Protein AF-A0A1I3MBH0-F1 (afdb_monomer_lite)

Se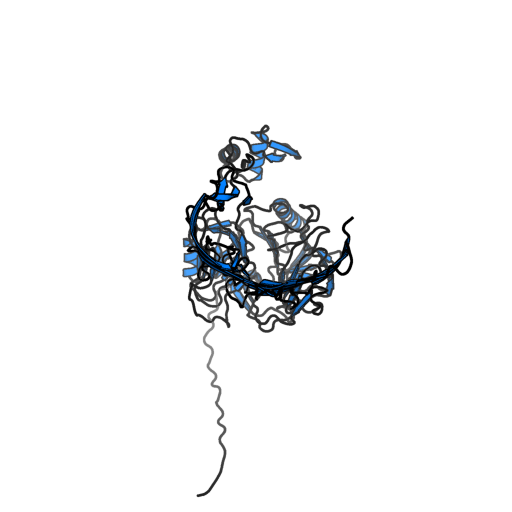condary structure (DSSP, 8-state):
-----------PPPPPPPPPPP------PPPPP-----TTEEEE-TTS-HHHHHHHHHHHHHHHTT-TT-S--EEEEEPSEEE--EEE--TTEEEEE-SSSGGGEEEESEEEB--GGGTT--TT--SEEEES-EEE-TTSEEEB---SS--EES-EESSEEE---SS-B---EEES-EEEEEEE-TTBSEEEEEEEEEEEEE--SSEEEEEEEETPPPP-TTSS-EEEES-EEEEEPPPEEEE-TT--EEEEEEPEEEEE-S-TTTTSSPSEEEEEGGGEEEE-TT--HHHHHHHHHTT-EEEEPSSEEEESS-EEE-STT-EEEEEEEEEEEESSS--SEEE-S-TT-EEEEEEEE--SSPPS-SEEES-TT-----TTS--EEEEEEEE----EEE---TTPPPPEEEEEEEEEEEEEETTEEEEEEEEEEEEE--EEEEEEEEEEEEEEETTTSHHHHHHHHHH-TT--HHHHHHHHHHH-GGGEEEEEEETTEEEEEEPP-TTSEEEEEEEEEEEE----EEEEEEEEEEEEE-TTSSEEEEEEEEEEEES----TTS-TTS------S---EEEEEEEEEETTEEEEEEEEEE--EEEEESSSEEEEPPEEEEEEEEEEEEETTEEEEEEEE-TT---EEEESSSTTSEEEEE----EEEEEEEE--

Foldseek 3Di:
DDDDDDDDDDDDDDDDDDDDDDDDDDPDDDQPDPDCLDPQEAEDEPPDDQVVLQVVLVVVCVVFAPPLDDQRAHEYEYEFDEHEYAREKGANYEYEYQALAQDSYEYAAANEYAPVVVPFAQQSQAFYEYYGHEYEHPVQEYEYQHAPLYEYERYEYRHEYEHTRQHAYHYDEYELYEACEEYEDPRHQEYEYEQAEHCEYHDAHCAYEYALYHRYDDCDPPVRRYHYHNFDQKDWDAWDWHADPSRFIWIWTAAIDGRHHHHCDPPHRRHTDTHGCVLEDEDEAPDELVVQLVSLVVNGAYEYRRGEHEYQEANENEEAQHEHEYSAAHEYEYANLYANYEYALYFQYEYERYEYEYHPRHHPHNYHHHDPPDDDDHPNGHYYYYSYHYYYDFAEAEDEDPPQDDKDKDKDKDKDKDDPDPFKIKMKMKMKMKIFFDKDKDKDKDFDPLAFDPCQFPLLVVQCVVVDPPQDPQSSVLSCCVVPVVQWDFPDDDNSRTDTDRHGDNRGHGRIHTYIYIGTDGDMKMKIWMKIWIWDDDPPQQKIKIKIKIAMDMPADADLPDQLPDQGDHDWDHWIWIKIKIWGDDDQKIKIKIKIWTAKTFHARHSWTKIKHIWIAIKMKMWGPPDVQKIKIKIKTRPVFIWIWMATSDPVRTDDTGTGDIDMDIDMGGDD

Sequence (672 aa):
MIRRAGDAGLAAMAVVAGAPLPVCAGEAVAPETMPDFGPNVLVIDPSMPGGEIQARIDAIFAQQEAAHFTDRRFAILFKPGRYTTDVRVGFFTQVLGLGTMPGAVTIDGHVRVNADWLKGDALANFWRGAENLTVRPPEGWDRWAVSQAAPYRRMHVLGDLVLDDGGSSSGGFLADCRIEGTIRAGSQQQWYSRSSRIGGWQGVNWNMMFQGVQGAPATSFPDPAVTTLLRVPLLREKPFLQVDAAGSWSVFVPALRRDAEGTSWADGPTAGSALPLAHFFLARPGMDAATLNAALARGQHLLFTPGVYRLDAPLRVTAANRVLLGIWLATLQAVQGNAVLEIDDVPGVTIAGLMIDAGAVRSLVLVQVGPRGCTGDHRHNPVLLADLFFRVDGGTGSQGNPGLLPYKSKNLDFSAEWYYRPDSYISVGYFHKSVVNFIGTGQVKKPVFGLTNPADGPRYKAALEALGAGATSNDIRQYIFANYPGSVKITGGTPGNYTGDILGLPEDAPVLFTVNTPVNNNQTANVHGWEFAVQHSFWETGLGMILNYTIVDGDVHYRNDQPATVNQFALVGLSDTANVIGYYDKNGIQARVAYNWRAEFLSGAGSNPSYTEPYGQIDASASWEALPRTTLFFEGINLTGEGRRAHQRTDRYVTVTAPGYARYTVGVRYRF

Structure (mmCIF, N/CA/C/O backbone):
data_AF-A0A1I3MBH0-F1
#
_entry.id   AF-A0A1I3MBH0-F1
#
loop_
_atom_site.group_PDB
_atom_site.id
_atom_site.type_symbol
_atom_site.label_atom_id
_atom_site.label_alt_id
_atom_site.label_comp_id
_atom_site.label_asym_id
_atom_site.label_entity_id
_atom_site.label_seq_id
_atom_site.pdbx_PDB_ins_code
_atom_site.Cartn_x
_atom_site.Cartn_y
_atom_site.Cartn_z
_atom_site.occupancy
_atom_site.B_iso_or_equiv
_atom_site.auth_seq_id
_atom_site.auth_comp_id
_atom_site.auth_asym_id
_atom_site.auth_atom_id
_atom_site.pdbx_PDB_model_num
ATOM 1 N N . MET A 1 1 ? 35.587 -65.069 28.038 1.00 36.88 1 MET A N 1
ATOM 2 C CA . MET A 1 1 ? 36.096 -65.081 26.645 1.00 36.88 1 MET A CA 1
ATOM 3 C C . MET A 1 1 ? 36.095 -63.638 26.158 1.00 36.88 1 MET A C 1
ATOM 5 O O . MET A 1 1 ? 35.030 -63.058 26.095 1.00 36.88 1 MET A O 1
ATOM 9 N N . ILE A 1 2 ? 37.209 -62.906 26.227 1.00 31.03 2 ILE A N 1
ATOM 10 C CA . ILE A 1 2 ? 38.359 -62.883 25.296 1.00 31.03 2 ILE A CA 1
ATOM 11 C C . ILE A 1 2 ? 38.047 -62.148 23.967 1.00 31.03 2 ILE A C 1
ATOM 13 O O . ILE A 1 2 ? 37.478 -62.730 23.057 1.00 31.03 2 ILE A O 1
ATOM 17 N N . ARG A 1 3 ? 38.579 -60.911 23.913 1.00 27.59 3 ARG A N 1
ATOM 18 C CA . ARG A 1 3 ? 39.321 -60.195 22.841 1.00 27.59 3 ARG A CA 1
ATOM 19 C C . ARG A 1 3 ? 38.654 -59.279 21.791 1.00 27.59 3 ARG A C 1
ATOM 21 O O . ARG A 1 3 ? 37.671 -59.592 21.142 1.00 27.59 3 ARG A O 1
ATOM 28 N N . ARG A 1 4 ? 39.375 -58.150 21.667 1.00 32.06 4 ARG A N 1
ATOM 29 C CA . ARG A 1 4 ? 39.442 -57.027 20.712 1.00 32.06 4 ARG A CA 1
ATOM 30 C C . ARG A 1 4 ? 39.947 -57.395 19.296 1.00 32.06 4 ARG A C 1
ATOM 32 O O . ARG A 1 4 ? 40.613 -58.416 19.153 1.00 32.06 4 ARG A O 1
ATOM 39 N N . ALA A 1 5 ? 39.855 -56.366 18.428 1.00 32.34 5 ALA A N 1
ATOM 40 C CA . ALA A 1 5 ? 40.702 -55.983 17.271 1.00 32.34 5 ALA A CA 1
ATOM 41 C C . ALA A 1 5 ? 40.312 -56.607 15.916 1.00 32.34 5 ALA A C 1
ATOM 43 O O . ALA A 1 5 ? 39.889 -57.751 15.890 1.00 32.34 5 ALA A O 1
ATOM 44 N N . GLY A 1 6 ? 40.417 -55.943 14.758 1.00 29.08 6 GLY A N 1
ATOM 45 C CA . GLY A 1 6 ? 40.991 -54.649 14.362 1.00 29.08 6 GLY A CA 1
ATOM 46 C C . GLY A 1 6 ? 40.880 -54.478 12.828 1.00 29.08 6 GLY A C 1
ATOM 47 O O . GLY A 1 6 ? 40.429 -55.392 12.145 1.00 29.08 6 GLY A O 1
ATOM 48 N N . ASP A 1 7 ? 41.263 -53.297 12.343 1.00 30.52 7 ASP A N 1
ATOM 49 C CA . ASP A 1 7 ? 41.094 -52.691 11.006 1.00 30.52 7 ASP A CA 1
ATOM 50 C C . ASP A 1 7 ? 41.501 -53.489 9.744 1.00 30.52 7 ASP A C 1
ATOM 52 O O . ASP A 1 7 ? 42.434 -54.287 9.776 1.00 30.52 7 ASP A O 1
ATOM 56 N N . ALA A 1 8 ? 40.886 -53.137 8.597 1.00 28.75 8 ALA A N 1
ATOM 57 C CA . ALA A 1 8 ? 41.515 -52.422 7.457 1.00 28.75 8 ALA A CA 1
ATOM 58 C C . ALA A 1 8 ? 40.943 -52.827 6.076 1.00 28.75 8 ALA A C 1
ATOM 60 O O . ALA A 1 8 ? 40.849 -54.008 5.754 1.00 28.75 8 ALA A O 1
ATOM 61 N N . GLY A 1 9 ? 40.647 -51.839 5.216 1.00 25.00 9 GLY A N 1
ATOM 62 C CA . GLY A 1 9 ? 40.382 -52.070 3.788 1.00 25.00 9 GLY A CA 1
ATOM 63 C C . GLY A 1 9 ? 39.736 -50.893 3.049 1.00 25.00 9 GLY A C 1
ATOM 64 O O . GLY A 1 9 ? 38.523 -50.865 2.870 1.00 25.00 9 GLY A O 1
ATOM 65 N N . LEU A 1 10 ? 40.553 -49.931 2.606 1.00 27.56 10 LEU A N 1
ATOM 66 C CA . LEU A 1 10 ? 40.196 -48.880 1.642 1.00 27.56 10 LEU A CA 1
ATOM 67 C C . LEU A 1 10 ? 39.895 -49.510 0.265 1.00 27.56 10 LEU A C 1
ATOM 69 O O . LEU A 1 10 ? 40.719 -50.275 -0.234 1.00 27.56 10 LEU A O 1
ATOM 73 N N . ALA A 1 11 ? 38.790 -49.139 -0.389 1.00 28.14 11 ALA A N 1
ATOM 74 C CA . ALA A 1 11 ? 38.531 -49.473 -1.793 1.00 28.14 11 ALA A CA 1
ATOM 75 C C . ALA A 1 11 ? 38.245 -48.199 -2.603 1.00 28.14 11 ALA A C 1
ATOM 77 O O . ALA A 1 11 ? 37.280 -47.480 -2.348 1.00 28.14 11 ALA A O 1
ATOM 78 N N . ALA A 1 12 ? 39.123 -47.926 -3.569 1.00 27.27 12 ALA A N 1
ATOM 79 C CA . ALA A 1 12 ? 39.001 -46.869 -4.561 1.00 27.27 12 ALA A CA 1
ATOM 80 C C . ALA A 1 12 ? 37.961 -47.249 -5.631 1.00 27.27 12 ALA A C 1
ATOM 82 O O . ALA A 1 12 ? 37.976 -48.373 -6.131 1.00 27.27 12 ALA A O 1
ATOM 83 N N . MET A 1 13 ? 37.094 -46.308 -6.019 1.00 28.38 13 MET A N 1
ATOM 84 C CA . MET A 1 13 ? 36.204 -46.453 -7.176 1.00 28.38 13 MET A CA 1
ATOM 85 C C . MET A 1 13 ? 36.733 -45.629 -8.352 1.00 28.38 13 MET A C 1
ATOM 87 O O . MET A 1 13 ? 36.948 -44.423 -8.246 1.00 28.38 13 MET A O 1
ATOM 91 N N . ALA A 1 14 ? 36.963 -46.328 -9.461 1.00 27.58 14 ALA A N 1
ATOM 92 C CA . ALA A 1 14 ? 37.464 -45.809 -10.722 1.00 27.58 14 ALA A CA 1
ATOM 93 C C . ALA A 1 14 ? 36.384 -45.035 -11.498 1.00 27.58 14 ALA A C 1
ATOM 95 O O . ALA A 1 14 ? 35.231 -45.456 -11.579 1.00 27.58 14 ALA A O 1
ATOM 96 N N . VAL A 1 15 ? 36.795 -43.924 -12.111 1.00 26.05 15 VAL A N 1
ATOM 97 C CA . VAL A 1 15 ? 36.009 -43.140 -13.070 1.00 26.05 15 VAL A CA 1
ATOM 98 C C . VAL A 1 15 ? 36.131 -43.794 -14.447 1.00 26.05 15 VAL A C 1
ATOM 100 O O . VAL A 1 15 ? 37.235 -43.935 -14.969 1.00 26.05 15 VAL A O 1
ATOM 103 N N . VAL A 1 16 ? 35.001 -44.179 -15.043 1.00 29.20 16 VAL A N 1
ATOM 104 C CA . VAL A 1 16 ? 34.921 -44.624 -16.442 1.00 29.20 16 VAL A CA 1
ATOM 105 C C . VAL A 1 16 ? 34.466 -43.442 -17.295 1.00 29.20 16 VAL A C 1
ATOM 107 O O . VAL A 1 16 ? 33.380 -42.903 -17.095 1.00 29.20 16 VAL A O 1
ATOM 110 N N . ALA A 1 17 ? 35.315 -43.033 -18.236 1.00 29.72 17 ALA A N 1
ATOM 111 C CA . ALA A 1 17 ? 35.019 -42.010 -19.230 1.00 29.72 17 ALA A CA 1
ATOM 112 C C . ALA A 1 17 ? 34.125 -42.586 -20.345 1.00 29.72 17 ALA A C 1
ATOM 114 O O . ALA A 1 17 ? 34.495 -43.560 -20.999 1.00 29.72 17 ALA A O 1
ATOM 115 N N . GLY A 1 18 ? 32.956 -41.977 -20.562 1.00 27.67 18 GLY A N 1
ATOM 116 C CA . GLY A 1 18 ? 32.070 -42.245 -21.698 1.00 27.67 18 GLY A CA 1
ATOM 117 C C . GLY A 1 18 ? 32.289 -41.233 -22.826 1.00 27.67 18 GLY A C 1
ATOM 118 O O . GLY A 1 18 ? 32.393 -40.035 -22.573 1.00 27.67 18 GLY A O 1
ATOM 119 N N . ALA A 1 19 ? 32.387 -41.730 -24.059 1.00 31.72 19 ALA A N 1
ATOM 120 C CA . ALA A 1 19 ? 32.632 -40.969 -25.286 1.00 31.72 19 ALA A CA 1
ATOM 121 C C . ALA A 1 19 ? 31.485 -39.991 -25.648 1.00 31.72 19 ALA A C 1
ATOM 123 O O . ALA A 1 19 ? 30.333 -40.245 -25.289 1.00 31.72 19 ALA A O 1
ATOM 124 N N . PRO A 1 20 ? 31.767 -38.891 -26.379 1.00 31.09 20 PRO A N 1
ATOM 125 C CA . PRO A 1 20 ? 30.776 -37.865 -26.693 1.00 31.09 20 PRO A CA 1
ATOM 126 C C . PRO A 1 20 ? 29.844 -38.293 -27.839 1.00 31.09 20 PRO A C 1
ATOM 128 O O . PRO A 1 20 ? 30.289 -38.816 -28.860 1.00 31.09 20 PRO A O 1
ATOM 131 N N . LEU A 1 21 ? 28.545 -38.033 -27.673 1.00 29.44 21 LEU A N 1
ATOM 132 C CA . LEU A 1 21 ? 27.529 -38.127 -28.728 1.00 29.44 21 LEU A CA 1
ATOM 133 C C . LEU A 1 21 ? 27.567 -36.871 -29.628 1.00 29.44 21 LEU A C 1
ATOM 135 O O . LEU A 1 21 ? 28.005 -35.813 -29.169 1.00 29.44 21 LEU A O 1
ATOM 139 N N . PRO A 1 22 ? 27.124 -36.951 -30.899 1.00 30.11 22 PRO A N 1
ATOM 140 C CA . PRO A 1 22 ? 27.320 -35.882 -31.869 1.00 30.11 22 PRO A CA 1
ATOM 141 C C . PRO A 1 22 ? 26.418 -34.684 -31.561 1.00 30.11 22 PRO A C 1
ATOM 143 O O . PRO A 1 22 ? 25.203 -34.817 -31.420 1.00 30.11 22 PRO A O 1
ATOM 146 N N . VAL A 1 23 ? 27.028 -33.502 -31.511 1.00 29.56 23 VAL A N 1
ATOM 147 C CA . VAL A 1 23 ? 26.337 -32.211 -31.483 1.00 29.56 23 VAL A CA 1
ATOM 148 C C . VAL A 1 23 ? 25.677 -32.003 -32.846 1.00 29.56 23 VAL A C 1
ATOM 150 O O . VAL A 1 23 ? 26.361 -31.786 -33.845 1.00 29.56 23 VAL A O 1
ATOM 153 N N . CYS A 1 24 ? 24.347 -32.070 -32.900 1.00 28.58 24 CYS A N 1
ATOM 154 C CA . CYS A 1 24 ? 23.606 -31.475 -34.008 1.00 28.58 24 CYS A CA 1
ATOM 155 C C . CYS A 1 24 ? 23.741 -29.957 -33.876 1.00 28.58 24 CYS A C 1
ATOM 157 O O . CYS A 1 24 ? 23.334 -29.384 -32.866 1.00 28.58 24 CYS A O 1
ATOM 159 N N . ALA A 1 25 ? 24.360 -29.322 -34.870 1.00 33.09 25 ALA A N 1
ATOM 160 C CA . ALA A 1 25 ? 24.413 -27.875 -34.980 1.00 33.09 25 ALA A CA 1
ATOM 161 C C . ALA A 1 25 ? 22.975 -27.335 -35.006 1.00 33.09 25 ALA A C 1
ATOM 163 O O . ALA A 1 25 ? 22.232 -27.593 -35.951 1.00 33.09 25 ALA A O 1
ATOM 164 N N . GLY A 1 26 ? 22.576 -26.638 -33.941 1.00 31.23 26 GLY A N 1
ATOM 165 C CA . GLY A 1 26 ? 21.343 -25.863 -33.940 1.00 31.23 26 GLY A CA 1
ATOM 166 C C . GLY A 1 26 ? 21.455 -24.771 -34.995 1.00 31.23 26 GLY A C 1
ATOM 167 O O . GLY A 1 26 ? 22.460 -24.059 -35.041 1.00 31.23 26 GLY A O 1
ATOM 168 N N . GLU A 1 27 ? 20.446 -24.671 -35.857 1.00 32.16 27 GLU A N 1
ATOM 169 C CA . GLU A 1 27 ? 20.276 -23.528 -36.749 1.00 32.16 27 GLU A CA 1
ATOM 170 C C . GLU A 1 27 ? 20.402 -22.231 -35.944 1.00 32.16 27 GLU A C 1
ATOM 172 O O . GLU A 1 27 ? 19.814 -22.086 -34.869 1.00 32.16 27 GLU A O 1
ATOM 177 N N . ALA A 1 28 ? 21.194 -21.292 -36.460 1.00 31.81 28 ALA A N 1
ATOM 178 C CA . ALA A 1 28 ? 21.265 -19.946 -35.925 1.00 31.81 28 ALA A CA 1
ATOM 179 C C . ALA A 1 28 ? 19.867 -19.319 -36.013 1.00 31.81 28 ALA A C 1
ATOM 181 O O . ALA A 1 28 ? 19.404 -18.951 -37.093 1.00 31.81 28 ALA A O 1
ATOM 182 N N . VAL A 1 29 ? 19.189 -19.229 -34.870 1.00 37.91 29 VAL A N 1
ATOM 183 C CA . VAL A 1 29 ? 17.949 -18.469 -34.730 1.00 37.91 29 VAL A CA 1
ATOM 184 C C . VAL A 1 29 ? 18.293 -17.018 -35.057 1.00 37.91 29 VAL A C 1
ATOM 186 O O . VAL A 1 29 ? 19.178 -16.429 -34.434 1.00 37.91 29 VAL A O 1
ATOM 189 N N . ALA A 1 30 ? 17.652 -16.465 -36.088 1.00 35.44 30 ALA A N 1
ATOM 190 C CA . ALA A 1 30 ? 17.780 -15.055 -36.435 1.00 35.44 30 ALA A CA 1
ATOM 191 C C . ALA A 1 30 ? 17.506 -14.188 -35.188 1.00 35.44 30 ALA A C 1
ATOM 193 O O . ALA A 1 30 ? 16.659 -14.577 -34.381 1.00 35.44 30 ALA A O 1
ATOM 194 N N . PRO A 1 31 ? 18.189 -13.040 -35.004 1.00 42.06 31 PRO A N 1
ATOM 195 C CA . PRO A 1 31 ? 17.946 -12.176 -33.852 1.00 42.06 31 PRO A CA 1
ATOM 196 C C . PRO A 1 31 ? 16.448 -11.875 -33.752 1.00 42.06 31 PRO A C 1
ATOM 198 O O . PRO A 1 31 ? 15.848 -11.420 -34.729 1.00 42.06 31 PRO A O 1
ATOM 201 N N . GLU A 1 32 ? 15.844 -12.178 -32.597 1.00 50.88 32 GLU A N 1
ATOM 202 C CA . GLU A 1 32 ? 14.433 -11.887 -32.344 1.00 50.88 32 GLU A CA 1
ATOM 203 C C . GLU A 1 32 ? 14.190 -10.404 -32.648 1.00 50.88 32 GLU A C 1
ATOM 205 O O . GLU A 1 32 ? 14.784 -9.506 -32.046 1.00 50.88 32 GLU A O 1
ATOM 210 N N . THR A 1 33 ? 13.318 -10.143 -33.621 1.00 66.12 33 THR A N 1
ATOM 211 C CA . THR A 1 33 ? 12.771 -8.810 -33.863 1.00 66.12 33 THR A CA 1
ATOM 212 C C . THR A 1 33 ? 12.221 -8.265 -32.549 1.00 66.12 33 THR A C 1
ATOM 214 O O . THR A 1 33 ? 11.578 -9.015 -31.815 1.00 66.12 33 THR A O 1
ATOM 217 N N . MET A 1 34 ? 12.461 -6.979 -32.261 1.00 77.31 34 MET A N 1
ATOM 218 C CA . MET A 1 34 ? 11.987 -6.314 -31.040 1.00 77.31 34 MET A CA 1
ATOM 219 C C . MET A 1 34 ? 10.545 -6.746 -30.710 1.00 77.31 34 MET A C 1
ATOM 221 O O . MET A 1 34 ? 9.664 -6.538 -31.550 1.00 77.31 34 MET A O 1
ATOM 225 N N . PRO A 1 35 ? 10.291 -7.329 -29.523 1.00 85.94 35 PRO A N 1
ATOM 226 C CA . PRO A 1 35 ? 8.951 -7.739 -29.145 1.00 85.94 35 PRO A CA 1
ATOM 227 C C . PRO A 1 35 ? 8.009 -6.537 -29.162 1.00 85.94 35 PRO A C 1
ATOM 229 O O . PRO A 1 35 ? 8.311 -5.482 -28.597 1.00 85.94 35 PRO A O 1
ATOM 232 N N . ASP A 1 36 ? 6.853 -6.693 -29.801 1.00 89.69 36 ASP A N 1
ATOM 233 C CA . ASP A 1 36 ? 5.815 -5.671 -29.758 1.00 89.69 36 ASP A CA 1
ATOM 234 C C . ASP A 1 36 ? 5.121 -5.724 -28.392 1.00 89.69 36 ASP A C 1
ATOM 236 O O . ASP A 1 36 ? 4.224 -6.535 -28.163 1.00 89.69 36 ASP A O 1
ATOM 240 N N . PHE A 1 37 ? 5.537 -4.856 -27.473 1.00 91.94 37 PHE A N 1
ATOM 241 C CA . PHE A 1 37 ? 4.903 -4.693 -26.162 1.00 91.94 37 PHE A CA 1
ATOM 242 C C . PHE A 1 37 ? 3.662 -3.781 -26.192 1.00 91.94 37 PHE A C 1
ATOM 244 O O . PHE A 1 37 ? 3.081 -3.486 -25.145 1.00 91.94 37 PHE A O 1
ATOM 251 N N . GLY A 1 38 ? 3.230 -3.354 -27.380 1.00 88.94 38 GLY A N 1
ATOM 252 C CA . GLY A 1 38 ? 2.123 -2.434 -27.569 1.00 88.94 38 GLY A CA 1
ATOM 253 C C . GLY A 1 38 ? 2.511 -0.959 -27.394 1.00 88.94 38 GLY A C 1
ATOM 254 O O . GLY A 1 38 ? 3.630 -0.623 -27.003 1.00 88.94 38 GLY A O 1
ATOM 255 N N . PRO A 1 39 ? 1.561 -0.046 -27.661 1.00 85.44 39 PRO A N 1
ATOM 256 C CA . PRO A 1 39 ? 1.826 1.393 -27.780 1.00 85.44 39 PRO A CA 1
ATOM 257 C C . PRO A 1 39 ? 2.174 2.079 -26.452 1.00 85.44 39 PRO A C 1
ATOM 259 O O . PRO A 1 39 ? 2.697 3.190 -26.440 1.00 85.44 39 PRO A O 1
ATOM 262 N N . ASN A 1 40 ? 1.890 1.418 -25.332 1.00 90.25 40 ASN A N 1
ATOM 263 C CA . ASN A 1 40 ? 2.084 1.947 -23.985 1.00 90.25 40 ASN A CA 1
ATOM 264 C C . ASN A 1 40 ? 3.496 1.689 -23.430 1.00 90.25 40 ASN A C 1
ATOM 266 O O . ASN A 1 40 ? 3.790 2.038 -22.284 1.00 90.25 40 ASN A O 1
ATOM 270 N N . VAL A 1 41 ? 4.363 1.058 -24.223 1.00 96.19 41 VAL A N 1
ATOM 271 C CA . VAL A 1 41 ? 5.746 0.763 -23.853 1.00 96.19 41 VAL A CA 1
ATOM 272 C C . VAL A 1 41 ? 6.692 1.567 -24.734 1.00 96.19 41 VAL A C 1
ATOM 274 O O . VAL A 1 41 ? 6.802 1.354 -25.939 1.00 96.19 41 VAL A O 1
ATOM 277 N N . LEU A 1 42 ? 7.407 2.492 -24.104 1.00 96.25 42 LEU A N 1
ATOM 278 C CA . LEU A 1 42 ? 8.475 3.268 -24.709 1.00 96.25 42 LEU A CA 1
ATOM 279 C C . LEU A 1 42 ? 9.793 2.506 -24.546 1.00 96.25 42 LEU A C 1
ATOM 281 O O . LEU A 1 42 ? 10.406 2.569 -23.487 1.00 96.25 42 LEU A O 1
ATOM 285 N N . VAL A 1 43 ? 10.236 1.790 -25.583 1.00 96.75 43 VAL A N 1
ATOM 286 C CA . VAL A 1 43 ? 11.581 1.189 -25.615 1.00 96.75 43 VAL A CA 1
ATOM 287 C C . VAL A 1 43 ? 12.570 2.208 -26.171 1.00 96.75 43 VAL A C 1
ATOM 289 O O . VAL A 1 43 ? 12.391 2.687 -27.288 1.00 96.75 43 VAL A O 1
ATOM 292 N N . ILE A 1 44 ? 13.600 2.528 -25.394 1.00 97.12 44 ILE A N 1
ATOM 293 C CA . ILE A 1 44 ? 14.657 3.486 -25.715 1.00 97.12 44 ILE A CA 1
ATOM 294 C C . ILE A 1 44 ? 15.953 2.724 -25.978 1.00 97.12 44 ILE A C 1
ATOM 296 O O . ILE A 1 44 ? 16.332 1.828 -25.220 1.00 97.12 44 ILE A O 1
ATOM 300 N N . ASP A 1 45 ? 16.622 3.091 -27.065 1.00 91.94 45 ASP A N 1
ATOM 301 C CA . ASP A 1 45 ? 17.891 2.523 -27.514 1.00 91.94 45 ASP A CA 1
ATOM 302 C C . ASP A 1 45 ? 18.973 3.617 -27.570 1.00 91.94 45 ASP A C 1
ATOM 304 O O . ASP A 1 45 ? 18.627 4.766 -27.859 1.00 91.94 45 ASP A O 1
ATOM 308 N N . PRO A 1 46 ? 20.266 3.309 -27.339 1.00 92.06 46 PRO A N 1
ATOM 309 C CA . PRO A 1 46 ? 21.332 4.316 -27.354 1.00 92.06 46 PRO A CA 1
ATOM 310 C C . PRO A 1 46 ? 21.505 5.045 -28.692 1.00 92.06 46 PRO A C 1
ATOM 312 O O . PRO A 1 46 ? 22.124 6.105 -28.727 1.00 92.06 46 PRO A O 1
ATOM 315 N N . SER A 1 47 ? 20.983 4.491 -29.792 1.00 93.31 47 SER A N 1
ATOM 316 C CA . SER A 1 47 ? 20.982 5.148 -31.104 1.00 93.31 47 SER A CA 1
ATOM 317 C C . SER A 1 47 ? 19.923 6.248 -31.253 1.00 93.31 47 SER A C 1
ATOM 319 O O . SER A 1 47 ? 20.019 7.048 -32.185 1.00 93.31 47 SER A O 1
ATOM 321 N N . MET A 1 48 ? 18.927 6.321 -30.360 1.00 95.56 48 MET A N 1
ATOM 322 C CA . MET A 1 48 ? 17.888 7.353 -30.419 1.00 95.56 48 MET A CA 1
ATOM 323 C C . MET A 1 48 ? 18.462 8.735 -30.057 1.00 95.56 48 MET A C 1
ATOM 325 O O . MET A 1 48 ? 19.181 8.859 -29.061 1.00 95.56 48 MET A O 1
ATOM 329 N N . PRO A 1 49 ? 18.130 9.807 -30.802 1.00 96.62 49 PRO A N 1
ATOM 330 C CA . PRO A 1 49 ? 18.564 11.158 -30.464 1.00 96.62 49 PRO A CA 1
ATOM 331 C C . PRO A 1 49 ? 18.076 11.588 -29.073 1.00 96.62 49 PRO A C 1
ATOM 333 O O . PRO A 1 49 ? 16.891 11.485 -28.764 1.00 96.62 49 PRO A O 1
ATOM 336 N N . GLY A 1 50 ? 18.962 12.152 -28.246 1.00 95.25 50 GLY A N 1
ATOM 337 C CA . GLY A 1 50 ? 18.625 12.548 -26.869 1.00 95.25 50 GLY A CA 1
ATOM 338 C C . GLY A 1 50 ? 17.432 13.509 -26.760 1.00 95.25 50 GLY A C 1
ATOM 339 O O . GLY A 1 50 ? 16.593 13.353 -25.876 1.00 95.25 50 GLY A O 1
ATOM 340 N N . GLY A 1 51 ? 17.297 14.454 -27.699 1.00 95.75 51 GLY A N 1
ATOM 341 C CA . GLY A 1 51 ? 16.138 15.353 -27.754 1.00 95.75 51 GLY A CA 1
ATOM 342 C C . GLY A 1 51 ? 14.816 14.630 -28.041 1.00 95.75 51 GLY A C 1
ATOM 343 O O . GLY A 1 51 ? 13.783 15.006 -27.493 1.00 95.75 51 GLY A O 1
ATOM 344 N N . GLU A 1 52 ? 14.846 13.562 -28.844 1.00 96.94 52 GLU A N 1
ATOM 345 C CA . GLU A 1 52 ? 13.674 12.716 -29.097 1.00 96.94 52 GLU A CA 1
ATOM 346 C C . GLU A 1 52 ? 13.320 11.889 -27.856 1.00 96.94 52 GLU A C 1
ATOM 348 O O . GLU A 1 52 ? 12.152 11.834 -27.469 1.00 96.94 52 GLU A O 1
ATOM 353 N N . ILE A 1 53 ? 14.325 11.301 -27.195 1.00 97.88 53 ILE A N 1
ATOM 354 C CA . ILE A 1 53 ? 14.145 10.567 -25.934 1.00 97.88 53 ILE A CA 1
ATOM 355 C C . ILE A 1 53 ? 13.445 11.461 -24.905 1.00 97.88 53 ILE A C 1
ATOM 357 O O . ILE A 1 53 ? 12.393 11.087 -24.381 1.00 97.88 53 ILE A O 1
ATOM 361 N N . GLN A 1 54 ? 13.986 12.661 -24.664 1.00 98.44 54 GLN A N 1
ATOM 362 C CA . GLN A 1 54 ? 13.433 13.599 -23.689 1.00 98.44 54 GLN A CA 1
ATOM 363 C C . GLN A 1 54 ? 11.997 14.003 -24.045 1.00 98.44 54 GLN A C 1
ATOM 365 O O . GLN A 1 54 ? 11.116 13.928 -23.193 1.00 98.44 54 GLN A O 1
ATOM 370 N N . ALA A 1 55 ? 11.729 14.345 -25.311 1.00 97.69 55 ALA A N 1
ATOM 371 C CA . ALA A 1 55 ? 10.394 14.744 -25.751 1.00 97.69 55 ALA A CA 1
ATOM 372 C C . ALA A 1 55 ? 9.342 13.639 -25.542 1.00 97.69 55 ALA A C 1
ATOM 374 O O . ALA A 1 55 ? 8.212 13.922 -25.137 1.00 97.69 55 ALA A O 1
ATOM 375 N N . ARG A 1 56 ? 9.698 12.368 -25.779 1.00 97.31 56 ARG A N 1
ATOM 376 C CA . ARG A 1 56 ? 8.783 11.231 -25.566 1.00 97.31 56 ARG A CA 1
ATOM 377 C C . ARG A 1 56 ? 8.523 10.968 -24.082 1.00 97.31 56 ARG A C 1
ATOM 379 O O . ARG A 1 56 ? 7.388 10.665 -23.717 1.00 97.31 56 ARG A O 1
ATOM 386 N N . ILE A 1 57 ? 9.540 11.112 -23.234 1.00 98.31 57 ILE A N 1
ATOM 387 C CA . ILE A 1 57 ? 9.405 11.006 -21.774 1.00 98.31 57 ILE A CA 1
ATOM 388 C C . ILE A 1 57 ? 8.515 12.131 -21.237 1.00 98.31 57 ILE A C 1
ATOM 390 O O . ILE A 1 57 ? 7.568 11.865 -20.496 1.00 98.31 57 ILE A O 1
ATOM 394 N N . ASP A 1 58 ? 8.749 13.369 -21.673 1.00 97.94 58 ASP A N 1
ATOM 395 C CA . ASP A 1 58 ? 7.952 14.532 -21.280 1.00 97.94 58 ASP A CA 1
ATOM 396 C C . ASP A 1 58 ? 6.485 14.393 -21.707 1.00 97.94 58 ASP A C 1
ATOM 398 O O . ASP A 1 58 ? 5.583 14.741 -20.945 1.00 97.94 58 ASP A O 1
ATOM 402 N N . ALA A 1 59 ? 6.226 13.823 -22.889 1.00 92.56 59 ALA A N 1
ATOM 403 C CA . ALA A 1 59 ? 4.872 13.553 -23.367 1.00 92.56 59 ALA A CA 1
ATOM 404 C C . ALA A 1 59 ? 4.129 12.505 -22.519 1.00 92.56 59 ALA A C 1
ATOM 406 O O . ALA A 1 59 ? 2.911 12.608 -22.346 1.00 92.56 59 ALA A O 1
ATOM 407 N N . ILE A 1 60 ? 4.831 11.501 -21.979 1.00 94.38 60 ILE A N 1
ATOM 408 C CA . ILE A 1 60 ? 4.251 10.547 -21.020 1.00 94.38 60 ILE A CA 1
ATOM 409 C C . ILE A 1 60 ? 4.007 11.247 -19.681 1.00 94.38 60 ILE A C 1
ATOM 411 O O . ILE A 1 60 ? 2.913 11.145 -19.126 1.00 94.38 60 ILE A O 1
ATOM 415 N N . PHE A 1 61 ? 4.986 12.000 -19.174 1.00 97.44 61 PHE A N 1
ATOM 416 C CA . PHE A 1 61 ? 4.863 12.693 -17.894 1.00 97.44 61 PHE A CA 1
ATOM 417 C C . PHE A 1 61 ? 3.704 13.698 -17.891 1.00 97.44 61 PHE A C 1
ATOM 419 O O . PHE A 1 61 ? 2.869 13.645 -16.994 1.00 97.44 61 PHE A O 1
ATOM 426 N N . ALA A 1 62 ? 3.567 14.527 -18.930 1.00 92.88 62 ALA A N 1
ATOM 427 C CA . ALA A 1 62 ? 2.474 15.497 -19.055 1.00 92.88 62 ALA A CA 1
ATOM 428 C C . ALA A 1 62 ? 1.079 14.844 -19.023 1.00 92.88 62 ALA A C 1
ATOM 430 O O . ALA A 1 62 ? 0.102 15.449 -18.586 1.00 92.88 62 ALA A O 1
ATOM 431 N N . GLN A 1 63 ? 0.973 13.590 -19.468 1.00 88.06 63 GLN A N 1
ATOM 432 C CA . GLN A 1 63 ? -0.267 12.820 -19.408 1.00 88.06 63 GLN A CA 1
ATOM 433 C C . GLN A 1 63 ? -0.543 12.208 -18.037 1.00 88.06 63 GLN A C 1
ATOM 435 O O . GLN A 1 63 ? -1.703 11.920 -17.738 1.00 88.06 63 GLN A O 1
ATOM 440 N N . GLN A 1 64 ? 0.504 11.972 -17.247 1.00 92.75 64 GLN A N 1
ATOM 441 C CA . GLN A 1 64 ? 0.461 11.130 -16.060 1.00 92.75 64 GLN A CA 1
ATOM 442 C C . GLN A 1 64 ? 0.729 11.876 -14.752 1.00 92.75 64 GLN A C 1
ATOM 444 O O . GLN A 1 64 ? 0.410 11.336 -13.701 1.00 92.75 64 GLN A O 1
ATOM 449 N N . GLU A 1 65 ? 1.281 13.088 -14.775 1.00 93.38 65 GLU A N 1
ATOM 450 C CA . GLU A 1 65 ? 1.684 13.850 -13.585 1.00 93.38 65 GLU A CA 1
ATOM 451 C C . GLU A 1 65 ? 0.541 14.004 -12.568 1.00 93.38 65 GLU A C 1
ATOM 453 O O . GLU A 1 65 ? 0.701 13.632 -11.409 1.00 93.38 65 GLU A O 1
ATOM 458 N N . ALA A 1 66 ? -0.631 14.458 -13.020 1.00 85.38 66 ALA A N 1
ATOM 459 C CA . ALA A 1 66 ? -1.823 14.653 -12.187 1.00 85.38 66 ALA A CA 1
ATOM 460 C C . ALA A 1 66 ? -2.936 13.617 -12.460 1.00 85.38 66 ALA A C 1
ATOM 462 O O . ALA A 1 66 ? -4.085 13.794 -12.050 1.00 85.38 66 ALA A O 1
ATOM 463 N N . ALA A 1 67 ? -2.632 12.525 -13.173 1.00 78.25 67 ALA A N 1
ATOM 464 C CA . ALA A 1 67 ? -3.618 11.527 -13.595 1.00 78.25 67 ALA A CA 1
ATOM 465 C C . ALA A 1 67 ? -3.832 10.436 -12.535 1.00 78.25 67 ALA A C 1
ATOM 467 O O . ALA A 1 67 ? -3.621 9.251 -12.793 1.00 78.25 67 ALA A O 1
ATOM 468 N N . HIS A 1 68 ? -4.257 10.846 -11.340 1.00 77.69 68 HIS A N 1
ATOM 469 C CA . HIS A 1 68 ? -4.389 9.957 -10.187 1.00 77.69 68 HIS A CA 1
ATOM 470 C C . HIS A 1 68 ? -5.317 8.765 -10.487 1.00 77.69 68 HIS A C 1
ATOM 472 O O . HIS A 1 68 ? -4.926 7.629 -10.270 1.00 77.69 68 HIS A O 1
ATOM 478 N N . PHE A 1 69 ? -6.486 8.973 -11.103 1.00 77.94 69 PHE A N 1
ATOM 479 C CA . PHE A 1 69 ? -7.423 7.897 -11.464 1.00 77.94 69 PHE A CA 1
ATOM 480 C C . PHE A 1 69 ? -7.616 7.810 -12.983 1.00 77.94 69 PHE A C 1
ATOM 482 O O . PHE A 1 69 ? -8.561 8.356 -13.542 1.00 77.94 69 PHE A O 1
ATOM 489 N N . THR A 1 70 ? -6.690 7.138 -13.665 1.00 77.06 70 THR A N 1
ATOM 490 C CA . THR A 1 70 ? -6.712 6.930 -15.124 1.00 77.06 70 THR A CA 1
ATOM 491 C C . THR A 1 70 ? -6.632 5.442 -15.453 1.00 77.06 70 THR A C 1
ATOM 493 O O . THR A 1 70 ? -6.120 4.661 -14.650 1.00 77.06 70 THR A O 1
ATOM 496 N N . ASP A 1 71 ? -7.075 5.051 -16.648 1.00 78.81 71 ASP A N 1
ATOM 497 C CA . ASP A 1 71 ? -6.848 3.711 -17.220 1.00 78.81 71 ASP A CA 1
ATOM 498 C C . ASP A 1 71 ? -5.512 3.628 -17.982 1.00 78.81 71 ASP A C 1
ATOM 500 O O . ASP A 1 71 ? -5.038 2.541 -18.315 1.00 78.81 71 ASP A O 1
ATOM 504 N N . ARG A 1 72 ? -4.865 4.774 -18.232 1.00 82.50 72 ARG A N 1
ATOM 505 C CA . ARG A 1 72 ? -3.564 4.835 -18.906 1.00 82.50 72 ARG A CA 1
ATOM 506 C C . ARG A 1 72 ? -2.470 4.233 -18.024 1.00 82.50 72 ARG A C 1
ATOM 508 O O . ARG A 1 72 ? -2.385 4.522 -16.828 1.00 82.50 72 ARG A O 1
ATOM 515 N N . ARG A 1 73 ? -1.642 3.381 -18.621 1.00 91.75 73 ARG A N 1
ATOM 516 C CA . ARG A 1 73 ? -0.470 2.741 -18.012 1.00 91.75 73 ARG A CA 1
ATOM 517 C C . ARG A 1 73 ? 0.689 2.930 -18.972 1.00 91.75 73 ARG A C 1
ATOM 519 O O . ARG A 1 73 ? 0.482 2.732 -20.163 1.00 91.75 73 ARG A O 1
ATOM 526 N N . PHE A 1 74 ? 1.871 3.264 -18.473 1.00 96.62 74 PHE A N 1
ATOM 527 C CA . PHE A 1 74 ? 3.060 3.414 -19.306 1.00 96.62 74 PHE A CA 1
ATOM 528 C C . PHE A 1 74 ? 4.261 2.699 -18.695 1.00 96.62 74 PHE A C 1
ATOM 530 O O . PHE A 1 74 ? 4.400 2.610 -17.474 1.00 96.62 74 PHE A O 1
ATOM 537 N N . ALA A 1 75 ? 5.150 2.218 -19.556 1.00 97.94 75 ALA A N 1
ATOM 538 C CA . ALA A 1 75 ? 6.471 1.752 -19.161 1.00 97.94 75 ALA A CA 1
ATOM 539 C C . ALA A 1 75 ? 7.533 2.377 -20.068 1.00 97.94 75 ALA A C 1
ATOM 541 O O . ALA A 1 75 ? 7.376 2.403 -21.287 1.00 97.94 75 ALA A O 1
ATOM 542 N N . ILE A 1 76 ? 8.607 2.874 -19.465 1.00 98.56 76 ILE A N 1
ATOM 543 C CA . ILE A 1 76 ? 9.765 3.460 -20.132 1.00 98.56 76 ILE A CA 1
ATOM 544 C C . ILE A 1 76 ? 10.928 2.493 -19.919 1.00 98.56 76 ILE A C 1
ATOM 546 O O . ILE A 1 76 ? 11.409 2.326 -18.798 1.00 98.56 76 ILE A O 1
ATOM 550 N N . LEU A 1 77 ? 11.338 1.811 -20.984 1.00 98.31 77 LEU A N 1
ATOM 551 C CA . LEU A 1 77 ? 12.326 0.740 -20.957 1.00 98.31 77 LEU A CA 1
ATOM 552 C C . LEU A 1 77 ? 13.608 1.205 -21.642 1.00 98.31 77 LEU A C 1
ATOM 554 O O . LEU A 1 77 ? 13.602 1.469 -22.839 1.00 98.31 77 LEU A O 1
ATOM 558 N N . PHE A 1 78 ? 14.716 1.263 -20.915 1.00 98.44 78 PHE A N 1
ATOM 559 C CA . PHE A 1 78 ? 16.015 1.630 -21.472 1.00 98.44 78 PHE A CA 1
ATOM 560 C C . PHE A 1 78 ? 16.830 0.377 -21.773 1.00 98.44 78 PHE A C 1
ATOM 562 O O . PHE A 1 78 ? 17.117 -0.414 -20.872 1.00 98.44 78 PHE A O 1
ATOM 569 N N . LYS A 1 79 ? 17.242 0.190 -23.028 1.00 97.56 79 LYS A N 1
ATOM 570 C CA . LYS A 1 79 ? 18.232 -0.836 -23.378 1.00 97.56 79 LYS A CA 1
ATOM 571 C C . LYS A 1 79 ? 19.598 -0.520 -22.753 1.00 97.56 79 LYS A C 1
ATOM 573 O O . LYS A 1 79 ? 19.858 0.649 -22.455 1.00 97.56 79 LYS A O 1
ATOM 578 N N . PRO A 1 80 ? 20.481 -1.521 -22.576 1.00 97.62 80 PRO A N 1
ATOM 579 C CA . PRO A 1 80 ? 21.851 -1.296 -22.125 1.00 97.62 80 PRO A CA 1
ATOM 580 C C . PRO A 1 80 ? 22.542 -0.160 -22.888 1.00 97.62 80 PRO A C 1
ATOM 582 O O . PRO A 1 80 ? 22.521 -0.126 -24.115 1.00 97.62 80 PRO A O 1
ATOM 585 N N . GLY A 1 81 ? 23.131 0.779 -22.155 1.00 96.81 81 GLY A N 1
ATOM 586 C CA . GLY A 1 81 ? 23.741 1.981 -22.704 1.00 96.81 81 GLY A CA 1
ATOM 587 C C . GLY A 1 81 ? 23.780 3.138 -21.714 1.00 96.81 81 GLY A C 1
ATOM 588 O O . GLY A 1 81 ? 23.479 2.991 -20.527 1.00 96.81 81 GLY A O 1
ATOM 589 N N . ARG A 1 82 ? 24.180 4.306 -22.217 1.00 97.44 82 ARG A N 1
ATOM 590 C CA . ARG A 1 82 ? 24.330 5.534 -21.436 1.00 97.44 82 ARG A CA 1
ATOM 591 C C . ARG A 1 82 ? 23.518 6.653 -22.076 1.00 97.44 82 ARG A C 1
ATOM 593 O O . ARG A 1 82 ? 23.618 6.853 -23.283 1.00 97.44 82 ARG A O 1
ATOM 600 N N . TYR A 1 83 ? 22.734 7.361 -21.272 1.00 98.25 83 TYR A N 1
ATOM 601 C CA . TYR A 1 83 ? 21.748 8.336 -21.731 1.00 98.25 83 TYR A CA 1
ATOM 602 C C . TYR A 1 83 ? 21.856 9.624 -20.924 1.00 98.25 83 TYR A C 1
ATOM 604 O O . TYR A 1 83 ? 22.021 9.573 -19.710 1.00 98.25 83 TYR A O 1
ATOM 612 N N . THR A 1 84 ? 21.697 10.772 -21.578 1.00 97.56 84 THR A N 1
ATOM 613 C CA . THR A 1 84 ? 21.575 12.074 -20.909 1.00 97.56 84 THR A CA 1
ATOM 614 C C . THR A 1 84 ? 20.122 12.522 -20.985 1.00 97.56 84 THR A C 1
ATOM 616 O O . THR A 1 84 ? 19.667 12.947 -22.045 1.00 97.56 84 THR A O 1
ATOM 619 N N . THR A 1 85 ? 19.371 12.359 -19.894 1.00 97.12 85 THR A N 1
ATOM 620 C CA . THR A 1 85 ? 17.929 12.655 -19.848 1.00 97.12 85 THR A CA 1
ATOM 621 C C . THR A 1 85 ? 17.449 12.874 -18.412 1.00 97.12 85 THR A C 1
ATOM 623 O O . THR A 1 85 ? 18.019 12.335 -17.465 1.00 97.12 85 THR A O 1
ATOM 626 N N . ASP A 1 86 ? 16.392 13.666 -18.256 1.00 98.06 86 ASP A N 1
ATOM 627 C CA . ASP A 1 86 ? 15.639 13.830 -17.014 1.00 98.06 86 ASP A CA 1
ATOM 628 C C . ASP A 1 86 ? 14.323 13.048 -17.106 1.00 98.06 86 ASP A C 1
ATOM 630 O O . ASP A 1 86 ? 13.399 13.426 -17.833 1.00 98.06 86 ASP A O 1
ATOM 634 N N . VAL A 1 87 ? 14.240 11.940 -16.372 1.00 98.62 87 VAL A N 1
ATOM 635 C CA . VAL A 1 87 ? 13.080 11.051 -16.371 1.00 98.62 87 VAL A CA 1
ATOM 636 C C . VAL A 1 87 ? 12.158 11.396 -15.208 1.00 98.62 87 VAL A C 1
ATOM 638 O O . VAL A 1 87 ? 12.309 10.891 -14.096 1.00 98.62 87 VAL A O 1
ATOM 641 N N . ARG A 1 88 ? 11.161 12.242 -15.473 1.00 98.50 88 ARG A N 1
ATOM 642 C CA . ARG A 1 88 ? 10.089 12.551 -14.518 1.00 98.50 88 ARG A CA 1
ATOM 643 C C . ARG A 1 88 ? 9.027 11.453 -14.540 1.00 98.50 88 ARG A C 1
ATOM 645 O O . ARG A 1 88 ? 8.486 11.126 -15.597 1.00 98.50 88 ARG A O 1
ATOM 652 N N . VAL A 1 89 ? 8.710 10.884 -13.377 1.00 98.56 89 VAL A N 1
ATOM 653 C CA . VAL A 1 89 ? 7.824 9.712 -13.272 1.00 98.56 89 VAL A CA 1
ATOM 654 C C . VAL A 1 89 ? 6.463 10.096 -12.677 1.00 98.56 89 VAL A C 1
ATOM 656 O O . VAL A 1 89 ? 6.330 10.370 -11.481 1.00 98.56 89 VAL A O 1
ATOM 659 N N . GLY A 1 90 ? 5.433 10.114 -13.528 1.00 97.38 90 GLY A N 1
ATOM 660 C CA . GLY A 1 90 ? 4.043 10.396 -13.146 1.00 97.38 90 GLY A CA 1
ATOM 661 C C . GLY A 1 90 ? 3.299 9.170 -12.605 1.00 97.38 90 GLY A C 1
ATOM 662 O O . GLY A 1 90 ? 3.885 8.104 -12.400 1.00 97.38 90 GLY A O 1
ATOM 663 N N . PHE A 1 91 ? 1.985 9.297 -12.400 1.00 96.31 91 PHE A N 1
ATOM 664 C CA . PHE A 1 91 ? 1.131 8.159 -12.049 1.00 96.31 91 PHE A CA 1
ATOM 665 C C . PHE A 1 91 ? 1.224 7.043 -13.093 1.00 96.31 91 PHE A C 1
ATOM 667 O O . PHE A 1 91 ? 1.519 7.267 -14.264 1.00 96.31 91 PHE A O 1
ATOM 674 N N . PHE A 1 92 ? 0.979 5.813 -12.666 1.00 96.75 92 PHE A N 1
ATOM 675 C CA . PHE A 1 92 ? 0.985 4.596 -13.472 1.00 96.75 92 PHE A CA 1
ATOM 676 C C . PHE A 1 92 ? 2.120 4.474 -14.503 1.00 96.75 92 PHE A C 1
ATOM 678 O O . PHE A 1 92 ? 1.908 3.940 -15.595 1.00 96.75 92 PHE A O 1
ATOM 685 N N . THR A 1 93 ? 3.321 4.924 -14.134 1.00 98.44 93 THR A N 1
ATOM 686 C CA . THR A 1 93 ? 4.514 4.872 -14.986 1.00 98.44 93 THR A CA 1
ATOM 687 C C . THR A 1 93 ? 5.634 4.102 -14.289 1.00 98.44 93 THR A C 1
ATOM 689 O O . THR A 1 93 ? 5.944 4.382 -13.129 1.00 98.44 93 THR A O 1
ATOM 692 N N . GLN A 1 94 ? 6.257 3.152 -14.992 1.00 97.50 94 GLN A N 1
ATOM 693 C CA . GLN A 1 94 ? 7.531 2.553 -14.578 1.00 97.50 94 GLN A CA 1
ATOM 694 C C . GLN A 1 94 ? 8.668 3.009 -15.467 1.00 97.50 94 GLN A C 1
ATOM 696 O O . GLN A 1 94 ? 8.510 3.072 -16.684 1.00 97.50 94 GLN A O 1
ATOM 701 N N . VAL A 1 95 ? 9.833 3.195 -14.863 1.00 98.62 95 VAL A N 1
ATOM 702 C CA . VAL A 1 95 ? 11.111 3.250 -15.565 1.00 98.62 95 VAL A CA 1
ATOM 703 C C . VAL A 1 95 ? 11.887 1.969 -15.268 1.00 98.62 95 VAL A C 1
ATOM 705 O O . VAL A 1 95 ? 12.024 1.593 -14.105 1.00 98.62 95 VAL A O 1
ATOM 708 N N . LEU A 1 96 ? 12.369 1.277 -16.299 1.00 98.50 96 LEU A N 1
ATOM 709 C CA . LEU A 1 96 ? 13.112 0.023 -16.160 1.00 98.50 96 LEU A CA 1
ATOM 710 C C . LEU A 1 96 ? 14.343 0.020 -17.070 1.00 98.50 96 LEU A C 1
ATOM 712 O O . LEU A 1 96 ? 14.231 0.237 -18.275 1.00 98.50 96 LEU A O 1
ATOM 716 N N . GLY A 1 97 ? 15.512 -0.287 -16.512 1.00 98.50 97 GLY A N 1
ATOM 717 C CA . GLY A 1 97 ? 16.676 -0.674 -17.304 1.00 98.50 97 GLY A CA 1
ATOM 718 C C . GLY A 1 97 ? 16.608 -2.152 -17.695 1.00 98.50 97 GLY A C 1
ATOM 719 O O . GLY A 1 97 ? 16.348 -3.018 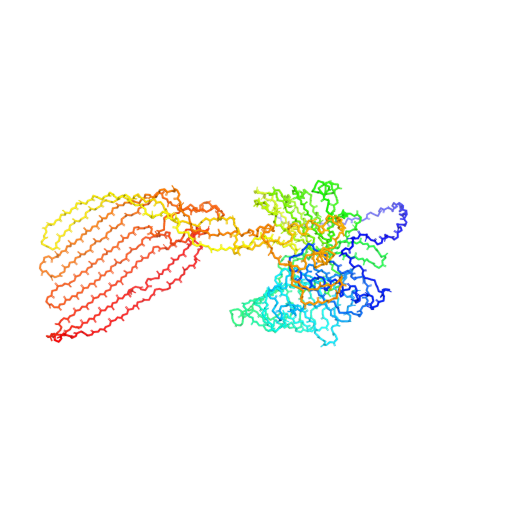-16.862 1.00 98.50 97 GLY A O 1
ATOM 720 N N . LEU A 1 98 ? 16.863 -2.458 -18.966 1.00 97.75 98 LEU A N 1
ATOM 721 C CA . LEU A 1 98 ? 16.796 -3.812 -19.529 1.00 97.75 98 LEU A CA 1
ATOM 722 C C . LEU A 1 98 ? 18.130 -4.570 -19.433 1.00 97.75 98 LEU A C 1
ATOM 724 O O . LEU A 1 98 ? 18.339 -5.550 -20.139 1.00 97.75 98 LEU A O 1
ATOM 728 N N . GLY A 1 99 ? 19.064 -4.115 -18.601 1.00 94.94 99 GLY A N 1
ATOM 729 C CA . GLY A 1 99 ? 20.348 -4.784 -18.412 1.00 94.94 99 GLY A CA 1
ATOM 730 C C . GLY A 1 99 ? 20.282 -5.994 -17.483 1.00 94.94 99 GLY A C 1
ATOM 731 O O . GLY A 1 99 ? 19.378 -6.129 -16.668 1.00 94.94 99 GLY A O 1
ATOM 732 N N . THR A 1 100 ?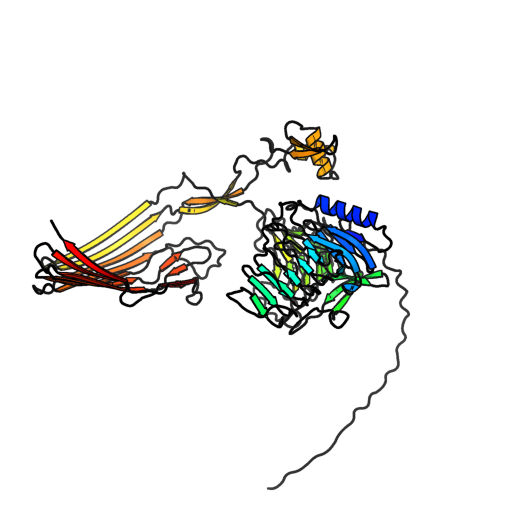 21.300 -6.852 -17.526 1.00 91.94 100 THR A N 1
ATOM 733 C CA . THR A 1 100 ? 21.467 -7.935 -16.534 1.00 91.94 100 THR A CA 1
ATOM 734 C C . THR A 1 100 ? 21.855 -7.402 -15.143 1.00 91.94 100 THR A C 1
ATOM 736 O O . THR A 1 100 ? 21.626 -8.039 -14.110 1.00 91.94 100 THR A O 1
ATOM 739 N N . MET A 1 101 ? 22.428 -6.198 -15.099 1.00 93.88 101 MET A N 1
ATOM 740 C CA . MET A 1 101 ? 22.833 -5.473 -13.895 1.00 93.88 101 MET A CA 1
ATOM 741 C C . MET A 1 101 ? 22.443 -3.995 -14.025 1.00 93.88 101 MET A C 1
ATOM 743 O O . MET A 1 101 ? 22.435 -3.493 -15.153 1.00 93.88 101 MET A O 1
ATOM 747 N N . PRO A 1 102 ? 22.240 -3.265 -12.912 1.00 96.56 102 PRO A N 1
ATOM 748 C CA . PRO A 1 102 ? 21.882 -1.843 -12.964 1.00 96.56 102 PRO A CA 1
ATOM 749 C C . PRO A 1 102 ? 22.876 -1.000 -13.765 1.00 96.56 102 PRO A C 1
ATOM 751 O O . PRO A 1 102 ? 22.474 -0.193 -14.594 1.00 96.56 102 PRO A O 1
ATOM 754 N N . GLY A 1 103 ? 24.178 -1.272 -13.609 1.00 95.88 103 GLY A N 1
ATOM 755 C CA . GLY A 1 103 ? 25.250 -0.550 -14.304 1.00 95.88 103 GLY A CA 1
ATOM 756 C C . GLY A 1 103 ? 25.274 -0.706 -15.827 1.00 95.88 103 GLY A C 1
ATOM 757 O O . GLY A 1 103 ? 25.982 0.042 -16.495 1.00 95.88 103 GLY A O 1
ATOM 758 N N . ALA A 1 104 ? 24.509 -1.641 -16.398 1.00 96.50 104 ALA A N 1
ATOM 759 C CA . ALA A 1 104 ? 24.384 -1.759 -17.848 1.00 96.50 104 ALA A CA 1
ATOM 760 C C . ALA A 1 104 ? 23.544 -0.624 -18.457 1.00 96.50 104 ALA A C 1
ATOM 762 O O . ALA A 1 104 ? 23.665 -0.371 -19.652 1.00 96.50 104 ALA A O 1
ATOM 763 N N . VAL A 1 105 ? 22.718 0.064 -17.661 1.00 98.31 105 VAL A N 1
ATOM 764 C CA . VAL A 1 105 ? 21.940 1.238 -18.074 1.00 98.31 105 VAL A CA 1
ATOM 765 C C . VAL A 1 105 ? 22.307 2.403 -17.168 1.00 98.31 105 VAL A C 1
ATOM 767 O O . VAL A 1 105 ? 22.016 2.374 -15.979 1.00 98.31 105 VAL A O 1
ATOM 770 N N . THR A 1 106 ? 22.933 3.442 -17.715 1.00 98.56 106 THR A N 1
ATOM 771 C CA . THR A 1 106 ? 23.284 4.651 -16.955 1.00 98.56 106 THR A CA 1
ATOM 772 C C . THR A 1 106 ? 22.522 5.862 -17.477 1.00 98.56 106 THR A C 1
ATOM 774 O O . THR A 1 106 ? 22.624 6.194 -18.657 1.00 98.56 106 THR A O 1
ATOM 777 N N . ILE A 1 107 ? 21.810 6.548 -16.588 1.00 98.75 107 ILE A N 1
ATOM 778 C CA . ILE A 1 107 ? 21.187 7.848 -16.839 1.00 98.75 107 ILE A CA 1
ATOM 779 C C . ILE A 1 107 ? 22.077 8.935 -16.222 1.00 98.75 107 ILE A C 1
ATOM 781 O O . ILE A 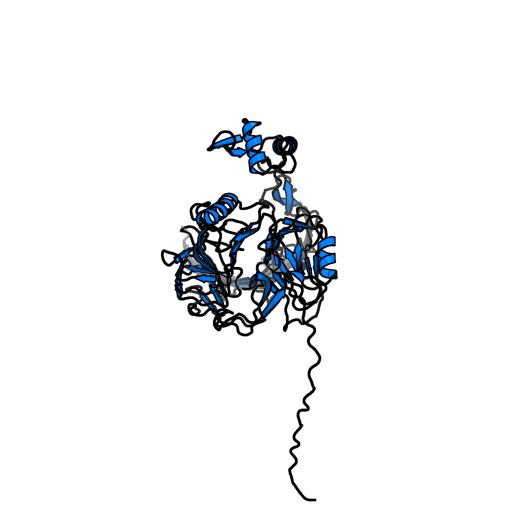1 107 ? 22.159 9.048 -15.000 1.00 98.75 107 ILE A O 1
ATOM 785 N N . ASP A 1 108 ? 22.765 9.723 -17.049 1.00 98.38 108 ASP A N 1
ATOM 786 C CA . ASP A 1 108 ? 23.415 10.972 -16.637 1.00 98.38 108 ASP A CA 1
ATOM 787 C C . ASP A 1 108 ? 22.360 12.084 -16.605 1.00 98.38 108 ASP A C 1
ATOM 789 O O . ASP A 1 108 ? 22.073 12.732 -17.613 1.00 98.38 108 ASP A O 1
ATOM 793 N N . GLY A 1 109 ? 21.733 12.246 -15.448 1.00 98.25 109 GLY A N 1
ATOM 794 C CA . GLY A 1 109 ? 20.517 13.024 -15.265 1.00 98.25 109 GLY A CA 1
ATOM 795 C C . GLY A 1 109 ? 19.733 12.487 -14.073 1.00 98.25 109 GLY A C 1
ATOM 796 O O . GLY A 1 109 ? 20.330 11.999 -13.115 1.00 98.25 109 GLY A O 1
ATOM 797 N N . HIS A 1 110 ? 18.406 12.543 -14.142 1.00 98.62 110 HIS A N 1
ATOM 798 C CA . HIS A 1 110 ? 17.527 12.149 -13.037 1.00 98.62 110 HIS A CA 1
ATOM 799 C C . HIS A 1 110 ? 16.580 11.019 -13.417 1.00 98.62 110 HIS A C 1
ATOM 801 O O . HIS A 1 110 ? 16.155 10.918 -14.568 1.00 98.62 110 HIS A O 1
ATOM 807 N N . VAL A 1 111 ? 16.173 10.229 -12.421 1.00 98.75 111 VAL A N 1
ATOM 808 C CA . VAL A 1 111 ? 14.957 9.413 -12.486 1.00 98.75 111 VAL A CA 1
ATOM 809 C C . VAL A 1 111 ? 14.125 9.746 -11.258 1.00 98.75 111 VAL A C 1
ATOM 811 O O . VAL A 1 111 ? 14.254 9.120 -10.205 1.00 98.75 111 VAL A O 1
ATOM 814 N N . ARG A 1 112 ? 13.281 10.772 -11.399 1.00 98.38 112 ARG A N 1
ATOM 815 C CA . ARG A 1 112 ? 12.738 11.503 -10.257 1.00 98.38 112 ARG A CA 1
ATOM 816 C C . ARG A 1 112 ? 11.225 11.562 -10.181 1.00 98.38 112 ARG A C 1
ATOM 818 O O . ARG A 1 112 ? 10.510 11.565 -11.185 1.00 98.38 112 ARG A O 1
ATOM 825 N N . VAL A 1 113 ? 10.753 11.687 -8.946 1.00 98.69 113 VAL A N 1
ATOM 826 C CA . VAL A 1 113 ? 9.375 12.041 -8.614 1.00 98.69 113 VAL A CA 1
ATOM 827 C C . VAL A 1 113 ? 9.397 13.300 -7.762 1.00 98.69 113 VAL A C 1
ATOM 829 O O . VAL A 1 113 ? 10.006 13.310 -6.693 1.00 98.69 113 VAL A O 1
ATOM 832 N N . ASN A 1 114 ? 8.687 14.320 -8.236 1.00 95.88 114 ASN A N 1
ATOM 833 C CA . ASN A 1 114 ? 8.364 15.532 -7.491 1.00 95.88 114 ASN A CA 1
ATOM 834 C C . ASN A 1 114 ? 6.885 15.520 -7.080 1.00 95.88 114 ASN A C 1
ATOM 836 O O . ASN A 1 114 ? 6.094 14.691 -7.542 1.00 95.88 114 ASN A O 1
ATOM 840 N N . ALA A 1 115 ? 6.498 16.479 -6.247 1.00 91.62 115 ALA A N 1
ATOM 841 C CA . ALA A 1 115 ? 5.121 16.713 -5.830 1.00 91.62 115 ALA A CA 1
ATOM 842 C C . ALA A 1 115 ? 4.581 18.075 -6.307 1.00 91.62 115 ALA A C 1
ATOM 844 O O . ALA A 1 115 ? 3.632 18.605 -5.730 1.00 91.62 115 ALA A O 1
ATOM 845 N N . ASP A 1 116 ? 5.153 18.636 -7.377 1.00 89.62 116 ASP A N 1
ATOM 846 C CA . ASP A 1 116 ? 4.782 19.944 -7.939 1.00 89.62 116 ASP A CA 1
ATOM 847 C C . ASP A 1 116 ? 3.268 20.064 -8.209 1.00 89.62 116 ASP A C 1
ATOM 849 O O . ASP A 1 116 ? 2.638 21.061 -7.841 1.00 89.62 116 ASP A O 1
ATOM 853 N N . TRP A 1 117 ? 2.651 19.005 -8.749 1.00 86.75 117 TRP A N 1
ATOM 854 C CA . TRP A 1 117 ? 1.210 18.945 -9.040 1.00 86.75 117 TRP A CA 1
ATOM 855 C C . TRP A 1 117 ? 0.308 19.113 -7.807 1.00 86.75 117 TRP A C 1
ATOM 857 O O . TRP A 1 117 ? -0.841 19.539 -7.934 1.00 86.75 117 TRP A O 1
ATOM 867 N N . LEU A 1 118 ? 0.836 18.819 -6.615 1.00 84.38 118 LEU A N 1
ATOM 868 C CA . LEU A 1 118 ? 0.174 19.005 -5.327 1.00 84.38 118 LEU A CA 1
ATOM 869 C C . LEU A 1 118 ? 0.985 19.941 -4.412 1.00 84.38 118 LEU A C 1
ATOM 871 O O . LEU A 1 118 ? 0.952 19.827 -3.190 1.00 84.38 118 LEU A O 1
ATOM 875 N N . LYS A 1 119 ? 1.688 20.916 -5.007 1.00 89.81 119 LYS A N 1
ATOM 876 C CA . LYS A 1 119 ? 2.391 22.007 -4.307 1.00 89.81 119 LYS A CA 1
ATOM 877 C C . LYS A 1 119 ? 3.387 21.519 -3.242 1.00 89.81 119 LYS A C 1
ATOM 879 O O . LYS A 1 119 ? 3.463 22.093 -2.158 1.00 89.81 119 LYS A O 1
ATOM 884 N N . GLY A 1 120 ? 4.130 20.461 -3.555 1.00 83.56 120 GLY A N 1
ATOM 885 C CA . GLY A 1 120 ? 5.141 19.865 -2.677 1.00 83.56 120 GLY A CA 1
ATOM 886 C C . GLY A 1 120 ? 4.610 18.767 -1.748 1.00 83.56 120 GLY A C 1
ATOM 887 O O . GLY A 1 120 ? 5.405 18.074 -1.116 1.00 83.56 120 GLY A O 1
ATOM 888 N N . ASP A 1 121 ? 3.290 18.559 -1.667 1.00 86.25 121 ASP A N 1
ATOM 889 C CA . ASP A 1 121 ? 2.699 17.478 -0.872 1.00 86.25 121 ASP A CA 1
ATOM 890 C C . ASP A 1 121 ? 2.718 16.145 -1.643 1.00 86.25 121 ASP A C 1
ATOM 892 O O . ASP A 1 121 ? 2.027 15.958 -2.644 1.00 86.25 121 ASP A O 1
ATOM 896 N N . ALA A 1 122 ? 3.519 15.190 -1.177 1.00 94.12 122 ALA A N 1
ATOM 897 C CA . ALA A 1 122 ? 3.694 13.889 -1.810 1.00 94.12 122 ALA A CA 1
ATOM 898 C C . ALA A 1 122 ? 2.726 12.816 -1.281 1.00 94.12 122 ALA A C 1
ATOM 900 O O . ALA A 1 122 ? 2.846 11.657 -1.693 1.00 94.12 122 ALA A O 1
ATOM 901 N N . LEU A 1 123 ? 1.761 13.148 -0.409 1.00 89.69 123 LEU A N 1
ATOM 902 C CA . LEU A 1 123 ? 0.814 12.187 0.186 1.00 89.69 123 LEU A CA 1
ATOM 903 C C . LEU A 1 123 ? -0.019 11.410 -0.843 1.00 89.69 123 LEU A C 1
ATOM 905 O O . LEU A 1 123 ? -0.525 10.340 -0.520 1.00 89.69 123 LEU A O 1
ATOM 909 N N . ALA A 1 124 ? -0.143 11.918 -2.072 1.00 91.25 124 ALA A N 1
ATOM 910 C CA . ALA A 1 124 ? -0.868 11.270 -3.165 1.00 91.25 124 ALA A CA 1
ATOM 911 C C . ALA A 1 124 ? 0.040 10.730 -4.287 1.00 91.25 124 ALA A C 1
ATOM 913 O O . ALA A 1 124 ? -0.465 10.270 -5.308 1.00 91.25 124 ALA A O 1
ATOM 914 N N . ASN A 1 125 ? 1.370 10.757 -4.140 1.00 97.69 125 ASN A N 1
ATOM 915 C CA . ASN A 1 125 ? 2.297 10.249 -5.158 1.00 97.69 125 ASN A CA 1
ATOM 916 C C . ASN A 1 125 ? 2.378 8.713 -5.151 1.00 97.69 125 ASN A C 1
ATOM 918 O O . ASN A 1 125 ? 3.383 8.125 -4.747 1.00 97.69 125 ASN A O 1
ATOM 922 N N . PHE A 1 126 ? 1.307 8.067 -5.614 1.00 97.00 126 PHE A N 1
ATOM 923 C CA . PHE A 1 126 ? 1.180 6.612 -5.698 1.00 97.00 126 PHE A CA 1
ATOM 924 C C . PHE A 1 126 ? 1.535 6.055 -7.080 1.00 97.00 126 PHE A C 1
ATOM 926 O O . PHE A 1 126 ? 1.771 6.797 -8.041 1.00 97.00 126 PHE A O 1
ATOM 933 N N . TRP A 1 127 ? 1.494 4.724 -7.166 1.00 96.75 127 TRP A N 1
ATOM 934 C CA . TRP A 1 127 ? 1.395 3.938 -8.397 1.00 96.75 127 TRP A CA 1
ATOM 935 C C . TRP A 1 127 ? 2.456 4.293 -9.436 1.00 96.75 127 TRP A C 1
ATOM 937 O O . TRP A 1 127 ? 2.127 4.544 -10.590 1.00 96.75 127 TRP A O 1
ATOM 947 N N . ARG A 1 128 ? 3.739 4.249 -9.067 1.00 98.12 128 ARG A N 1
ATOM 948 C CA . ARG A 1 128 ? 4.877 4.454 -9.992 1.00 98.12 128 ARG A CA 1
ATOM 949 C C . ARG A 1 128 ? 6.101 3.638 -9.593 1.00 98.12 128 ARG A C 1
ATOM 951 O O . ARG A 1 128 ? 6.156 3.170 -8.469 1.00 98.12 128 ARG A O 1
ATOM 958 N N . GLY A 1 129 ? 7.086 3.445 -10.459 1.00 97.94 129 GLY A N 1
ATOM 959 C CA . GLY A 1 129 ? 8.250 2.636 -10.083 1.00 97.94 129 GLY A CA 1
ATOM 960 C C . GLY A 1 129 ? 9.505 2.946 -10.875 1.00 97.94 129 GLY A C 1
ATOM 961 O O . GLY A 1 129 ? 9.430 3.410 -12.011 1.00 97.94 129 GLY A O 1
ATOM 962 N N . ALA A 1 130 ? 10.656 2.654 -10.278 1.00 98.62 130 ALA A N 1
ATOM 963 C CA . ALA A 1 130 ? 11.952 2.692 -10.947 1.00 98.62 130 ALA A CA 1
ATOM 964 C C . ALA A 1 130 ? 12.723 1.405 -10.640 1.00 98.62 130 ALA A C 1
ATOM 966 O O . ALA A 1 130 ? 12.754 0.957 -9.487 1.00 98.62 130 ALA A O 1
ATOM 967 N N . GLU A 1 131 ? 13.296 0.789 -11.676 1.00 98.44 131 GLU A N 1
ATOM 968 C CA . GLU A 1 131 ? 13.954 -0.504 -11.546 1.00 98.44 131 GLU A CA 1
ATOM 969 C C . GLU A 1 131 ? 15.206 -0.686 -12.425 1.00 98.44 131 GLU A C 1
ATOM 971 O O . GLU A 1 131 ? 15.224 -0.313 -13.596 1.00 98.44 131 GLU A O 1
ATOM 976 N N . ASN A 1 132 ? 16.234 -1.337 -11.865 1.00 98.44 132 ASN A N 1
ATOM 977 C CA . ASN A 1 132 ? 17.374 -1.932 -12.584 1.00 98.44 132 ASN A CA 1
ATOM 978 C C . ASN A 1 132 ? 18.185 -0.973 -13.478 1.00 98.44 132 ASN A C 1
ATOM 980 O O . ASN A 1 132 ? 18.512 -1.298 -14.620 1.00 98.44 132 ASN A O 1
ATOM 984 N N . LEU A 1 133 ? 18.538 0.203 -12.962 1.00 98.50 133 LEU A N 1
ATOM 985 C CA . LEU A 1 133 ? 19.397 1.158 -13.666 1.00 98.50 133 LEU A CA 1
ATOM 986 C C . LEU A 1 133 ? 20.282 1.963 -12.706 1.00 98.50 133 LEU A C 1
ATOM 988 O O . LEU A 1 133 ? 20.006 2.066 -11.505 1.00 98.50 133 LEU A O 1
ATOM 992 N N . THR A 1 134 ? 21.345 2.547 -13.249 1.00 98.81 134 THR A N 1
ATOM 993 C CA . THR A 1 134 ? 22.205 3.515 -12.568 1.00 98.81 134 THR A CA 1
ATOM 994 C C . THR A 1 134 ? 21.770 4.942 -12.899 1.00 98.81 134 THR A C 1
ATOM 996 O O . THR A 1 134 ? 21.581 5.279 -14.066 1.00 98.81 134 THR A O 1
ATOM 999 N N . VAL A 1 135 ? 21.676 5.803 -11.886 1.00 98.81 135 VAL A N 1
ATOM 1000 C CA . VAL A 1 135 ? 21.439 7.245 -12.036 1.00 98.81 135 VAL A CA 1
ATOM 1001 C C . VAL A 1 135 ? 22.671 8.009 -11.565 1.00 98.81 135 VAL A C 1
ATOM 1003 O O . VAL A 1 135 ? 23.204 7.740 -10.485 1.00 98.81 135 VAL A O 1
ATOM 1006 N N . ARG A 1 136 ? 23.120 8.975 -12.368 1.00 98.75 136 ARG A N 1
ATOM 1007 C CA . ARG A 1 136 ? 24.162 9.948 -12.031 1.00 98.75 136 ARG A CA 1
ATOM 1008 C C . ARG A 1 136 ? 23.558 11.356 -12.049 1.00 98.75 136 ARG A C 1
ATOM 1010 O O . ARG A 1 136 ? 23.609 12.009 -13.094 1.00 98.75 136 ARG A O 1
ATOM 1017 N N . PRO A 1 137 ? 23.014 11.826 -10.915 1.00 98.19 137 PRO A N 1
ATOM 1018 C CA . PRO A 1 137 ? 22.415 13.149 -10.839 1.00 98.19 137 PRO A CA 1
ATOM 1019 C C . PRO A 1 137 ? 23.473 14.249 -10.984 1.00 98.19 137 PRO A C 1
ATOM 1021 O O . PRO A 1 137 ? 24.521 14.159 -10.333 1.00 98.19 137 PRO A O 1
ATOM 1024 N N . PRO A 1 138 ? 23.236 15.288 -11.803 1.00 97.38 138 PRO A N 1
ATOM 1025 C CA . PRO A 1 138 ? 24.217 16.342 -12.045 1.00 97.38 138 PRO A CA 1
ATOM 1026 C C . PRO A 1 138 ? 24.532 17.165 -10.788 1.00 97.38 138 PRO A C 1
ATOM 1028 O O . PRO A 1 138 ? 25.680 17.557 -10.589 1.00 97.38 138 PRO A O 1
ATOM 1031 N N . GLU A 1 139 ? 23.559 17.366 -9.898 1.00 96.81 139 GLU A N 1
ATOM 1032 C CA . GLU A 1 139 ? 23.732 18.061 -8.615 1.00 96.81 139 GLU A CA 1
ATOM 1033 C C . GLU A 1 139 ? 24.246 17.140 -7.495 1.00 96.81 139 GLU A C 1
ATOM 1035 O O . GLU A 1 139 ? 24.393 17.572 -6.351 1.00 96.81 139 GLU A O 1
ATOM 1040 N N . GLY A 1 140 ? 24.510 15.865 -7.800 1.00 98.00 140 GLY A N 1
ATOM 1041 C CA . GLY A 1 140 ? 24.951 14.865 -6.827 1.00 98.00 140 GLY A CA 1
ATOM 1042 C C . GLY A 1 140 ? 23.836 14.300 -5.942 1.00 98.00 140 GLY A C 1
ATOM 1043 O O . GLY A 1 140 ? 24.136 13.581 -4.990 1.00 98.00 140 GLY A O 1
ATOM 1044 N N . TRP A 1 141 ? 22.565 14.590 -6.233 1.00 98.38 141 TRP A N 1
ATOM 1045 C CA . TRP A 1 141 ? 21.413 14.017 -5.535 1.00 98.38 141 TRP A CA 1
ATOM 1046 C C . TRP A 1 141 ? 20.215 13.817 -6.469 1.00 98.38 141 TRP A C 1
ATOM 1048 O O . TRP A 1 141 ? 19.990 14.619 -7.371 1.00 98.38 141 TRP A O 1
ATOM 1058 N N . ASP A 1 142 ? 19.444 12.751 -6.247 1.00 98.62 142 ASP A N 1
ATOM 1059 C CA . ASP A 1 142 ? 18.179 12.491 -6.946 1.00 98.62 142 ASP A CA 1
ATOM 1060 C C . ASP A 1 142 ? 16.976 12.621 -6.002 1.00 98.62 142 ASP A C 1
ATOM 1062 O O . ASP A 1 142 ? 17.139 12.635 -4.777 1.00 98.62 142 ASP A O 1
ATOM 1066 N N . ARG A 1 143 ? 15.758 12.690 -6.552 1.00 98.56 143 ARG A N 1
ATOM 1067 C CA . ARG A 1 143 ? 14.527 12.792 -5.749 1.00 98.56 143 ARG A CA 1
ATOM 1068 C C . ARG A 1 143 ? 13.524 11.693 -6.051 1.00 98.56 143 ARG A C 1
ATOM 1070 O O . ARG A 1 143 ? 13.097 11.521 -7.184 1.00 98.56 143 ARG A O 1
ATOM 1077 N N . TRP A 1 144 ? 13.041 11.034 -5.007 1.00 98.75 144 TRP A N 1
ATOM 1078 C CA . TRP A 1 144 ? 11.950 10.069 -5.075 1.00 98.75 144 TRP A CA 1
ATOM 1079 C C . TRP A 1 144 ? 10.865 10.420 -4.048 1.00 98.75 144 TRP A C 1
ATOM 1081 O O . TRP A 1 144 ? 10.640 9.691 -3.081 1.00 98.75 144 TRP A O 1
ATOM 1091 N N . ALA A 1 145 ? 10.207 11.569 -4.244 1.00 98.50 145 ALA A N 1
ATOM 1092 C CA . ALA A 1 145 ? 9.176 12.082 -3.345 1.00 98.50 145 ALA A CA 1
ATOM 1093 C C . ALA A 1 145 ? 7.846 11.343 -3.544 1.00 98.50 145 ALA A C 1
ATOM 1095 O O . ALA A 1 145 ? 6.992 11.761 -4.326 1.00 98.50 145 ALA A O 1
ATOM 1096 N N . VAL A 1 146 ? 7.673 10.212 -2.861 1.00 98.62 146 VAL A N 1
ATOM 1097 C CA . VAL A 1 146 ? 6.547 9.288 -3.077 1.00 98.62 146 VAL A CA 1
ATOM 1098 C C . VAL A 1 146 ? 5.782 8.958 -1.801 1.00 98.62 146 VAL A C 1
ATOM 1100 O O . VAL A 1 146 ? 6.265 9.182 -0.690 1.00 98.62 146 VAL A O 1
ATOM 1103 N N . SER A 1 147 ? 4.603 8.358 -1.981 1.00 98.06 147 SER A N 1
ATOM 1104 C CA . SER A 1 147 ? 3.872 7.669 -0.915 1.00 98.06 147 SER A CA 1
ATOM 1105 C C . SER A 1 147 ? 3.775 6.156 -1.181 1.00 98.06 147 SER A C 1
ATOM 1107 O O . SER A 1 147 ? 4.742 5.553 -1.657 1.00 98.06 147 SER A O 1
ATOM 1109 N N . GLN A 1 148 ? 2.669 5.490 -0.832 1.00 98.00 148 GLN A N 1
ATOM 1110 C CA . GLN A 1 148 ? 2.528 4.039 -0.994 1.00 98.00 148 GLN A CA 1
ATOM 1111 C C . GLN A 1 148 ? 2.510 3.595 -2.471 1.00 98.00 148 GLN A C 1
ATOM 1113 O O . GLN A 1 148 ? 2.257 4.373 -3.388 1.00 98.00 148 GLN A O 1
ATOM 1118 N N . ALA A 1 149 ? 2.745 2.297 -2.703 1.00 97.25 149 ALA A N 1
ATOM 1119 C CA . ALA A 1 149 ? 2.724 1.673 -4.032 1.00 97.25 149 ALA A CA 1
ATOM 1120 C C . ALA A 1 149 ? 3.692 2.315 -5.050 1.00 97.25 149 ALA A C 1
ATOM 1122 O O . ALA A 1 149 ? 3.388 2.397 -6.244 1.00 97.25 149 ALA A O 1
ATOM 1123 N N . ALA A 1 150 ? 4.859 2.757 -4.563 1.00 98.31 150 ALA A N 1
ATOM 1124 C CA . ALA A 1 150 ? 5.891 3.411 -5.359 1.00 98.31 150 ALA A CA 1
ATOM 1125 C C . ALA A 1 150 ? 7.297 2.771 -5.215 1.00 98.31 150 ALA A C 1
ATOM 1127 O O . ALA A 1 150 ? 8.210 3.406 -4.676 1.00 98.31 150 ALA A O 1
ATOM 1128 N N . PRO A 1 151 ? 7.479 1.492 -5.606 1.00 98.31 151 PRO A N 1
ATOM 1129 C CA . PRO A 1 151 ? 8.706 0.740 -5.346 1.00 98.31 151 PRO A CA 1
ATOM 1130 C C . PRO A 1 151 ? 9.929 1.311 -6.081 1.00 98.31 151 PRO A C 1
ATOM 1132 O O . PRO A 1 151 ? 9.872 1.619 -7.272 1.00 98.31 151 PRO A O 1
ATOM 1135 N N . TYR A 1 152 ? 11.057 1.364 -5.370 1.00 98.69 152 TYR A N 1
ATOM 1136 C CA . TYR A 1 152 ? 12.374 1.718 -5.907 1.00 98.69 152 TYR A CA 1
ATOM 1137 C C . TYR A 1 152 ? 13.297 0.497 -5.796 1.00 98.69 152 TYR A C 1
ATOM 1139 O O . TYR A 1 152 ? 13.710 0.123 -4.694 1.00 98.69 152 TYR A O 1
ATOM 1147 N N . ARG A 1 153 ? 13.554 -0.202 -6.907 1.00 98.56 153 ARG A N 1
ATOM 1148 C CA . ARG A 1 153 ? 14.184 -1.533 -6.883 1.00 98.56 153 ARG A CA 1
ATOM 1149 C C . ARG A 1 153 ? 15.460 -1.593 -7.690 1.00 98.56 153 ARG A C 1
ATOM 1151 O O . ARG A 1 153 ? 15.488 -1.153 -8.827 1.00 98.56 153 ARG A O 1
ATOM 1158 N N . ARG A 1 154 ? 16.497 -2.248 -7.173 1.00 98.31 154 ARG A N 1
ATOM 1159 C CA . ARG A 1 154 ? 17.679 -2.572 -7.984 1.00 98.31 154 ARG A CA 1
ATOM 1160 C C . ARG A 1 154 ? 18.309 -1.328 -8.638 1.00 98.31 154 ARG A C 1
ATOM 1162 O O . ARG A 1 154 ? 18.794 -1.376 -9.760 1.00 98.31 154 ARG A O 1
ATOM 1169 N N . MET A 1 155 ? 18.249 -0.195 -7.943 1.00 98.69 155 MET A N 1
ATOM 1170 C CA . MET A 1 155 ? 18.743 1.092 -8.429 1.00 98.69 155 MET A CA 1
ATOM 1171 C C . MET A 1 155 ? 20.160 1.331 -7.924 1.00 98.69 155 MET A C 1
ATOM 1173 O O . MET A 1 155 ? 20.484 0.961 -6.793 1.00 98.69 155 MET A O 1
ATOM 1177 N N . HIS A 1 156 ? 20.995 1.988 -8.726 1.00 98.75 156 HIS A N 1
ATOM 1178 C CA . HIS A 1 156 ? 22.307 2.468 -8.293 1.00 98.75 156 HIS A CA 1
ATOM 1179 C C . HIS A 1 156 ? 22.386 3.985 -8.435 1.00 98.75 156 HIS A C 1
ATOM 1181 O O . HIS A 1 156 ? 22.519 4.495 -9.539 1.00 98.75 156 HIS A O 1
ATOM 1187 N N . VAL A 1 157 ? 22.308 4.714 -7.327 1.00 98.81 157 VAL A N 1
ATOM 1188 C CA . VAL A 1 157 ? 22.371 6.181 -7.336 1.00 98.81 157 VAL A CA 1
ATOM 1189 C C . VAL A 1 157 ? 23.783 6.624 -6.977 1.00 98.81 157 VAL A C 1
ATOM 1191 O O . VAL A 1 157 ? 24.269 6.359 -5.874 1.00 98.81 157 VAL A O 1
ATOM 1194 N N . LEU A 1 158 ? 24.443 7.306 -7.913 1.00 98.69 158 LEU A N 1
ATOM 1195 C CA . LEU A 1 158 ? 25.768 7.905 -7.739 1.00 98.69 158 LEU A CA 1
ATOM 1196 C C . LEU A 1 158 ? 25.655 9.276 -7.056 1.00 98.69 158 LEU A C 1
ATOM 1198 O O . LEU A 1 158 ? 26.047 10.294 -7.621 1.00 98.69 158 LEU A O 1
ATOM 1202 N N . GLY A 1 159 ? 25.073 9.293 -5.858 1.00 98.56 159 GLY A N 1
ATOM 1203 C CA . GLY A 1 159 ? 24.770 10.511 -5.115 1.00 98.56 159 GLY A CA 1
ATOM 1204 C C . GLY A 1 159 ? 23.834 10.263 -3.935 1.00 98.56 159 GLY A C 1
ATOM 1205 O O . GLY A 1 159 ? 23.596 9.115 -3.548 1.00 98.56 159 GLY A O 1
ATOM 1206 N N . ASP A 1 160 ? 23.311 11.350 -3.377 1.00 98.81 160 ASP A N 1
ATOM 1207 C CA . ASP A 1 160 ? 22.275 11.330 -2.343 1.00 98.81 160 ASP A CA 1
ATOM 1208 C C . ASP A 1 160 ? 20.889 11.025 -2.943 1.00 98.81 160 ASP A C 1
ATOM 1210 O O . ASP A 1 160 ? 20.661 11.160 -4.147 1.00 98.81 160 ASP A O 1
ATOM 1214 N N . LEU A 1 161 ? 19.939 10.643 -2.089 1.00 98.88 161 LEU A N 1
ATOM 1215 C CA . LEU A 1 161 ? 18.540 10.428 -2.471 1.00 98.88 161 LEU A CA 1
ATOM 1216 C C . LEU A 1 161 ? 17.616 11.167 -1.501 1.00 98.88 161 LEU A C 1
ATOM 1218 O O . LEU A 1 161 ? 17.655 10.914 -0.301 1.00 98.88 161 LEU A O 1
ATOM 1222 N N . VAL A 1 162 ? 16.768 12.055 -2.012 1.00 98.62 162 VAL A N 1
ATOM 1223 C CA . VAL A 1 162 ? 15.791 12.821 -1.223 1.00 98.62 162 VAL A CA 1
ATOM 1224 C C . VAL A 1 162 ? 14.404 12.205 -1.382 1.00 98.62 162 VAL A C 1
ATOM 1226 O O . VAL A 1 162 ? 13.986 11.915 -2.502 1.00 98.62 162 VAL A O 1
ATOM 1229 N N . LEU A 1 163 ? 13.692 11.988 -0.274 1.00 98.62 163 LEU A N 1
ATOM 1230 C CA . LEU A 1 163 ? 12.421 11.250 -0.259 1.00 98.62 163 LEU A CA 1
ATOM 1231 C C . LEU A 1 163 ? 11.173 12.130 -0.094 1.00 98.62 163 LEU A C 1
ATOM 1233 O O . LEU A 1 163 ? 10.064 11.598 -0.049 1.00 98.62 163 LEU A O 1
ATOM 1237 N N . ASP A 1 164 ? 11.328 13.449 -0.029 1.00 96.88 164 ASP A N 1
ATOM 1238 C CA . ASP A 1 164 ? 10.240 14.422 0.042 1.00 96.88 164 ASP A CA 1
ATOM 1239 C C . ASP A 1 164 ? 10.440 15.586 -0.946 1.00 96.88 164 ASP A C 1
ATOM 1241 O O . ASP A 1 164 ? 11.404 15.631 -1.715 1.00 96.88 164 ASP A O 1
ATOM 1245 N N . ASP A 1 165 ? 9.481 16.512 -0.951 1.00 95.62 165 ASP A N 1
ATOM 1246 C CA . ASP A 1 165 ? 9.511 17.721 -1.782 1.00 95.62 165 ASP A CA 1
ATOM 1247 C C . ASP A 1 165 ? 9.010 18.949 -0.998 1.00 95.62 165 ASP A C 1
ATOM 1249 O O . ASP A 1 165 ? 8.240 19.774 -1.483 1.00 95.62 165 ASP A O 1
ATOM 1253 N N . GLY A 1 166 ? 9.398 19.029 0.280 1.00 86.50 166 GLY A N 1
ATOM 1254 C CA . GLY A 1 166 ? 9.066 20.131 1.190 1.00 86.50 166 GLY A CA 1
ATOM 1255 C C . GLY A 1 166 ? 7.678 20.062 1.845 1.00 86.50 166 GLY A C 1
ATOM 1256 O O . GLY A 1 166 ? 7.498 20.644 2.915 1.00 86.50 166 GLY A O 1
ATOM 1257 N N . GLY A 1 167 ? 6.711 19.349 1.258 1.00 83.69 167 GLY A N 1
ATOM 1258 C CA . GLY A 1 167 ? 5.404 19.044 1.862 1.00 83.69 167 GLY A CA 1
ATOM 1259 C C . GLY A 1 167 ? 5.362 17.685 2.571 1.00 83.69 167 GLY A C 1
ATOM 1260 O O . GLY A 1 167 ? 6.397 17.063 2.793 1.00 83.69 167 GLY A O 1
ATOM 1261 N N . SER A 1 168 ? 4.168 17.208 2.949 1.00 89.62 168 SER A N 1
ATOM 1262 C CA . SER A 1 168 ? 3.999 15.917 3.647 1.00 89.62 168 SER A CA 1
ATOM 1263 C C . SER A 1 168 ? 4.267 14.720 2.729 1.00 89.62 168 SER A C 1
ATOM 1265 O O . SER A 1 168 ? 4.029 14.789 1.528 1.00 89.62 168 SER A O 1
ATOM 1267 N N . SER A 1 169 ? 4.747 13.601 3.277 1.00 93.44 169 SER A N 1
ATOM 1268 C CA . SER A 1 169 ? 5.006 12.381 2.499 1.00 93.44 169 SER A CA 1
ATOM 1269 C C . SER A 1 169 ? 4.793 11.103 3.329 1.00 93.44 169 SER A C 1
ATOM 1271 O O . SER A 1 169 ? 5.001 11.102 4.543 1.00 93.44 169 SER A O 1
ATOM 1273 N N . SER A 1 170 ? 4.299 10.025 2.701 1.00 97.00 170 SER A N 1
ATOM 1274 C CA . SER A 1 170 ? 3.893 8.774 3.381 1.00 97.00 170 SER A CA 1
ATOM 1275 C C . SER A 1 170 ? 4.310 7.526 2.593 1.00 97.00 170 SER A C 1
ATOM 1277 O O . SER A 1 170 ? 3.528 6.623 2.287 1.00 97.00 170 SER A O 1
ATOM 1279 N N . GLY A 1 171 ? 5.575 7.508 2.198 1.00 90.00 171 GLY A N 1
ATOM 1280 C CA . GLY A 1 171 ? 6.259 6.376 1.595 1.00 90.00 171 GLY A CA 1
ATOM 1281 C C . GLY A 1 171 ? 6.586 5.304 2.633 1.00 90.00 171 GLY A C 1
ATOM 1282 O O . GLY A 1 171 ? 5.997 5.227 3.702 1.00 90.00 171 GLY A O 1
ATOM 1283 N N . GLY A 1 172 ? 7.470 4.370 2.339 1.00 95.00 172 GLY A N 1
ATOM 1284 C CA . GLY A 1 172 ? 7.957 4.025 1.016 1.00 95.00 172 GLY A CA 1
ATOM 1285 C C . GLY A 1 172 ? 8.767 2.744 1.091 1.00 95.00 172 GLY A C 1
ATOM 1286 O O . GLY A 1 172 ? 8.967 2.179 2.170 1.00 95.00 172 GLY A O 1
ATOM 1287 N N . PHE A 1 173 ? 9.184 2.251 -0.068 1.00 98.69 173 PHE A N 1
ATOM 1288 C CA . PHE A 1 173 ? 9.839 0.959 -0.180 1.00 98.69 173 PHE A CA 1
ATOM 1289 C C . PHE A 1 173 ? 11.026 1.039 -1.137 1.00 98.69 173 PHE A C 1
ATOM 1291 O O . PHE A 1 173 ? 10.833 1.306 -2.327 1.00 98.69 173 PHE A O 1
ATOM 1298 N N . LEU A 1 174 ? 12.233 0.746 -0.636 1.00 98.31 174 LEU A N 1
ATOM 1299 C CA . LEU A 1 174 ? 13.376 0.431 -1.496 1.00 98.31 174 LEU A CA 1
ATOM 1300 C C . LEU A 1 174 ? 13.967 -0.948 -1.207 1.00 98.31 174 LEU A C 1
ATOM 1302 O O . LEU A 1 174 ? 14.066 -1.383 -0.056 1.00 98.31 174 LEU A O 1
ATOM 1306 N N . ALA A 1 175 ? 14.388 -1.628 -2.269 1.00 98.56 175 ALA A N 1
ATOM 1307 C CA . ALA A 1 175 ? 14.978 -2.953 -2.174 1.00 98.56 175 ALA A CA 1
ATOM 1308 C C . ALA A 1 175 ? 16.041 -3.200 -3.236 1.00 98.56 175 ALA A C 1
ATOM 1310 O O . ALA A 1 175 ? 15.882 -2.797 -4.384 1.00 98.56 175 ALA A O 1
ATOM 1311 N N . ASP A 1 176 ? 17.079 -3.949 -2.873 1.00 98.56 176 ASP A N 1
ATOM 1312 C CA . ASP A 1 176 ? 18.163 -4.317 -3.789 1.00 98.56 176 ASP A CA 1
ATOM 1313 C C . ASP A 1 176 ? 18.943 -3.114 -4.353 1.00 98.56 176 ASP A C 1
ATOM 1315 O O . ASP A 1 176 ? 19.555 -3.196 -5.415 1.00 98.56 176 ASP A O 1
ATOM 1319 N N . CYS A 1 177 ? 18.926 -1.976 -3.656 1.00 98.81 177 CYS A N 1
ATOM 1320 C CA . CYS A 1 177 ? 19.481 -0.716 -4.146 1.00 98.81 177 CYS A CA 1
ATOM 1321 C C . CYS A 1 177 ? 20.867 -0.421 -3.573 1.00 98.81 177 CYS A C 1
ATOM 1323 O O . CYS A 1 177 ? 21.188 -0.783 -2.440 1.00 98.81 177 CYS A O 1
ATOM 1325 N N . ARG A 1 178 ? 21.665 0.324 -4.336 1.00 98.69 178 ARG A N 1
ATOM 1326 C CA . ARG A 1 178 ? 22.916 0.931 -3.888 1.00 98.69 178 ARG A CA 1
ATOM 1327 C C . ARG A 1 178 ? 22.818 2.447 -4.009 1.00 98.69 178 ARG A C 1
ATOM 1329 O O . ARG A 1 178 ? 22.805 2.971 -5.116 1.00 98.69 178 ARG A O 1
ATOM 1336 N N . ILE A 1 179 ? 22.771 3.146 -2.886 1.00 98.81 179 ILE A N 1
ATOM 1337 C CA . ILE A 1 179 ? 22.835 4.609 -2.831 1.00 98.81 179 ILE A CA 1
ATOM 1338 C C . ILE A 1 179 ? 24.223 4.965 -2.304 1.00 98.81 179 ILE A C 1
ATOM 1340 O O . ILE A 1 179 ? 24.557 4.594 -1.182 1.00 98.81 179 ILE A O 1
ATOM 1344 N N . GLU A 1 180 ? 25.069 5.596 -3.118 1.00 98.50 180 GLU A N 1
ATOM 1345 C CA . GLU A 1 180 ? 26.440 5.919 -2.684 1.00 98.50 180 GLU A CA 1
ATOM 1346 C C . GLU A 1 180 ? 26.456 6.997 -1.597 1.00 98.50 180 GLU A C 1
ATOM 1348 O O . GLU A 1 180 ? 27.309 6.965 -0.712 1.00 98.50 180 GLU A O 1
ATOM 1353 N N . GLY A 1 181 ? 25.511 7.937 -1.665 1.00 98.56 181 GLY A N 1
ATOM 1354 C CA . GLY A 1 181 ? 25.361 9.029 -0.717 1.00 98.56 181 GLY A CA 1
ATOM 1355 C C . GLY A 1 181 ? 24.394 8.737 0.429 1.00 98.56 181 GLY A C 1
ATOM 1356 O O . GLY A 1 181 ? 24.063 7.592 0.755 1.00 98.56 181 GLY A O 1
ATOM 1357 N N . THR A 1 182 ? 23.938 9.814 1.058 1.00 98.69 182 THR A N 1
ATOM 1358 C CA . THR A 1 182 ? 22.976 9.789 2.160 1.00 98.69 182 THR A CA 1
ATOM 1359 C C . THR A 1 182 ? 21.551 9.821 1.622 1.00 98.69 182 THR A C 1
ATOM 1361 O O . THR A 1 182 ? 21.205 10.661 0.791 1.00 98.69 182 THR A O 1
ATOM 1364 N N . ILE A 1 183 ? 20.693 8.939 2.135 1.00 98.81 183 ILE A N 1
ATOM 1365 C CA . ILE A 1 183 ? 19.250 9.063 1.933 1.00 98.81 183 ILE A CA 1
ATOM 1366 C C . ILE A 1 183 ? 18.701 10.073 2.942 1.00 98.81 183 ILE A C 1
ATOM 1368 O O . ILE A 1 183 ? 18.883 9.910 4.149 1.00 98.81 183 ILE A O 1
ATOM 1372 N N . ARG A 1 184 ? 18.015 11.105 2.454 1.00 98.62 184 ARG A N 1
ATOM 1373 C CA . ARG A 1 184 ? 17.374 12.149 3.257 1.00 98.62 184 ARG A CA 1
ATOM 1374 C C . ARG A 1 184 ? 15.867 11.918 3.250 1.00 98.62 184 ARG A C 1
ATOM 1376 O O . ARG A 1 184 ? 15.205 12.127 2.236 1.00 98.62 184 ARG A O 1
ATOM 1383 N N . ALA A 1 185 ? 15.337 11.479 4.386 1.00 97.31 185 ALA A N 1
ATOM 1384 C CA . ALA A 1 185 ? 13.925 11.160 4.559 1.00 97.31 185 ALA A CA 1
ATOM 1385 C C . ALA A 1 185 ? 13.020 12.399 4.499 1.00 97.31 185 ALA A C 1
ATOM 1387 O O . ALA A 1 185 ? 11.871 12.293 4.083 1.00 97.31 185 ALA A O 1
ATOM 1388 N N . GLY A 1 186 ? 13.531 13.559 4.925 1.00 95.38 186 GLY A N 1
ATOM 1389 C CA . GLY A 1 186 ? 12.744 14.789 4.994 1.00 95.38 186 GLY A CA 1
ATOM 1390 C C . GLY A 1 186 ? 11.480 14.598 5.836 1.00 95.38 186 GLY A C 1
ATOM 1391 O O . GLY A 1 186 ? 11.562 14.129 6.973 1.00 95.38 186 GLY A O 1
ATOM 1392 N N . SER A 1 187 ? 10.319 14.932 5.277 1.00 94.69 187 SER A N 1
ATOM 1393 C CA . SER A 1 187 ? 9.011 14.795 5.932 1.00 94.69 187 SER A CA 1
ATOM 1394 C C . SER A 1 187 ? 8.432 13.372 5.988 1.00 94.69 187 SER A C 1
ATOM 1396 O O . SER A 1 187 ? 7.349 13.198 6.557 1.00 94.69 187 SER A O 1
ATOM 1398 N N . GLN A 1 188 ? 9.110 12.365 5.419 1.00 97.81 188 GLN A N 1
ATOM 1399 C CA . GLN A 1 188 ? 8.584 11.000 5.310 1.00 97.81 188 GLN A CA 1
ATOM 1400 C C . GLN A 1 188 ? 8.110 10.459 6.653 1.00 97.81 188 GLN A C 1
ATOM 1402 O O . GLN A 1 188 ? 8.885 10.355 7.602 1.00 97.81 188 GLN A O 1
ATOM 1407 N N . GLN A 1 189 ? 6.831 10.093 6.723 1.00 97.31 189 GLN A N 1
ATOM 1408 C CA . GLN A 1 189 ? 6.214 9.536 7.926 1.00 97.31 189 GLN A CA 1
ATOM 1409 C C . GLN A 1 189 ? 6.853 8.200 8.316 1.00 97.31 189 GLN A C 1
ATOM 1411 O O . GLN A 1 189 ? 7.238 7.997 9.470 1.00 97.31 189 GLN A O 1
ATOM 1416 N N . GLN A 1 190 ? 7.015 7.308 7.340 1.00 98.06 190 GLN A N 1
ATOM 1417 C CA . GLN A 1 190 ? 7.634 6.005 7.526 1.00 98.06 190 GLN A CA 1
ATOM 1418 C C . GLN A 1 190 ? 8.410 5.568 6.282 1.00 98.06 190 GLN A C 1
ATOM 1420 O O . GLN A 1 190 ? 8.218 6.112 5.197 1.00 98.06 190 GLN A O 1
ATOM 1425 N N . TRP A 1 191 ? 9.278 4.567 6.426 1.00 98.75 191 TRP A N 1
ATOM 1426 C CA . TRP A 1 191 ? 9.980 3.967 5.293 1.00 98.75 191 TRP A CA 1
ATOM 1427 C C . TRP A 1 191 ? 10.460 2.544 5.588 1.00 98.75 191 TRP A C 1
ATOM 1429 O O . TRP A 1 191 ? 10.874 2.251 6.710 1.00 98.75 191 TRP A O 1
ATOM 1439 N N . TYR A 1 192 ? 10.455 1.668 4.578 1.00 98.81 192 TYR A N 1
ATOM 1440 C CA . TYR A 1 192 ? 11.059 0.337 4.651 1.00 98.81 192 TYR A CA 1
ATOM 1441 C C . TYR A 1 192 ? 12.144 0.150 3.585 1.00 98.81 192 TYR A C 1
ATOM 1443 O O . TYR A 1 192 ? 11.905 0.262 2.381 1.00 98.81 192 TYR A O 1
ATOM 1451 N N . SER A 1 193 ? 13.346 -0.185 4.045 1.00 98.75 193 SER A N 1
ATOM 1452 C CA . SER A 1 193 ? 14.511 -0.479 3.215 1.00 98.75 193 SER A CA 1
ATOM 1453 C C . SER A 1 193 ? 14.963 -1.913 3.447 1.00 98.75 193 SER A C 1
ATOM 1455 O O . SER A 1 193 ? 15.160 -2.313 4.596 1.00 98.75 193 SER A O 1
ATOM 1457 N N . ARG A 1 194 ? 15.213 -2.686 2.387 1.00 98.50 194 ARG A N 1
ATOM 1458 C CA . ARG A 1 194 ? 15.796 -4.027 2.552 1.00 98.50 194 ARG A CA 1
ATOM 1459 C C . ARG A 1 194 ? 16.885 -4.379 1.554 1.00 98.50 194 ARG A C 1
ATOM 1461 O O . ARG A 1 194 ? 16.881 -3.880 0.432 1.00 98.50 194 ARG A O 1
ATOM 1468 N N . SER A 1 195 ? 17.793 -5.268 1.958 1.00 97.56 195 SER A N 1
ATOM 1469 C CA . SER A 1 195 ? 18.814 -5.878 1.084 1.00 97.56 195 SER A CA 1
ATOM 1470 C C . SER A 1 195 ? 19.511 -4.855 0.193 1.00 97.56 195 SER A C 1
ATOM 1472 O O . SER A 1 195 ? 19.530 -4.981 -1.022 1.00 97.56 195 SER A O 1
ATOM 1474 N N . SER A 1 196 ? 19.988 -3.773 0.798 1.00 98.69 196 SER A N 1
ATOM 1475 C CA . SER A 1 196 ? 20.497 -2.597 0.089 1.00 98.69 196 SER A CA 1
ATOM 1476 C C . SER A 1 196 ? 21.819 -2.148 0.699 1.00 98.69 196 SER A C 1
ATOM 1478 O O . SER A 1 196 ? 22.185 -2.578 1.792 1.00 98.69 196 SER A O 1
ATOM 1480 N N . ARG A 1 197 ? 22.533 -1.268 0.005 1.00 98.62 197 ARG A N 1
ATOM 1481 C CA . ARG A 1 197 ? 23.708 -0.565 0.523 1.00 98.62 197 ARG A CA 1
ATOM 1482 C C . ARG A 1 197 ? 23.474 0.933 0.406 1.00 98.62 197 ARG A C 1
ATOM 1484 O O . ARG A 1 197 ? 23.161 1.410 -0.679 1.00 98.62 197 ARG A O 1
ATOM 1491 N N . ILE A 1 198 ? 23.625 1.661 1.501 1.00 98.75 198 ILE A N 1
ATOM 1492 C CA . ILE A 1 198 ? 23.452 3.114 1.550 1.00 98.75 198 ILE A CA 1
ATOM 1493 C C . ILE A 1 198 ? 24.703 3.756 2.156 1.00 98.75 198 ILE A C 1
ATOM 1495 O O . ILE A 1 198 ? 25.347 3.147 3.010 1.00 98.75 198 ILE A O 1
ATOM 1499 N N . GLY A 1 199 ? 25.066 4.962 1.722 1.00 98.44 199 GLY A N 1
ATOM 1500 C CA . GLY A 1 199 ? 26.154 5.730 2.336 1.00 98.44 199 GLY A CA 1
ATOM 1501 C C . GLY A 1 199 ? 25.788 6.244 3.730 1.00 98.44 199 GLY A C 1
ATOM 1502 O O . GLY A 1 199 ? 26.641 6.324 4.610 1.00 98.44 199 GLY A O 1
ATOM 1503 N N . GLY A 1 200 ? 24.503 6.528 3.950 1.00 98.38 200 GLY A N 1
ATOM 1504 C CA . GLY A 1 200 ? 23.949 6.891 5.249 1.00 98.38 200 GLY A CA 1
ATOM 1505 C C . GLY A 1 200 ? 22.453 7.182 5.182 1.00 98.38 200 GLY A C 1
ATOM 1506 O O . GLY A 1 200 ? 21.840 7.134 4.112 1.00 98.38 200 GLY A O 1
ATOM 1507 N N . TRP A 1 201 ? 21.869 7.511 6.333 1.00 98.69 201 TRP A N 1
ATOM 1508 C CA . TRP A 1 201 ? 20.465 7.896 6.467 1.00 98.69 201 TRP A CA 1
ATOM 1509 C C . TRP A 1 201 ? 20.324 9.151 7.330 1.00 98.69 201 TRP A C 1
ATOM 1511 O O . TRP A 1 201 ? 20.937 9.246 8.393 1.00 98.69 201 TRP A O 1
ATOM 1521 N N . GLN A 1 202 ? 19.479 10.086 6.901 1.00 98.25 202 GLN A N 1
ATOM 1522 C CA . GLN A 1 202 ? 19.168 11.320 7.616 1.00 98.25 202 GLN A CA 1
ATOM 1523 C C . GLN A 1 202 ? 17.654 11.549 7.678 1.00 98.25 202 GLN A C 1
ATOM 1525 O O . GLN A 1 202 ? 16.970 11.488 6.661 1.00 98.25 202 GLN A O 1
ATOM 1530 N N . GLY A 1 203 ? 17.153 11.911 8.862 1.00 95.44 203 GLY A N 1
ATOM 1531 C CA . GLY A 1 203 ? 15.743 12.230 9.102 1.00 95.44 203 GLY A CA 1
ATOM 1532 C C . GLY A 1 203 ? 14.952 11.026 9.611 1.00 95.44 203 GLY A C 1
ATOM 1533 O O . GLY A 1 203 ? 14.995 9.943 9.035 1.00 95.44 203 GLY A O 1
ATOM 1534 N N . VAL A 1 204 ? 14.238 11.207 10.718 1.00 95.62 204 VAL A N 1
ATOM 1535 C CA . VAL A 1 204 ? 13.366 10.190 11.314 1.00 95.62 204 VAL A CA 1
ATOM 1536 C C . VAL A 1 204 ? 12.077 10.881 11.727 1.00 95.62 204 VAL A C 1
ATOM 1538 O O . VAL A 1 204 ? 12.125 11.942 12.344 1.00 95.62 204 VAL A O 1
ATOM 1541 N N . ASN A 1 205 ? 10.946 10.280 11.367 1.00 92.06 205 ASN A N 1
ATOM 1542 C CA . ASN A 1 205 ? 9.624 10.717 11.792 1.00 92.06 205 ASN A CA 1
ATOM 1543 C C . ASN A 1 205 ? 8.984 9.602 12.632 1.00 92.06 205 ASN A C 1
ATOM 1545 O O . ASN A 1 205 ? 9.437 9.359 13.746 1.00 92.06 205 ASN A O 1
ATOM 1549 N N . TRP A 1 206 ? 7.997 8.865 12.113 1.00 90.50 206 TRP A N 1
ATOM 1550 C CA . TRP A 1 206 ? 7.254 7.882 12.906 1.00 90.50 206 TRP A CA 1
ATOM 1551 C C . TRP A 1 206 ? 7.872 6.484 12.901 1.00 90.50 206 TRP A C 1
ATOM 1553 O O . TRP A 1 206 ? 7.845 5.820 13.934 1.00 90.50 206 TRP A O 1
ATOM 1563 N N . ASN A 1 207 ? 8.397 6.002 11.766 1.00 96.56 207 ASN A N 1
ATOM 1564 C CA . ASN A 1 207 ? 8.982 4.655 11.696 1.00 96.56 207 ASN A CA 1
ATOM 1565 C C . ASN A 1 207 ? 9.923 4.456 10.497 1.00 96.56 207 ASN A C 1
ATOM 1567 O O . ASN A 1 207 ? 9.464 4.332 9.362 1.00 96.56 207 ASN A O 1
ATOM 1571 N N . MET A 1 208 ? 11.227 4.331 10.750 1.00 98.38 208 MET A N 1
ATOM 1572 C CA . MET A 1 208 ? 12.216 3.990 9.720 1.00 98.38 208 MET A CA 1
ATOM 1573 C C . MET A 1 208 ? 12.747 2.574 9.945 1.00 98.38 208 MET A C 1
ATOM 1575 O O . MET A 1 208 ? 13.429 2.303 10.935 1.00 98.38 208 MET A O 1
ATOM 1579 N N . MET A 1 209 ? 12.427 1.661 9.027 1.00 98.56 209 MET A N 1
ATOM 1580 C CA . MET A 1 209 ? 12.744 0.240 9.147 1.00 98.56 209 MET A CA 1
ATOM 1581 C C . MET A 1 209 ? 13.767 -0.195 8.095 1.00 98.56 209 MET A C 1
ATOM 1583 O O . MET A 1 209 ? 13.615 0.060 6.897 1.00 98.56 209 MET A O 1
ATOM 1587 N N . PHE A 1 210 ? 14.802 -0.895 8.547 1.00 98.88 210 PHE A N 1
ATOM 1588 C CA . PHE A 1 210 ? 15.889 -1.414 7.728 1.00 98.88 210 PHE A CA 1
ATOM 1589 C C . PHE A 1 210 ? 16.057 -2.909 7.976 1.00 98.88 210 PHE A C 1
ATOM 1591 O O . PHE A 1 210 ? 16.103 -3.356 9.121 1.00 98.88 210 PHE A O 1
ATOM 1598 N N . GLN A 1 211 ? 16.201 -3.697 6.913 1.00 98.56 211 GLN A N 1
ATOM 1599 C CA . GLN A 1 211 ? 16.450 -5.132 7.033 1.00 98.56 211 GLN A CA 1
ATOM 1600 C C . GLN A 1 211 ? 17.483 -5.623 6.019 1.00 98.56 211 GLN A C 1
ATOM 1602 O O . GLN A 1 211 ? 17.242 -5.612 4.815 1.00 98.56 211 GLN A O 1
ATOM 1607 N N . GLY A 1 212 ? 18.644 -6.080 6.483 1.00 98.38 212 GLY A N 1
ATOM 1608 C CA . GLY A 1 212 ? 19.731 -6.470 5.584 1.00 98.38 212 GLY A CA 1
ATOM 1609 C C . GLY A 1 212 ? 20.317 -5.288 4.815 1.00 98.38 212 GLY A C 1
ATOM 1610 O O . GLY A 1 212 ? 20.699 -5.448 3.657 1.00 98.38 212 GLY A O 1
ATOM 1611 N N . VAL A 1 213 ? 20.321 -4.091 5.410 1.00 98.75 213 VAL A N 1
ATOM 1612 C CA . VAL A 1 213 ? 20.809 -2.866 4.765 1.00 98.75 213 VAL A CA 1
ATOM 1613 C C . VAL A 1 213 ? 22.173 -2.481 5.325 1.00 98.75 213 VAL A C 1
ATOM 1615 O O . VAL A 1 213 ? 22.304 -2.145 6.500 1.00 98.75 213 VAL A O 1
ATOM 1618 N N . GLN A 1 214 ? 23.181 -2.490 4.462 1.00 98.50 214 GLN A N 1
ATOM 1619 C CA . GLN A 1 214 ? 24.523 -2.018 4.780 1.00 98.50 214 GLN A CA 1
ATOM 1620 C C . GLN A 1 214 ? 24.532 -0.490 4.823 1.00 98.50 214 GLN A C 1
ATOM 1622 O O . GLN A 1 214 ? 24.037 0.148 3.896 1.00 98.50 214 GLN A O 1
ATOM 1627 N N . GLY A 1 215 ? 25.094 0.087 5.887 1.00 97.81 215 GLY A N 1
ATOM 1628 C CA . GLY A 1 215 ? 25.086 1.536 6.125 1.00 97.81 215 GLY A CA 1
ATOM 1629 C C . GLY A 1 215 ? 23.804 2.071 6.776 1.00 97.81 215 GLY A C 1
ATOM 1630 O O . GLY A 1 215 ? 23.655 3.282 6.920 1.00 97.81 215 GLY A O 1
ATOM 1631 N N . ALA A 1 216 ? 22.882 1.192 7.190 1.00 98.25 216 ALA A N 1
ATOM 1632 C CA . ALA A 1 216 ? 21.727 1.591 7.988 1.00 98.25 216 ALA A CA 1
ATOM 1633 C C . ALA A 1 216 ? 22.140 2.100 9.384 1.00 98.25 216 ALA A C 1
ATOM 1635 O O . ALA A 1 216 ? 23.105 1.589 9.962 1.00 98.25 216 ALA A O 1
ATOM 1636 N N . PRO A 1 217 ? 21.396 3.063 9.958 1.00 98.00 217 PRO A N 1
ATOM 1637 C CA . PRO A 1 217 ? 21.581 3.472 11.346 1.00 98.00 217 PRO A CA 1
ATOM 1638 C C . PRO A 1 217 ? 21.336 2.294 12.299 1.00 98.00 217 PRO A C 1
ATOM 1640 O O . PRO A 1 217 ? 20.555 1.386 12.004 1.00 98.00 217 PRO A O 1
ATOM 1643 N N . ALA A 1 218 ? 21.994 2.303 13.459 1.00 97.69 218 ALA A N 1
ATOM 1644 C CA . ALA A 1 218 ? 21.723 1.323 14.506 1.00 97.69 218 ALA A CA 1
ATOM 1645 C C . ALA A 1 218 ? 20.274 1.453 15.006 1.00 97.69 218 ALA A C 1
ATOM 1647 O O . ALA A 1 218 ? 19.699 2.541 14.989 1.00 97.69 218 ALA A O 1
ATOM 1648 N N . THR A 1 219 ? 19.690 0.346 15.465 1.00 98.19 219 THR A N 1
ATOM 1649 C CA . THR A 1 219 ? 18.363 0.358 16.096 1.00 98.19 219 THR A CA 1
ATOM 1650 C C . THR A 1 219 ? 18.356 1.293 17.302 1.00 98.19 219 THR A C 1
ATOM 1652 O O . THR A 1 219 ? 19.212 1.170 18.177 1.00 98.19 219 THR A O 1
ATOM 1655 N N . SER A 1 220 ? 17.366 2.181 17.365 1.00 96.75 220 SER A N 1
ATOM 1656 C CA . SER A 1 220 ? 17.208 3.160 18.451 1.00 96.75 220 SER A CA 1
ATOM 1657 C C . SER A 1 220 ? 15.759 3.362 18.902 1.00 96.75 220 SER A C 1
ATOM 1659 O O . SER A 1 220 ? 15.492 4.240 19.716 1.00 96.75 220 SER A O 1
ATOM 1661 N N . PHE A 1 221 ? 14.815 2.558 18.399 1.00 93.88 221 PHE A N 1
ATOM 1662 C CA . PHE A 1 221 ? 13.421 2.609 18.839 1.00 93.88 221 PHE A CA 1
ATOM 1663 C C . PHE A 1 221 ? 13.318 2.484 20.381 1.00 93.88 221 PHE A C 1
ATOM 1665 O O . PHE A 1 221 ? 13.939 1.581 20.950 1.00 93.88 221 PHE A O 1
ATOM 1672 N N . PRO A 1 222 ? 12.525 3.332 21.068 1.00 93.81 222 PRO A N 1
ATOM 1673 C CA . PRO A 1 222 ? 11.501 4.216 20.499 1.00 93.81 222 PRO A CA 1
ATOM 1674 C C . PRO A 1 222 ? 11.981 5.578 19.976 1.00 93.81 222 PRO A C 1
ATOM 1676 O O . PRO A 1 222 ? 11.303 6.114 19.105 1.00 93.81 222 PRO A O 1
ATOM 1679 N N . ASP A 1 223 ? 13.103 6.133 20.447 1.00 89.81 223 ASP A N 1
ATOM 1680 C CA . ASP A 1 223 ? 13.522 7.501 20.099 1.00 89.81 223 ASP A CA 1
ATOM 1681 C C . ASP A 1 223 ? 15.035 7.607 19.796 1.00 89.81 223 ASP A C 1
ATOM 1683 O O . ASP A 1 223 ? 15.850 7.409 20.703 1.00 89.81 223 ASP A O 1
ATOM 1687 N N . PRO A 1 224 ? 15.435 7.927 18.545 1.00 94.69 224 PRO A N 1
ATOM 1688 C CA . PRO A 1 224 ? 14.581 8.083 17.362 1.00 94.69 224 PRO A CA 1
ATOM 1689 C C . PRO A 1 224 ? 13.977 6.744 16.901 1.00 94.69 224 PRO A C 1
ATOM 1691 O O . PRO A 1 224 ? 14.574 5.682 17.094 1.00 94.69 224 PRO A O 1
ATOM 1694 N N . ALA A 1 225 ? 12.806 6.783 16.254 1.00 97.50 225 ALA A N 1
ATOM 1695 C CA . ALA A 1 225 ? 12.023 5.608 15.849 1.00 97.50 225 ALA A CA 1
ATOM 1696 C C . ALA A 1 225 ? 12.624 4.824 14.658 1.00 97.50 225 ALA A C 1
ATOM 1698 O O . ALA A 1 225 ? 12.076 4.783 13.553 1.00 97.50 225 ALA A O 1
ATOM 1699 N N . VAL A 1 226 ? 13.769 4.183 14.899 1.00 98.56 226 VAL A N 1
ATOM 1700 C CA . VAL A 1 226 ? 14.536 3.393 13.929 1.00 98.56 226 VAL A CA 1
ATOM 1701 C C . VAL A 1 226 ? 14.579 1.928 14.349 1.00 98.56 226 VAL A C 1
ATOM 1703 O O . VAL A 1 226 ? 15.017 1.602 15.456 1.00 98.56 226 VAL A O 1
ATOM 1706 N N . THR A 1 227 ? 14.190 1.038 13.435 1.00 98.56 227 THR A N 1
ATOM 1707 C CA . THR A 1 227 ? 14.294 -0.418 13.595 1.00 98.56 227 THR A CA 1
ATOM 1708 C C . THR A 1 227 ? 15.231 -0.994 12.543 1.00 98.56 227 THR A C 1
ATOM 1710 O O . THR A 1 227 ? 14.898 -0.996 11.362 1.00 98.56 227 THR A O 1
ATOM 1713 N N . THR A 1 228 ? 16.366 -1.548 12.964 1.00 98.62 228 THR A N 1
ATOM 1714 C CA . THR A 1 228 ? 17.355 -2.142 12.059 1.00 98.62 228 THR A CA 1
ATOM 1715 C C . THR A 1 228 ? 17.583 -3.614 12.383 1.00 98.62 228 THR A C 1
ATOM 1717 O O . THR A 1 228 ? 17.977 -4.000 13.483 1.00 98.62 228 THR A O 1
ATOM 1720 N N . LEU A 1 229 ? 17.358 -4.456 11.382 1.00 98.31 229 LEU A N 1
ATOM 1721 C CA . LEU A 1 229 ? 17.645 -5.881 11.398 1.00 98.31 229 LEU A CA 1
ATOM 1722 C C . LEU A 1 229 ? 18.804 -6.155 10.441 1.00 98.31 229 LEU A C 1
ATOM 1724 O O . LEU A 1 229 ? 18.783 -5.736 9.285 1.00 98.31 229 LEU A O 1
ATOM 1728 N N . LEU A 1 230 ? 19.809 -6.900 10.894 1.00 96.56 230 LEU A N 1
ATOM 1729 C CA . LEU A 1 230 ? 21.024 -7.125 10.103 1.00 96.56 230 LEU A CA 1
ATOM 1730 C C . LEU A 1 230 ? 20.794 -7.967 8.844 1.00 96.56 230 LEU A C 1
ATOM 1732 O O . LEU A 1 230 ? 21.593 -7.897 7.921 1.00 96.56 230 LEU A O 1
ATOM 1736 N N . ARG A 1 231 ? 19.736 -8.786 8.803 1.00 96.62 231 ARG A N 1
ATOM 1737 C CA . ARG A 1 231 ? 19.514 -9.779 7.743 1.00 96.62 231 ARG A CA 1
ATOM 1738 C C . ARG A 1 231 ? 18.038 -9.920 7.396 1.00 96.62 231 ARG A C 1
ATOM 1740 O O . ARG A 1 231 ? 17.171 -9.797 8.264 1.00 96.62 231 ARG A O 1
ATOM 1747 N N . VAL A 1 232 ? 17.761 -10.243 6.135 1.00 96.44 232 VAL A N 1
ATOM 1748 C CA . VAL A 1 232 ? 16.462 -10.759 5.684 1.00 96.44 232 VAL A CA 1
ATOM 1749 C C . VAL A 1 232 ? 16.534 -12.295 5.698 1.00 96.44 232 VAL A C 1
ATOM 1751 O O . VAL A 1 232 ? 17.260 -12.858 4.879 1.00 96.44 232 VAL A O 1
ATOM 1754 N N . PRO A 1 233 ? 15.819 -13.004 6.595 1.00 95.50 233 PRO A N 1
ATOM 1755 C CA . PRO A 1 233 ? 15.993 -14.452 6.775 1.00 95.50 233 PRO A CA 1
ATOM 1756 C C . PRO A 1 233 ? 15.767 -15.277 5.504 1.00 95.50 233 PRO A C 1
ATOM 1758 O O . PRO A 1 233 ? 16.493 -16.235 5.236 1.00 95.50 233 PRO A O 1
ATOM 1761 N N . LEU A 1 234 ? 14.767 -14.896 4.709 1.00 95.31 234 LEU A N 1
ATOM 1762 C CA . LEU A 1 234 ? 14.440 -15.534 3.443 1.00 95.31 234 LEU A CA 1
ATOM 1763 C C . LEU A 1 234 ? 13.922 -14.485 2.467 1.00 95.31 234 LEU A C 1
ATOM 1765 O O . LEU A 1 234 ? 13.039 -13.700 2.809 1.00 95.31 234 LEU A O 1
ATOM 1769 N N . LEU A 1 235 ? 14.468 -14.476 1.258 1.00 95.38 235 LEU A N 1
ATOM 1770 C CA . LEU A 1 235 ? 14.190 -13.439 0.281 1.00 95.38 235 LEU A CA 1
ATOM 1771 C C . LEU A 1 235 ? 14.333 -13.965 -1.140 1.00 95.38 235 LEU A C 1
ATOM 1773 O O . LEU A 1 235 ? 15.310 -14.632 -1.455 1.00 95.38 235 LEU A O 1
ATOM 1777 N N . ARG A 1 236 ? 13.423 -13.580 -2.030 1.00 96.88 236 ARG A N 1
ATOM 1778 C CA . ARG A 1 236 ? 13.633 -13.651 -3.478 1.00 96.88 236 ARG A CA 1
ATOM 1779 C C . ARG A 1 236 ? 13.350 -12.275 -4.063 1.00 96.88 236 ARG A C 1
ATOM 1781 O O . ARG A 1 236 ? 12.331 -11.673 -3.725 1.00 96.88 236 ARG A O 1
ATOM 1788 N N . GLU A 1 237 ? 14.259 -11.765 -4.890 1.00 98.12 237 GLU A N 1
ATOM 1789 C CA . GLU A 1 237 ? 14.026 -10.492 -5.574 1.00 98.12 237 GLU A CA 1
ATOM 1790 C C . GLU A 1 237 ? 12.981 -10.635 -6.683 1.00 98.12 237 GLU A C 1
ATOM 1792 O O . GLU A 1 237 ? 12.715 -11.733 -7.178 1.00 98.12 237 GLU A O 1
ATOM 1797 N N . LYS A 1 238 ? 12.353 -9.512 -7.042 1.00 98.06 238 LYS A N 1
ATOM 1798 C CA . LYS A 1 238 ? 11.317 -9.474 -8.076 1.00 98.06 238 LYS A CA 1
ATOM 1799 C C . LYS A 1 238 ? 11.920 -9.867 -9.435 1.00 98.06 238 LYS A C 1
ATOM 1801 O O . LYS A 1 238 ? 13.000 -9.376 -9.760 1.00 98.06 238 LYS A O 1
ATOM 1806 N N . PRO A 1 239 ? 11.237 -10.689 -10.253 1.00 98.25 239 PRO A N 1
ATOM 1807 C CA . PRO A 1 239 ? 11.626 -10.870 -11.644 1.00 98.25 239 PRO A CA 1
ATOM 1808 C C . PRO A 1 239 ? 11.551 -9.569 -12.448 1.00 98.25 239 PRO A C 1
ATOM 1810 O O . PRO A 1 239 ? 10.698 -8.712 -12.186 1.00 98.25 239 PRO A O 1
ATOM 1813 N N . PHE A 1 240 ? 12.410 -9.437 -13.453 1.00 97.44 240 PHE A N 1
ATOM 1814 C CA . PHE A 1 240 ? 12.464 -8.259 -14.318 1.00 97.44 240 PHE A CA 1
ATOM 1815 C C . PHE A 1 240 ? 12.769 -8.642 -15.766 1.00 97.44 240 PHE A C 1
ATOM 1817 O O . PHE A 1 240 ? 13.396 -9.666 -16.038 1.00 97.44 240 PHE A O 1
ATOM 1824 N N . LEU A 1 241 ? 12.288 -7.820 -16.699 1.00 97.31 241 LEU A N 1
ATOM 1825 C CA . LEU A 1 241 ? 12.570 -7.955 -18.124 1.00 97.31 241 LEU A CA 1
ATOM 1826 C C . LEU A 1 241 ? 14.000 -7.477 -18.410 1.00 97.31 241 LEU A C 1
ATOM 1828 O O . LEU A 1 241 ? 14.418 -6.443 -17.891 1.00 97.31 241 LEU A O 1
ATOM 1832 N N . GLN A 1 242 ? 14.727 -8.207 -19.248 1.00 96.44 242 GLN A N 1
ATOM 1833 C CA . GLN A 1 242 ? 16.072 -7.851 -19.686 1.00 96.44 242 GLN A CA 1
ATOM 1834 C C . GLN A 1 242 ? 16.292 -8.209 -21.161 1.00 96.44 242 GLN A C 1
ATOM 1836 O O . GLN A 1 242 ? 15.597 -9.057 -21.728 1.00 96.44 242 GLN A O 1
ATOM 1841 N N . VAL A 1 243 ? 17.304 -7.582 -21.752 1.00 94.81 243 VAL A N 1
ATOM 1842 C CA . VAL A 1 243 ? 17.854 -7.893 -23.068 1.00 94.81 243 VAL A CA 1
ATOM 1843 C C . VAL A 1 243 ? 19.366 -8.057 -22.937 1.00 94.81 243 VAL A C 1
ATOM 1845 O O . VAL A 1 243 ? 20.041 -7.238 -22.308 1.00 94.81 243 VAL A O 1
ATOM 1848 N N . ASP A 1 244 ? 19.901 -9.146 -23.480 1.00 90.00 244 ASP A N 1
ATOM 1849 C CA . ASP A 1 244 ? 21.344 -9.381 -23.477 1.00 90.00 244 ASP A CA 1
ATOM 1850 C C . ASP A 1 244 ? 22.057 -8.642 -24.626 1.00 90.00 244 ASP A C 1
ATOM 1852 O O . ASP A 1 244 ? 21.439 -7.988 -25.468 1.00 90.00 244 ASP A O 1
ATOM 1856 N N . ALA A 1 245 ? 23.388 -8.738 -24.664 1.00 86.75 245 ALA A N 1
ATOM 1857 C CA . ALA A 1 245 ? 24.200 -8.103 -25.702 1.00 86.75 245 ALA A CA 1
ATOM 1858 C C . ALA A 1 245 ? 23.951 -8.668 -27.116 1.00 86.75 245 ALA A C 1
ATOM 1860 O O . ALA A 1 245 ? 24.285 -8.004 -28.094 1.00 86.75 245 ALA A O 1
ATOM 1861 N N . ALA A 1 246 ? 23.375 -9.870 -27.231 1.00 87.12 246 ALA A N 1
ATOM 1862 C CA . ALA A 1 246 ? 22.981 -10.472 -28.503 1.00 87.12 246 ALA A CA 1
ATOM 1863 C C . ALA A 1 246 ? 21.575 -10.027 -28.955 1.00 87.12 246 ALA A C 1
ATOM 1865 O O . ALA A 1 246 ? 21.156 -10.362 -30.061 1.00 87.12 246 ALA A O 1
ATOM 1866 N N . GLY A 1 247 ? 20.858 -9.253 -28.132 1.00 88.06 247 GLY A N 1
ATOM 1867 C CA . GLY A 1 247 ? 19.498 -8.798 -28.410 1.00 88.06 247 GLY A CA 1
ATOM 1868 C C . GLY A 1 247 ? 18.410 -9.783 -27.978 1.00 88.06 247 GLY A C 1
ATOM 1869 O O . GLY A 1 247 ? 17.246 -9.560 -28.308 1.00 88.06 247 GLY A O 1
ATOM 1870 N N . SER A 1 248 ? 18.754 -10.842 -27.238 1.00 91.88 248 SER A N 1
ATOM 1871 C CA . SER A 1 248 ? 17.796 -11.861 -26.797 1.00 91.88 248 SER A CA 1
ATOM 1872 C C . SER A 1 248 ? 17.004 -11.371 -25.589 1.00 91.88 248 SER A C 1
ATOM 1874 O O . SER A 1 248 ? 17.580 -10.950 -24.579 1.00 91.88 248 SER A O 1
ATOM 1876 N N . TRP A 1 249 ? 15.675 -11.457 -25.664 1.00 95.06 249 TRP A N 1
ATOM 1877 C CA . TRP A 1 249 ? 14.784 -11.000 -24.601 1.00 95.06 249 TRP A CA 1
ATOM 1878 C C . TRP A 1 249 ? 14.471 -12.119 -23.614 1.00 95.06 249 TRP A C 1
ATOM 1880 O O . TRP A 1 249 ? 14.170 -13.256 -23.983 1.00 95.06 249 TRP A O 1
ATOM 1890 N N . SER A 1 250 ? 14.503 -11.793 -22.326 1.00 97.19 250 SER A N 1
ATOM 1891 C CA . SER A 1 250 ? 14.167 -12.745 -21.269 1.00 97.19 250 SER A CA 1
ATOM 1892 C C . SER A 1 250 ? 13.594 -12.054 -20.039 1.00 97.19 250 SER A C 1
ATOM 1894 O O . SER A 1 250 ? 13.804 -10.864 -19.812 1.00 97.19 250 SER A O 1
ATOM 1896 N N . VAL A 1 251 ? 12.881 -12.818 -19.219 1.00 98.31 251 VAL A N 1
ATOM 1897 C CA . VAL A 1 251 ? 12.555 -12.428 -17.846 1.00 98.31 251 VAL A CA 1
ATOM 1898 C C . VAL A 1 251 ? 13.549 -13.114 -16.922 1.00 98.31 251 VAL A C 1
ATOM 1900 O O . VAL A 1 251 ? 13.596 -14.344 -16.845 1.00 98.31 251 VAL A O 1
ATOM 1903 N N . PHE A 1 252 ? 14.351 -12.327 -16.213 1.00 98.25 252 PHE A N 1
ATOM 1904 C CA . PHE A 1 252 ? 15.262 -12.845 -15.205 1.00 98.25 252 PHE A CA 1
ATOM 1905 C C . PHE A 1 252 ? 14.504 -13.129 -13.910 1.00 98.25 252 PHE A C 1
ATOM 1907 O O . PHE A 1 252 ? 13.798 -12.262 -13.399 1.00 98.25 252 PHE A O 1
ATOM 1914 N N . VAL A 1 253 ? 14.655 -14.338 -13.372 1.00 98.25 253 VAL A N 1
ATOM 1915 C CA . VAL A 1 253 ? 14.062 -14.786 -12.107 1.00 98.25 253 VAL A CA 1
ATOM 1916 C C . VAL A 1 253 ? 15.191 -14.972 -11.089 1.00 98.25 253 VAL A C 1
ATOM 1918 O O . VAL A 1 253 ? 15.916 -15.970 -11.163 1.00 98.25 253 VAL A O 1
ATOM 1921 N N . PRO A 1 254 ? 15.367 -14.028 -10.145 1.00 97.88 254 PRO A N 1
ATOM 1922 C CA . PRO A 1 254 ? 16.389 -14.131 -9.109 1.00 97.88 254 PRO A CA 1
ATOM 1923 C C . PRO A 1 254 ? 16.221 -15.378 -8.235 1.00 97.88 254 PRO A C 1
ATOM 1925 O O . PRO A 1 254 ? 15.104 -15.797 -7.921 1.00 97.88 254 PRO A O 1
ATOM 1928 N N . ALA A 1 255 ? 17.337 -15.960 -7.805 1.00 97.00 255 ALA A N 1
ATOM 1929 C CA . ALA A 1 255 ? 17.352 -17.097 -6.896 1.00 97.00 255 ALA A CA 1
ATOM 1930 C C . ALA A 1 255 ? 16.900 -16.704 -5.477 1.00 97.00 255 ALA A C 1
ATOM 1932 O O . ALA A 1 255 ? 17.000 -15.550 -5.050 1.00 97.00 255 ALA A O 1
ATOM 1933 N N . LEU A 1 256 ? 16.423 -17.696 -4.724 1.00 96.88 256 LEU A N 1
ATOM 1934 C CA . LEU A 1 256 ? 16.109 -17.552 -3.305 1.00 96.88 256 LEU A CA 1
ATOM 1935 C C . LEU A 1 256 ? 17.407 -17.355 -2.505 1.00 96.88 256 LEU A C 1
ATOM 1937 O O . LEU A 1 256 ? 18.331 -18.160 -2.597 1.00 96.88 256 LEU A O 1
ATOM 1941 N N . ARG A 1 257 ? 17.459 -16.305 -1.691 1.00 95.25 257 ARG A N 1
ATOM 1942 C CA . ARG A 1 257 ? 18.549 -15.976 -0.771 1.00 95.25 257 ARG A CA 1
ATOM 1943 C C . ARG A 1 257 ? 18.103 -16.239 0.666 1.00 95.25 257 ARG A C 1
ATOM 1945 O O . ARG A 1 257 ? 16.960 -15.961 1.032 1.00 95.25 257 ARG A O 1
ATOM 1952 N N . ARG A 1 258 ? 19.019 -16.749 1.485 1.00 95.44 258 ARG A N 1
ATOM 1953 C CA . ARG A 1 258 ? 18.863 -16.860 2.941 1.00 95.44 258 ARG A CA 1
ATOM 1954 C C . ARG A 1 258 ? 19.792 -15.871 3.611 1.00 95.44 258 ARG A C 1
ATOM 1956 O O . ARG A 1 258 ? 20.856 -15.594 3.063 1.00 95.44 258 ARG A O 1
ATOM 1963 N N . ASP A 1 259 ? 19.371 -15.359 4.764 1.00 96.06 259 ASP A N 1
ATOM 1964 C CA . ASP A 1 259 ? 20.187 -14.449 5.572 1.00 96.06 259 ASP A CA 1
ATOM 1965 C C . ASP A 1 259 ? 20.728 -13.263 4.758 1.00 96.06 259 ASP A C 1
ATOM 1967 O O . ASP A 1 259 ? 21.877 -12.849 4.897 1.00 96.06 259 ASP A O 1
ATOM 1971 N N . ALA A 1 260 ? 19.891 -12.745 3.858 1.00 95.50 260 ALA A N 1
ATOM 1972 C CA . ALA A 1 260 ? 20.300 -11.787 2.853 1.00 95.50 260 ALA A CA 1
ATOM 1973 C C . ALA A 1 260 ? 20.652 -10.435 3.482 1.00 95.50 260 ALA A C 1
ATOM 1975 O O . ALA A 1 260 ? 19.873 -9.852 4.240 1.00 95.50 260 ALA A O 1
ATOM 1976 N N . GLU A 1 261 ? 21.802 -9.915 3.079 1.00 96.44 261 GLU A N 1
ATOM 1977 C CA . GLU A 1 261 ? 22.325 -8.599 3.419 1.00 96.44 261 GLU A CA 1
ATOM 1978 C C . GLU A 1 261 ? 22.883 -7.964 2.140 1.00 96.44 261 GLU A C 1
ATOM 1980 O O . GLU A 1 261 ? 23.387 -8.677 1.267 1.00 96.44 261 GLU A O 1
ATOM 1985 N N . GLY A 1 262 ? 22.747 -6.645 1.998 1.00 97.38 262 GLY A N 1
ATOM 1986 C CA . GLY A 1 262 ? 23.225 -5.926 0.823 1.00 97.38 262 GLY A CA 1
ATOM 1987 C C . GLY A 1 262 ? 22.525 -6.340 -0.475 1.00 97.38 262 GLY A C 1
ATOM 1988 O O . GLY A 1 262 ? 21.587 -7.154 -0.500 1.00 97.38 262 GLY A O 1
ATOM 1989 N N . THR A 1 263 ? 22.988 -5.753 -1.575 1.00 98.00 263 THR A N 1
ATOM 1990 C CA . THR A 1 263 ? 22.398 -5.986 -2.892 1.00 98.00 263 THR A CA 1
ATOM 1991 C C . THR A 1 263 ? 22.726 -7.384 -3.417 1.00 98.00 263 THR A C 1
ATOM 1993 O O . THR A 1 263 ? 23.783 -7.954 -3.167 1.00 98.00 263 THR A O 1
ATOM 1996 N N . SER A 1 264 ? 21.804 -7.956 -4.181 1.00 97.31 264 SER A N 1
ATOM 1997 C CA . SER A 1 264 ? 21.917 -9.242 -4.870 1.00 97.31 264 SER A CA 1
ATOM 1998 C C . SER A 1 264 ? 22.935 -9.234 -6.013 1.00 97.31 264 SER A C 1
ATOM 2000 O O . SER A 1 264 ? 23.167 -10.266 -6.637 1.00 97.31 264 SER A O 1
ATOM 2002 N N . TRP A 1 265 ? 23.489 -8.065 -6.322 1.00 95.94 265 TRP A N 1
ATOM 2003 C CA . TRP A 1 265 ? 24.429 -7.810 -7.408 1.00 95.94 265 TRP A CA 1
ATOM 2004 C C . TRP A 1 265 ? 25.746 -7.187 -6.906 1.00 95.94 265 TRP A C 1
ATOM 2006 O O . TRP A 1 265 ? 26.514 -6.643 -7.695 1.00 95.94 265 TRP A O 1
ATOM 2016 N N . ALA A 1 266 ? 26.009 -7.236 -5.593 1.00 91.00 266 ALA A N 1
ATOM 2017 C CA . ALA A 1 266 ? 27.221 -6.673 -4.994 1.00 91.00 266 ALA A CA 1
ATOM 2018 C C . ALA A 1 266 ? 28.505 -7.368 -5.485 1.00 91.00 266 ALA A C 1
ATOM 2020 O O . ALA A 1 266 ? 29.474 -6.692 -5.824 1.00 91.00 266 ALA A O 1
ATOM 2021 N N . ASP A 1 267 ? 28.474 -8.700 -5.578 1.00 88.25 267 ASP A N 1
ATOM 2022 C CA . ASP A 1 267 ? 29.633 -9.548 -5.893 1.00 88.25 267 ASP A CA 1
ATOM 2023 C C . ASP A 1 267 ? 29.619 -10.064 -7.347 1.00 88.25 267 ASP A C 1
ATOM 2025 O O . ASP A 1 267 ? 30.201 -11.101 -7.664 1.00 88.25 267 ASP A O 1
ATOM 2029 N N . GLY A 1 268 ? 28.927 -9.349 -8.242 1.00 88.12 268 GLY A N 1
ATOM 2030 C CA . GLY A 1 268 ? 28.771 -9.708 -9.653 1.00 88.12 268 GLY A CA 1
ATOM 2031 C C . GLY A 1 268 ? 27.312 -9.941 -10.063 1.00 88.12 268 GLY A C 1
ATOM 2032 O O . GLY A 1 268 ? 26.395 -9.444 -9.404 1.00 88.12 268 GLY A O 1
ATOM 2033 N N . PRO A 1 269 ? 27.065 -10.664 -11.173 1.00 89.25 269 PRO A N 1
ATOM 2034 C CA . PRO A 1 269 ? 25.715 -10.943 -11.643 1.00 89.25 269 PRO A CA 1
ATOM 2035 C C . PRO A 1 269 ? 24.880 -11.660 -10.582 1.00 89.25 269 PRO A C 1
ATOM 2037 O O . PRO A 1 269 ? 25.335 -12.598 -9.929 1.00 89.25 269 PRO A O 1
ATOM 2040 N N . THR A 1 270 ? 23.628 -11.236 -10.437 1.00 94.81 270 THR A N 1
ATOM 2041 C CA . THR A 1 270 ? 22.690 -11.862 -9.503 1.00 94.81 270 THR A CA 1
ATOM 2042 C C . THR A 1 270 ? 22.483 -13.329 -9.852 1.00 94.81 270 THR A C 1
ATOM 2044 O O . THR A 1 270 ? 22.250 -13.665 -11.008 1.00 94.81 270 THR A O 1
ATOM 2047 N N . ALA A 1 271 ? 22.534 -14.211 -8.853 1.00 96.44 271 ALA A N 1
ATOM 2048 C CA . ALA A 1 271 ? 22.198 -15.617 -9.045 1.00 96.44 271 ALA A CA 1
ATOM 2049 C C . ALA A 1 271 ? 20.710 -15.765 -9.403 1.00 96.44 271 ALA A C 1
ATOM 2051 O O . ALA A 1 271 ? 19.849 -15.143 -8.779 1.00 96.44 271 ALA A O 1
ATOM 2052 N N . GLY A 1 272 ? 20.396 -16.602 -10.389 1.00 96.50 272 GLY A N 1
ATOM 2053 C CA . GLY A 1 272 ? 19.034 -16.797 -10.879 1.00 96.50 272 GLY A CA 1
ATOM 2054 C C . GLY A 1 272 ? 19.012 -17.467 -12.247 1.00 96.50 272 GLY A C 1
ATOM 2055 O O . GLY A 1 272 ? 20.017 -18.010 -12.702 1.00 96.50 272 GLY A O 1
ATOM 2056 N N . SER A 1 273 ? 17.858 -17.420 -12.899 1.00 96.56 273 SER A N 1
ATOM 2057 C CA . SER A 1 273 ? 17.634 -18.023 -14.215 1.00 96.56 273 SER A CA 1
ATOM 2058 C C . SER A 1 273 ? 16.957 -17.035 -15.156 1.00 96.56 273 SER A C 1
ATOM 2060 O O . SER A 1 273 ? 15.976 -16.399 -14.771 1.00 96.56 273 SER A O 1
ATOM 2062 N N . ALA A 1 274 ? 17.438 -16.945 -16.394 1.00 97.00 274 ALA A N 1
ATOM 2063 C CA . ALA A 1 274 ? 16.802 -16.169 -17.452 1.00 97.00 274 ALA A CA 1
ATOM 2064 C C . ALA A 1 274 ? 15.813 -17.057 -18.217 1.00 97.00 274 ALA A C 1
ATOM 2066 O O . ALA A 1 274 ? 16.208 -18.055 -18.818 1.00 97.00 274 ALA A O 1
ATOM 2067 N N . LEU A 1 275 ? 14.529 -16.710 -18.180 1.00 97.75 275 LEU A N 1
ATOM 2068 C CA . LEU A 1 275 ? 13.484 -17.393 -18.936 1.00 97.75 275 LEU A CA 1
ATOM 2069 C C . LEU A 1 275 ? 13.304 -16.678 -20.285 1.00 97.75 275 LEU A C 1
ATOM 2071 O O . LEU A 1 275 ? 12.935 -15.500 -20.268 1.00 97.75 275 LEU A O 1
ATOM 2075 N N . PRO A 1 276 ? 13.554 -17.336 -21.435 1.00 97.00 276 PRO A N 1
ATOM 2076 C CA . PRO A 1 276 ? 13.384 -16.718 -22.749 1.00 97.00 276 PRO A CA 1
ATOM 2077 C C . PRO A 1 276 ? 11.967 -16.183 -22.946 1.00 97.00 276 PRO A C 1
ATOM 2079 O O . PRO A 1 276 ? 10.998 -16.818 -22.516 1.00 97.00 276 PRO A O 1
ATOM 2082 N N . LEU A 1 277 ? 11.829 -15.043 -23.626 1.00 95.69 277 LEU A N 1
ATOM 2083 C CA . LEU A 1 277 ? 10.519 -14.429 -23.843 1.00 95.69 277 LEU A CA 1
ATOM 2084 C C . LEU A 1 277 ? 9.570 -15.336 -24.647 1.00 95.69 277 LEU A C 1
ATOM 2086 O O . LEU A 1 277 ? 8.368 -15.315 -24.401 1.00 95.69 277 LEU A O 1
ATOM 2090 N N . ALA A 1 278 ? 10.101 -16.220 -25.498 1.00 94.50 278 ALA A N 1
ATOM 2091 C CA . ALA A 1 278 ? 9.341 -17.258 -26.202 1.00 94.50 278 ALA A CA 1
ATOM 2092 C C . ALA A 1 278 ? 8.539 -18.205 -25.276 1.00 94.50 278 ALA A C 1
ATOM 2094 O O . ALA A 1 278 ? 7.574 -18.832 -25.713 1.00 94.50 278 ALA A O 1
ATOM 2095 N N . HIS A 1 279 ? 8.895 -18.315 -23.989 1.00 96.94 279 HIS A N 1
ATOM 2096 C CA . HIS A 1 279 ? 8.139 -19.100 -23.002 1.00 96.94 279 HIS A CA 1
ATOM 2097 C C . HIS A 1 279 ? 6.985 -18.312 -22.353 1.00 96.94 279 HIS A C 1
ATOM 2099 O O . HIS A 1 279 ? 6.206 -18.874 -21.575 1.00 96.94 279 HIS A O 1
ATOM 2105 N N . PHE A 1 280 ? 6.857 -17.017 -22.648 1.00 98.12 280 PHE A N 1
ATOM 2106 C CA . PHE A 1 280 ? 5.793 -16.154 -22.149 1.00 98.12 280 PHE A CA 1
ATOM 2107 C C . PHE A 1 280 ? 4.708 -15.977 -23.203 1.00 98.12 280 PHE A C 1
ATOM 2109 O O . PHE A 1 280 ? 4.966 -15.742 -24.380 1.00 98.12 280 PHE A O 1
ATOM 2116 N N . PHE A 1 281 ? 3.461 -16.037 -22.757 1.00 98.19 281 PHE A N 1
ATOM 2117 C CA . PHE A 1 281 ? 2.345 -15.502 -23.508 1.00 98.19 281 PHE A CA 1
ATOM 2118 C C . PHE A 1 281 ? 2.217 -14.012 -23.191 1.00 98.19 281 PHE A C 1
ATOM 2120 O O . PHE A 1 281 ? 2.040 -13.623 -22.031 1.00 98.19 281 PHE A O 1
ATOM 2127 N N . LEU A 1 282 ? 2.337 -13.180 -24.223 1.00 96.94 282 LEU A N 1
ATOM 2128 C CA . LEU A 1 282 ? 2.237 -11.734 -24.089 1.00 96.94 282 LEU A CA 1
ATOM 2129 C C . LEU A 1 282 ? 0.763 -11.318 -24.019 1.00 96.94 282 LEU A C 1
ATOM 2131 O O . LEU A 1 282 ? 0.071 -11.243 -25.034 1.00 96.94 282 LEU A O 1
ATOM 2135 N N . ALA A 1 283 ? 0.286 -11.055 -22.806 1.00 97.00 283 ALA A N 1
ATOM 2136 C CA . ALA A 1 283 ? -1.077 -10.623 -22.554 1.00 97.00 283 ALA A CA 1
ATOM 2137 C C . ALA A 1 283 ? -1.260 -9.148 -22.945 1.00 97.00 283 ALA A C 1
ATOM 2139 O O . ALA A 1 283 ? -0.389 -8.303 -22.699 1.00 97.00 283 ALA A O 1
ATOM 2140 N N . ARG A 1 284 ? -2.414 -8.845 -23.550 1.00 92.75 284 ARG A N 1
ATOM 2141 C CA . ARG A 1 284 ? -2.822 -7.492 -23.948 1.00 92.75 284 ARG A CA 1
ATOM 2142 C C . ARG A 1 284 ? -4.225 -7.151 -23.446 1.00 92.75 284 ARG A C 1
ATOM 2144 O O . ARG A 1 284 ? -5.053 -8.060 -23.327 1.00 92.75 284 ARG A O 1
ATOM 2151 N N . PRO A 1 285 ? -4.518 -5.863 -23.184 1.00 87.56 285 PRO A N 1
ATOM 2152 C CA . PRO A 1 285 ? -5.870 -5.428 -22.853 1.00 87.56 285 PRO A CA 1
ATOM 2153 C C . PRO A 1 285 ? -6.881 -5.897 -23.907 1.00 87.56 285 PRO A C 1
ATOM 2155 O O . PRO A 1 285 ? -6.605 -5.839 -25.104 1.00 87.56 285 PRO A O 1
ATOM 2158 N N . GLY A 1 286 ? -8.042 -6.372 -23.454 1.00 81.12 286 GLY A N 1
ATOM 2159 C CA . GLY A 1 286 ? -9.093 -6.939 -24.309 1.00 81.12 286 GLY A CA 1
ATOM 2160 C C . GLY A 1 286 ? -9.067 -8.466 -24.438 1.00 81.12 286 GLY A C 1
ATOM 2161 O O . GLY A 1 286 ? -10.063 -9.038 -24.867 1.00 81.12 286 GLY A O 1
ATOM 2162 N N . MET A 1 287 ? -7.985 -9.139 -24.029 1.00 90.38 287 MET A N 1
ATOM 2163 C CA . MET A 1 287 ? -7.976 -10.602 -23.910 1.00 90.38 287 MET A CA 1
ATOM 2164 C C . MET A 1 287 ? -8.818 -11.057 -22.712 1.00 90.38 287 MET A C 1
ATOM 2166 O O . MET A 1 287 ? -8.707 -10.491 -21.622 1.00 90.38 287 MET A O 1
ATOM 2170 N N . ASP A 1 288 ? -9.629 -12.095 -22.915 1.00 90.69 288 ASP A N 1
ATOM 2171 C CA . ASP A 1 288 ? -10.468 -12.684 -21.872 1.00 90.69 288 ASP A CA 1
ATOM 2172 C C . ASP A 1 288 ? -9.691 -13.653 -20.960 1.00 90.69 288 ASP A C 1
ATOM 2174 O O . ASP A 1 288 ? -8.573 -14.098 -21.250 1.00 90.69 288 ASP A O 1
ATOM 2178 N N . ALA A 1 289 ? -10.298 -13.999 -19.822 1.00 96.62 289 ALA A N 1
ATOM 2179 C CA . ALA A 1 289 ? -9.696 -14.921 -18.864 1.00 96.62 289 ALA A CA 1
ATOM 2180 C C . ALA A 1 289 ? -9.492 -16.328 -19.458 1.00 96.62 289 ALA A C 1
ATOM 2182 O O . ALA A 1 289 ? -8.522 -17.004 -19.113 1.00 96.62 289 ALA A O 1
ATOM 2183 N N . ALA A 1 290 ? -10.367 -16.771 -20.368 1.00 97.00 290 ALA A N 1
ATOM 2184 C CA . ALA A 1 290 ? -10.266 -18.074 -21.023 1.00 97.00 290 ALA A CA 1
ATOM 2185 C C . ALA A 1 290 ? -8.988 -18.197 -21.870 1.00 97.00 290 ALA A C 1
ATOM 2187 O O . ALA A 1 290 ? -8.265 -19.189 -21.759 1.00 97.00 290 ALA A O 1
ATOM 2188 N N . THR A 1 291 ? -8.661 -17.167 -22.650 1.00 98.00 291 THR A N 1
ATOM 2189 C CA . THR A 1 291 ? -7.450 -17.097 -23.479 1.00 98.00 291 THR A CA 1
ATOM 2190 C C . THR A 1 291 ? -6.189 -17.150 -22.622 1.00 98.00 291 THR A C 1
ATOM 2192 O O . THR A 1 291 ? -5.265 -17.921 -22.902 1.00 98.00 291 THR A O 1
ATOM 2195 N N . LEU A 1 292 ? -6.160 -16.367 -21.541 1.00 98.38 292 LEU A N 1
ATOM 2196 C CA . LEU A 1 292 ? -5.028 -16.316 -20.616 1.00 98.38 292 LEU A CA 1
ATOM 2197 C C . LEU A 1 292 ? -4.850 -17.643 -19.860 1.00 98.38 292 LEU A C 1
ATOM 2199 O O . LEU A 1 292 ? -3.732 -18.145 -19.733 1.00 98.38 292 LEU A O 1
ATOM 2203 N N . ASN A 1 293 ? -5.949 -18.270 -19.437 1.00 98.69 293 ASN A N 1
ATOM 2204 C CA . ASN A 1 293 ? -5.930 -19.598 -18.823 1.00 98.69 293 ASN A CA 1
ATOM 2205 C C . ASN A 1 293 ? -5.475 -20.689 -19.799 1.00 98.69 293 ASN A C 1
ATOM 2207 O O . ASN A 1 293 ? -4.727 -21.584 -19.408 1.00 98.69 293 ASN A O 1
ATOM 2211 N N . ALA A 1 294 ? -5.853 -20.608 -21.077 1.00 98.44 294 ALA A N 1
ATOM 2212 C CA . ALA A 1 294 ? -5.381 -21.544 -22.092 1.00 98.44 294 ALA A CA 1
ATOM 2213 C C . ALA A 1 294 ? -3.856 -21.454 -22.294 1.00 98.44 294 ALA A C 1
ATOM 2215 O O . ALA A 1 294 ? -3.204 -22.476 -22.508 1.00 98.44 294 ALA A O 1
ATOM 2216 N N . ALA A 1 295 ? -3.267 -20.258 -22.190 1.00 98.25 295 ALA A N 1
ATOM 2217 C CA . ALA A 1 295 ? -1.814 -20.089 -22.221 1.00 98.25 295 ALA A CA 1
ATOM 2218 C C . ALA A 1 295 ? -1.122 -20.725 -21.006 1.00 98.25 295 ALA A C 1
ATOM 2220 O O . ALA A 1 295 ? -0.146 -21.462 -21.170 1.00 98.25 295 ALA A O 1
ATOM 2221 N N . LEU A 1 296 ? -1.661 -20.517 -19.801 1.00 98.25 296 LEU A N 1
ATOM 2222 C CA . LEU A 1 296 ? -1.174 -21.182 -18.588 1.00 98.25 296 LEU A CA 1
ATOM 2223 C C . LEU A 1 296 ? -1.268 -22.713 -18.702 1.00 98.25 296 LEU A C 1
ATOM 2225 O O . LEU A 1 296 ? -0.313 -23.412 -18.362 1.00 98.25 296 LEU A O 1
ATOM 2229 N N . ALA A 1 297 ? -2.372 -23.233 -19.249 1.00 97.69 297 ALA A N 1
ATOM 2230 C CA . ALA A 1 297 ? -2.591 -24.665 -19.455 1.00 97.69 297 ALA A CA 1
ATOM 2231 C C . ALA A 1 297 ? -1.611 -25.291 -20.466 1.00 97.69 297 ALA A C 1
ATOM 2233 O O . ALA A 1 297 ? -1.211 -26.440 -20.299 1.00 97.69 297 ALA A O 1
ATOM 2234 N N . ARG A 1 298 ? -1.159 -24.531 -21.475 1.00 97.69 298 ARG A N 1
ATOM 2235 C CA . ARG A 1 298 ? -0.076 -24.942 -22.393 1.00 97.69 298 ARG A CA 1
ATOM 2236 C C . ARG A 1 298 ? 1.318 -24.871 -21.767 1.00 97.69 298 ARG A C 1
ATOM 2238 O O . ARG A 1 298 ? 2.308 -25.144 -22.436 1.00 97.69 298 ARG A O 1
ATOM 2245 N N . GLY A 1 299 ? 1.414 -24.486 -20.498 1.00 96.94 299 GLY A N 1
ATOM 2246 C CA . GLY A 1 299 ? 2.683 -24.363 -19.806 1.00 96.94 299 GLY A CA 1
ATOM 2247 C C . GLY A 1 299 ? 3.468 -23.113 -20.195 1.00 96.94 299 GLY A C 1
ATOM 2248 O O . GLY A 1 299 ? 4.694 -23.130 -20.083 1.00 96.94 299 GLY A O 1
ATOM 2249 N N . GLN A 1 300 ? 2.797 -22.029 -20.588 1.00 98.38 300 GLN A N 1
ATOM 2250 C CA . GLN A 1 300 ? 3.429 -20.717 -20.755 1.00 98.38 300 GLN A CA 1
ATOM 2251 C C . GLN A 1 300 ? 3.422 -19.932 -19.431 1.00 98.38 300 GLN A C 1
ATOM 2253 O O . GLN A 1 300 ? 2.652 -20.210 -18.508 1.00 98.38 300 GLN A O 1
ATOM 2258 N N . HIS A 1 301 ? 4.316 -18.956 -19.321 1.00 98.75 301 HIS A N 1
ATOM 2259 C CA . HIS A 1 301 ? 4.221 -17.867 -18.344 1.00 98.75 301 HIS A CA 1
ATOM 2260 C C . HIS A 1 301 ? 3.310 -16.756 -18.905 1.00 98.75 301 HIS A C 1
ATOM 2262 O O . HIS A 1 301 ? 2.994 -16.783 -20.094 1.00 98.75 301 HIS A O 1
ATOM 2268 N N . LEU A 1 302 ? 2.901 -15.770 -18.102 1.00 98.62 302 LEU A N 1
ATOM 2269 C CA . LEU A 1 302 ? 2.171 -14.593 -18.599 1.00 98.62 302 LEU A CA 1
ATOM 2270 C C . LEU A 1 302 ? 3.000 -13.326 -18.386 1.00 98.62 302 LEU A C 1
ATOM 2272 O O . LEU A 1 302 ? 3.468 -13.065 -17.276 1.00 98.62 302 LEU A O 1
ATOM 2276 N N . LEU A 1 303 ? 3.147 -12.530 -19.444 1.00 98.50 303 LEU A N 1
ATOM 2277 C CA . LEU A 1 303 ? 3.710 -11.184 -19.380 1.00 98.50 303 LEU A CA 1
ATOM 2278 C C . LEU A 1 303 ? 2.625 -10.187 -19.786 1.00 98.50 303 LEU A C 1
ATOM 2280 O O . LEU A 1 303 ? 2.190 -10.186 -20.935 1.00 98.50 303 LEU A O 1
ATOM 2284 N N . PHE A 1 304 ? 2.165 -9.360 -18.855 1.00 98.50 304 PHE A N 1
ATOM 2285 C CA . PHE A 1 304 ? 1.105 -8.388 -19.095 1.00 98.50 304 PHE A CA 1
ATOM 2286 C C . PHE A 1 304 ? 1.698 -7.069 -19.574 1.00 98.50 304 PHE A C 1
ATOM 2288 O O . PHE A 1 304 ? 2.454 -6.420 -18.855 1.00 98.50 304 PHE A O 1
ATOM 2295 N N . THR A 1 305 ? 1.329 -6.653 -20.781 1.00 96.81 305 THR A N 1
ATOM 2296 C CA . THR A 1 305 ? 1.631 -5.303 -21.275 1.00 96.81 305 THR A CA 1
ATOM 2297 C C . THR A 1 305 ? 0.829 -4.247 -20.494 1.00 96.81 305 THR A C 1
ATOM 2299 O O . THR A 1 305 ? -0.233 -4.576 -19.944 1.00 96.81 305 THR A O 1
ATOM 2302 N N . PRO A 1 306 ? 1.290 -2.982 -20.416 1.00 96.44 306 PRO A N 1
ATOM 2303 C CA . PRO A 1 306 ? 0.607 -1.958 -19.633 1.00 96.44 306 PRO A CA 1
ATOM 2304 C C . PRO A 1 306 ? -0.822 -1.694 -20.136 1.00 96.44 306 PRO A C 1
ATOM 2306 O O . PRO A 1 306 ? -1.041 -1.279 -21.276 1.00 96.44 306 PRO A O 1
ATOM 2309 N N . GLY A 1 307 ? -1.802 -1.879 -19.251 1.00 90.44 307 GLY A N 1
ATOM 2310 C CA . GLY A 1 307 ? -3.209 -1.554 -19.490 1.00 90.44 307 GLY A CA 1
ATOM 2311 C C . GLY A 1 307 ? -4.142 -2.182 -18.456 1.00 90.44 307 GLY A C 1
ATOM 2312 O O . GLY A 1 307 ? -3.681 -2.752 -17.465 1.00 90.44 307 GLY A O 1
ATOM 2313 N N . VAL A 1 308 ? -5.453 -2.064 -18.681 1.00 90.56 308 VAL A N 1
ATOM 2314 C CA . VAL A 1 308 ? -6.502 -2.618 -17.808 1.00 90.56 308 VAL A CA 1
ATOM 2315 C C . VAL A 1 308 ? -7.137 -3.848 -18.461 1.00 90.56 308 VAL A C 1
ATOM 2317 O O . VAL A 1 308 ? -7.637 -3.788 -19.583 1.00 90.56 308 VAL A O 1
ATOM 2320 N N . TYR A 1 309 ? -7.129 -4.961 -17.736 1.00 95.56 309 TYR A N 1
ATOM 2321 C CA . TYR A 1 309 ? -7.628 -6.273 -18.127 1.00 95.56 309 TYR A CA 1
ATOM 2322 C C . TYR A 1 309 ? -8.894 -6.545 -17.331 1.00 95.56 309 TYR A C 1
ATOM 2324 O O . TYR A 1 309 ? -8.847 -6.727 -16.117 1.00 95.56 309 TYR A O 1
ATOM 2332 N N . ARG A 1 310 ? -10.033 -6.535 -18.014 1.00 89.75 310 ARG A N 1
ATOM 2333 C CA . ARG A 1 310 ? -11.344 -6.753 -17.404 1.00 89.75 310 ARG A CA 1
ATOM 2334 C C . ARG A 1 310 ? -11.671 -8.236 -17.492 1.00 89.75 310 ARG A C 1
ATOM 2336 O O . ARG A 1 310 ? -11.915 -8.738 -18.583 1.00 89.75 310 ARG A O 1
ATOM 2343 N N . LEU A 1 311 ? -11.602 -8.923 -16.356 1.00 93.50 311 LEU A N 1
ATOM 2344 C CA . LEU A 1 311 ? -11.675 -10.379 -16.273 1.00 93.50 311 LEU A CA 1
ATOM 2345 C C . LEU A 1 311 ? -12.990 -10.810 -15.627 1.00 93.50 311 LEU A C 1
ATOM 2347 O O . LEU A 1 311 ? -13.285 -10.456 -14.483 1.00 93.50 311 LEU A O 1
ATOM 2351 N N . ASP A 1 312 ? -13.768 -11.585 -16.371 1.00 89.56 312 ASP A N 1
ATOM 2352 C CA . ASP A 1 312 ? -15.037 -12.187 -15.957 1.00 89.56 312 ASP A CA 1
ATOM 2353 C C . ASP A 1 312 ? -14.864 -13.521 -15.217 1.00 89.56 312 ASP A C 1
ATOM 2355 O O . ASP A 1 312 ? -15.784 -13.987 -14.546 1.00 89.56 312 ASP A O 1
ATOM 2359 N N . ALA A 1 313 ? -13.668 -14.103 -15.273 1.00 95.81 313 ALA A N 1
ATOM 2360 C CA . ALA A 1 313 ? -13.281 -15.297 -14.537 1.00 95.81 313 ALA A CA 1
ATOM 2361 C C . ALA A 1 313 ? -11.857 -15.159 -13.962 1.00 95.81 313 ALA A C 1
ATOM 2363 O O . ALA A 1 313 ? -11.061 -14.355 -14.456 1.00 95.81 313 ALA A O 1
ATOM 2364 N N . PRO A 1 314 ? -11.504 -15.938 -12.923 1.00 97.69 314 PRO A N 1
ATOM 2365 C CA . PRO A 1 314 ? -10.151 -15.934 -12.381 1.00 97.69 314 PRO A CA 1
ATOM 2366 C C . PRO A 1 314 ? -9.140 -16.513 -13.371 1.00 97.69 314 PRO A C 1
ATOM 2368 O O . PRO A 1 314 ? -9.412 -17.489 -14.080 1.00 97.69 314 PRO A O 1
ATOM 2371 N N . LEU A 1 315 ? -7.925 -15.968 -13.343 1.00 98.50 315 LEU A N 1
ATOM 2372 C CA . LEU A 1 315 ? -6.755 -16.662 -13.866 1.00 98.50 315 LEU A CA 1
ATOM 2373 C C . LEU A 1 315 ? -6.385 -17.791 -12.899 1.00 98.50 315 LEU A C 1
ATOM 2375 O O . LEU A 1 315 ? -6.169 -17.537 -11.716 1.00 98.50 315 LEU A O 1
ATOM 2379 N N . ARG A 1 316 ? -6.335 -19.032 -13.384 1.00 98.00 316 ARG A N 1
ATOM 2380 C CA . ARG A 1 316 ? -6.077 -20.236 -12.586 1.00 98.00 316 ARG A CA 1
ATOM 2381 C C . ARG A 1 316 ? -4.643 -20.703 -12.795 1.00 98.00 316 ARG A C 1
ATOM 2383 O O . ARG A 1 316 ? -4.280 -21.162 -13.877 1.00 98.00 316 ARG A O 1
ATOM 2390 N N . VAL A 1 317 ? -3.828 -20.608 -11.752 1.00 98.25 317 VAL A N 1
ATOM 2391 C CA . VAL A 1 317 ? -2.428 -21.036 -11.767 1.00 98.25 317 VAL A CA 1
ATOM 2392 C C . VAL A 1 317 ? -2.307 -22.369 -11.038 1.00 98.25 317 VAL A C 1
ATOM 2394 O O . VAL A 1 317 ? -2.187 -22.413 -9.817 1.00 98.25 317 VAL A O 1
ATOM 2397 N N . THR A 1 318 ? -2.335 -23.456 -11.807 1.00 97.31 318 THR A N 1
ATOM 2398 C CA . THR A 1 318 ? -2.357 -24.837 -11.289 1.00 97.31 318 THR A CA 1
ATOM 2399 C C . THR A 1 318 ? -0.996 -25.537 -11.337 1.00 97.31 318 THR A C 1
ATOM 2401 O O . THR A 1 318 ? -0.834 -26.637 -10.819 1.00 97.31 318 THR A O 1
ATOM 2404 N N . ALA A 1 319 ? 0.003 -24.922 -11.975 1.00 97.44 319 ALA A N 1
ATOM 2405 C CA . ALA A 1 319 ? 1.333 -25.491 -12.160 1.00 97.44 319 ALA A CA 1
ATOM 2406 C C . ALA A 1 319 ? 2.394 -24.722 -11.361 1.00 97.44 319 ALA A C 1
ATOM 2408 O O . ALA A 1 319 ? 2.339 -23.497 -11.246 1.00 97.44 319 ALA A O 1
ATOM 2409 N N . ALA A 1 320 ? 3.400 -25.445 -10.866 1.00 97.81 320 ALA A N 1
ATOM 2410 C CA . ALA A 1 320 ? 4.540 -24.862 -10.167 1.00 97.81 320 ALA A CA 1
ATOM 2411 C C . ALA A 1 320 ? 5.361 -23.916 -11.065 1.00 97.81 320 ALA A C 1
ATOM 2413 O O . ALA A 1 320 ? 5.368 -24.045 -12.291 1.00 97.81 320 ALA A O 1
ATOM 2414 N N . ASN A 1 321 ? 6.105 -22.998 -10.441 1.00 97.75 321 ASN A N 1
ATOM 2415 C CA . ASN A 1 321 ? 7.078 -22.100 -11.088 1.00 97.75 321 ASN A CA 1
ATOM 2416 C C . ASN A 1 321 ? 6.510 -21.165 -12.174 1.00 97.75 321 ASN A C 1
ATOM 2418 O O . ASN A 1 321 ? 7.263 -20.604 -12.975 1.00 97.75 321 ASN A O 1
ATOM 2422 N N . ARG A 1 322 ? 5.187 -20.975 -12.229 1.00 98.19 322 ARG A N 1
ATOM 2423 C CA . ARG A 1 322 ? 4.567 -20.038 -13.175 1.00 98.19 322 ARG A CA 1
ATOM 2424 C C . ARG A 1 322 ? 4.896 -18.604 -12.789 1.00 98.19 322 ARG A C 1
ATOM 2426 O O . ARG A 1 322 ? 4.901 -18.251 -11.614 1.00 98.19 322 ARG A O 1
ATOM 2433 N N . VAL A 1 323 ? 5.153 -17.776 -13.795 1.00 98.69 323 VAL A N 1
ATOM 2434 C CA . VAL A 1 323 ? 5.483 -16.359 -13.618 1.00 98.69 323 VAL A CA 1
ATOM 2435 C C . VAL A 1 323 ? 4.391 -15.565 -14.311 1.00 98.69 323 VAL A C 1
ATOM 2437 O O . VAL A 1 323 ? 4.148 -15.765 -15.498 1.00 98.69 323 VAL A O 1
ATOM 2440 N N . LEU A 1 324 ? 3.707 -14.721 -13.550 1.00 98.69 324 LEU A N 1
ATOM 2441 C CA . LEU A 1 324 ? 2.737 -13.750 -14.030 1.00 98.69 324 LEU A CA 1
ATOM 2442 C C . LEU A 1 324 ? 3.316 -12.376 -13.693 1.00 98.69 324 LEU A C 1
ATOM 2444 O O . LEU A 1 324 ? 3.288 -11.947 -12.538 1.00 98.69 324 LEU A O 1
ATOM 2448 N N . LEU A 1 325 ? 3.911 -11.731 -14.691 1.00 98.69 325 LEU A N 1
ATOM 2449 C CA . LEU A 1 325 ? 4.634 -10.471 -14.535 1.00 98.69 325 LEU A CA 1
ATOM 2450 C C . LEU A 1 325 ? 3.917 -9.368 -15.308 1.00 98.69 325 LEU A C 1
ATOM 2452 O O . LEU A 1 325 ? 3.644 -9.530 -16.492 1.00 98.69 325 LEU A O 1
ATOM 2456 N N . GLY A 1 326 ? 3.640 -8.238 -14.669 1.00 97.94 326 GLY A N 1
ATOM 2457 C CA . GLY A 1 326 ? 3.301 -7.008 -15.373 1.00 97.94 326 GLY A CA 1
ATOM 2458 C C . GLY A 1 326 ? 4.554 -6.268 -15.831 1.00 97.94 326 GLY A C 1
ATOM 2459 O O . GLY A 1 326 ? 5.500 -6.091 -15.058 1.00 97.94 326 GLY A O 1
ATOM 2460 N N . ILE A 1 327 ? 4.564 -5.815 -17.087 1.00 93.31 327 ILE A N 1
ATOM 2461 C CA . ILE A 1 327 ? 5.423 -4.708 -17.513 1.00 93.31 327 ILE A CA 1
ATOM 2462 C C . ILE A 1 327 ? 4.797 -3.464 -16.889 1.00 93.31 327 ILE A C 1
ATOM 2464 O O . ILE A 1 327 ? 3.897 -2.851 -17.463 1.00 93.31 327 ILE A O 1
ATOM 2468 N N . TRP A 1 328 ? 5.230 -3.162 -15.668 1.00 88.00 328 TRP A N 1
ATOM 2469 C CA . TRP A 1 328 ? 4.545 -2.268 -14.740 1.00 88.00 328 TRP A CA 1
ATOM 2470 C C . TRP A 1 328 ? 3.127 -2.726 -14.350 1.00 88.00 328 TRP A C 1
ATOM 2472 O O . TRP A 1 328 ? 2.730 -3.828 -14.703 1.00 88.00 328 TRP A O 1
ATOM 2482 N N . LEU A 1 329 ? 2.371 -1.877 -13.628 1.00 87.75 329 LEU A N 1
ATOM 2483 C CA . LEU A 1 329 ? 1.009 -2.046 -13.097 1.00 87.75 329 LEU A CA 1
ATOM 2484 C C . LEU A 1 329 ? -0.076 -2.249 -14.160 1.00 87.75 329 LEU A C 1
ATOM 2486 O O . LEU A 1 329 ? -1.108 -1.563 -14.185 1.00 87.75 329 LEU A O 1
ATOM 2490 N N . ALA A 1 330 ? 0.118 -3.258 -14.999 1.00 96.06 330 ALA A N 1
ATOM 2491 C CA . ALA A 1 330 ? -0.968 -3.925 -15.676 1.00 96.06 330 ALA A CA 1
ATOM 2492 C C . ALA A 1 330 ? -2.025 -4.286 -14.621 1.00 96.06 330 ALA A C 1
ATOM 2494 O O . ALA A 1 330 ? -1.728 -4.829 -13.552 1.00 96.06 330 ALA A O 1
ATOM 2495 N N . THR A 1 331 ? -3.251 -3.848 -14.871 1.00 96.19 331 THR A N 1
ATOM 2496 C CA . THR A 1 331 ? -4.321 -3.854 -13.879 1.00 96.19 331 THR A CA 1
ATOM 2497 C C . THR A 1 331 ? -5.302 -4.960 -14.211 1.00 96.19 331 THR A C 1
ATOM 2499 O O . THR A 1 331 ? -5.908 -4.918 -15.274 1.00 96.19 331 THR A O 1
ATOM 2502 N N . LEU A 1 332 ? -5.480 -5.925 -13.316 1.00 97.38 332 LEU A N 1
ATOM 2503 C CA . LEU A 1 332 ? -6.494 -6.966 -13.433 1.00 97.38 332 LEU A CA 1
ATOM 2504 C C . LEU A 1 332 ? -7.730 -6.523 -12.649 1.00 97.38 332 LEU A C 1
ATOM 2506 O O . LEU A 1 332 ? -7.676 -6.387 -11.427 1.00 97.38 332 LEU A O 1
ATOM 2510 N N . GLN A 1 333 ? -8.827 -6.274 -13.356 1.00 92.69 333 GLN A N 1
ATOM 2511 C CA . GLN A 1 333 ? -10.079 -5.797 -12.786 1.00 92.69 333 GLN A CA 1
ATOM 2512 C C . GLN A 1 333 ? -11.134 -6.904 -12.823 1.00 92.69 333 GLN A C 1
ATOM 2514 O O . GLN A 1 333 ? -11.435 -7.437 -13.893 1.00 92.69 333 GLN A O 1
ATOM 2519 N N . ALA A 1 334 ? -11.716 -7.230 -11.667 1.00 88.19 334 ALA A N 1
ATOM 2520 C CA . ALA A 1 334 ? -12.865 -8.136 -11.599 1.00 88.19 334 ALA A CA 1
ATOM 2521 C C . ALA A 1 334 ? -14.091 -7.457 -12.215 1.00 88.19 334 ALA A C 1
ATOM 2523 O O . ALA A 1 334 ? -14.336 -6.293 -11.909 1.00 88.19 334 ALA A O 1
ATOM 2524 N N . VAL A 1 335 ? -14.898 -8.151 -13.025 1.00 82.19 335 VAL A N 1
ATOM 2525 C CA . VAL A 1 335 ? -16.129 -7.548 -13.585 1.00 82.19 335 VAL A CA 1
ATOM 2526 C C . VAL A 1 335 ? -17.434 -8.225 -13.171 1.00 82.19 335 VAL A C 1
ATOM 2528 O O . VAL A 1 335 ? -18.474 -7.572 -13.212 1.00 82.19 335 VAL A O 1
ATOM 2531 N N . GLN A 1 336 ? -17.410 -9.474 -12.700 1.00 81.44 336 GLN A N 1
ATOM 2532 C CA . GLN A 1 336 ? -18.622 -10.231 -12.337 1.00 81.44 336 GLN A CA 1
ATOM 2533 C C . GLN A 1 336 ? -18.655 -10.664 -10.861 1.00 81.44 336 GLN A C 1
ATOM 2535 O O . GLN A 1 336 ? -19.308 -11.639 -10.502 1.00 81.44 336 GLN A O 1
ATOM 2540 N N . GLY A 1 337 ? -17.943 -9.956 -9.977 1.00 80.44 337 GLY A N 1
ATOM 2541 C CA . GLY A 1 337 ? -17.805 -10.374 -8.574 1.00 80.44 337 GLY A CA 1
ATOM 2542 C C . GLY A 1 337 ? -16.930 -11.625 -8.397 1.00 80.44 337 GLY A C 1
ATOM 2543 O O . GLY A 1 337 ? -16.951 -12.264 -7.344 1.00 80.44 337 GLY A O 1
ATOM 2544 N N . ASN A 1 338 ? -16.180 -11.986 -9.437 1.00 90.56 338 ASN A N 1
ATOM 2545 C CA . ASN A 1 338 ? -15.219 -13.077 -9.467 1.00 90.56 338 ASN A CA 1
ATOM 2546 C C . ASN A 1 338 ? -13.892 -12.690 -8.794 1.00 90.56 338 ASN A C 1
ATOM 2548 O O . ASN A 1 338 ? -13.513 -11.521 -8.760 1.00 90.56 338 ASN A O 1
ATOM 2552 N N . ALA A 1 339 ? -13.130 -13.687 -8.337 1.00 95.06 339 ALA A N 1
ATOM 2553 C CA . ALA A 1 339 ? -11.698 -13.492 -8.128 1.00 95.06 339 ALA A CA 1
ATOM 2554 C C . ALA A 1 339 ? -11.014 -13.205 -9.474 1.00 95.06 339 ALA A C 1
ATOM 2556 O O . ALA A 1 339 ? -11.456 -13.698 -10.516 1.00 95.06 339 ALA A O 1
ATOM 2557 N N . VAL A 1 340 ? -9.929 -12.430 -9.463 1.00 96.88 340 VAL A N 1
ATOM 2558 C CA . VAL A 1 340 ? -9.104 -12.212 -10.664 1.00 96.88 340 VAL A CA 1
ATOM 2559 C C . VAL A 1 340 ? -7.949 -13.203 -10.760 1.00 96.88 340 VAL A C 1
ATOM 2561 O O . VAL A 1 340 ? -7.479 -13.480 -11.860 1.00 96.88 340 VAL A O 1
ATOM 2564 N N . LEU A 1 341 ? -7.504 -13.770 -9.634 1.00 97.88 341 LEU A N 1
ATOM 2565 C CA . LEU A 1 341 ? -6.409 -14.736 -9.594 1.00 97.88 341 LEU A CA 1
ATOM 2566 C C . LEU A 1 341 ? -6.658 -15.817 -8.536 1.00 97.88 341 LEU A C 1
ATOM 2568 O O . LEU A 1 341 ? -6.916 -15.512 -7.372 1.00 97.88 341 LEU A O 1
ATOM 2572 N N . GLU A 1 342 ? -6.515 -17.073 -8.940 1.00 98.19 342 GLU A N 1
ATOM 2573 C CA . GLU A 1 342 ? -6.541 -18.252 -8.078 1.00 98.19 342 GLU A CA 1
ATOM 2574 C C . GLU A 1 342 ? -5.262 -19.061 -8.311 1.00 98.19 342 GLU A C 1
ATOM 2576 O O . GLU A 1 342 ? -5.007 -19.536 -9.418 1.00 98.19 342 GLU A O 1
ATOM 2581 N N . ILE A 1 343 ? -4.442 -19.199 -7.272 1.00 98.00 343 ILE A N 1
ATOM 2582 C CA . ILE A 1 343 ? -3.222 -20.010 -7.288 1.00 98.00 343 ILE A CA 1
ATOM 2583 C C . ILE A 1 343 ? -3.490 -21.277 -6.474 1.00 98.00 343 ILE A C 1
ATOM 2585 O O . ILE A 1 343 ? -3.907 -21.181 -5.316 1.00 98.00 343 ILE A O 1
ATOM 2589 N N . ASP A 1 344 ? -3.249 -22.443 -7.071 1.00 97.62 344 ASP A N 1
ATOM 2590 C CA . ASP A 1 344 ? -3.343 -23.730 -6.377 1.00 97.62 344 ASP A CA 1
ATOM 2591 C C . ASP A 1 344 ? -2.211 -23.901 -5.348 1.00 97.62 344 ASP A C 1
ATOM 2593 O O . ASP A 1 344 ? -1.300 -23.077 -5.244 1.00 97.62 344 ASP A O 1
ATOM 2597 N N . ASP A 1 345 ? -2.257 -24.985 -4.572 1.00 97.50 345 ASP A N 1
ATOM 2598 C CA . ASP A 1 345 ? -1.223 -25.348 -3.594 1.00 97.50 345 ASP A CA 1
ATOM 2599 C C . ASP A 1 345 ? 0.061 -25.867 -4.280 1.00 97.50 345 ASP A C 1
ATOM 2601 O O . ASP A 1 345 ? 0.432 -27.037 -4.169 1.00 97.50 345 ASP A O 1
ATOM 2605 N N . VAL A 1 346 ? 0.720 -24.998 -5.052 1.00 97.56 346 VAL A N 1
ATOM 2606 C CA . VAL A 1 346 ? 1.902 -25.313 -5.866 1.00 97.56 346 VAL A CA 1
ATOM 2607 C C . VAL A 1 346 ? 3.085 -24.381 -5.570 1.00 97.56 346 VAL A C 1
ATOM 2609 O O . VAL A 1 346 ? 2.904 -23.176 -5.370 1.00 97.56 346 VAL A O 1
ATOM 2612 N N . PRO A 1 347 ? 4.330 -24.897 -5.580 1.00 97.69 347 PRO A N 1
ATOM 2613 C CA . PRO A 1 347 ? 5.505 -24.101 -5.248 1.00 97.69 347 PRO A CA 1
ATOM 2614 C C . PRO A 1 347 ? 5.911 -23.136 -6.369 1.00 97.69 347 PRO A C 1
ATOM 2616 O O . PRO A 1 347 ? 5.664 -23.354 -7.557 1.00 97.69 347 PRO A O 1
ATOM 2619 N N . GLY A 1 348 ? 6.634 -22.085 -5.991 1.00 96.88 348 GLY A N 1
ATOM 2620 C CA . GLY A 1 348 ? 7.435 -21.265 -6.899 1.00 96.88 348 GLY A CA 1
ATOM 2621 C C . GLY A 1 348 ? 6.674 -20.312 -7.812 1.00 96.88 348 GLY A C 1
ATOM 2622 O O . GLY A 1 348 ? 7.306 -19.627 -8.616 1.00 96.88 348 GLY A O 1
ATOM 2623 N N . VAL A 1 349 ? 5.347 -20.227 -7.697 1.00 98.50 349 VAL A N 1
ATOM 2624 C CA . VAL A 1 349 ? 4.566 -19.248 -8.461 1.00 98.50 349 VAL A CA 1
ATOM 2625 C C . VAL A 1 349 ? 5.020 -17.833 -8.105 1.00 98.50 349 VAL A C 1
ATOM 2627 O O . VAL A 1 349 ? 5.260 -17.512 -6.942 1.00 98.50 349 VAL A O 1
ATOM 2630 N N . THR A 1 350 ? 5.168 -16.976 -9.108 1.00 98.50 350 THR A N 1
ATOM 2631 C CA . THR A 1 350 ? 5.538 -15.574 -8.915 1.00 98.50 350 THR A CA 1
ATOM 2632 C C . THR A 1 350 ? 4.520 -14.665 -9.573 1.00 98.50 350 THR A C 1
ATOM 2634 O O . THR A 1 350 ? 4.304 -14.752 -10.779 1.00 98.50 350 THR A O 1
ATOM 2637 N N . ILE A 1 351 ? 3.935 -13.779 -8.773 1.00 98.38 351 ILE A N 1
ATOM 2638 C CA . ILE A 1 351 ? 3.026 -12.724 -9.207 1.00 98.38 351 ILE A CA 1
ATOM 2639 C C . ILE A 1 351 ? 3.715 -11.399 -8.920 1.00 98.38 351 ILE A C 1
ATOM 2641 O O . ILE A 1 351 ? 4.029 -11.102 -7.763 1.00 98.38 351 ILE A O 1
ATOM 2645 N N . ALA A 1 352 ? 3.992 -10.623 -9.962 1.00 98.25 352 ALA A N 1
ATOM 2646 C CA . ALA A 1 352 ? 4.786 -9.421 -9.794 1.00 98.25 352 ALA A CA 1
ATOM 2647 C C . ALA A 1 352 ? 4.353 -8.254 -10.676 1.00 98.25 352 ALA A C 1
ATOM 2649 O O . ALA A 1 352 ? 4.009 -8.452 -11.838 1.00 98.25 352 ALA A O 1
ATOM 2650 N N . GLY A 1 353 ? 4.429 -7.040 -10.126 1.00 97.44 353 GLY A N 1
ATOM 2651 C CA . GLY A 1 353 ? 4.167 -5.799 -10.855 1.00 97.44 353 GLY A CA 1
ATOM 2652 C C . GLY A 1 353 ? 2.733 -5.697 -11.362 1.00 97.44 353 GLY A C 1
ATOM 2653 O O . GLY A 1 353 ? 2.527 -5.312 -12.498 1.00 97.44 353 GLY A O 1
ATOM 2654 N N . LEU A 1 354 ? 1.733 -6.076 -10.567 1.00 97.94 354 LEU A N 1
ATOM 2655 C CA . LEU A 1 354 ? 0.329 -6.043 -10.986 1.00 97.94 354 LEU A CA 1
ATOM 2656 C C . LEU A 1 354 ? -0.498 -5.195 -10.025 1.00 97.94 354 LEU A C 1
ATOM 2658 O O . LEU A 1 354 ? -0.256 -5.175 -8.819 1.00 97.94 354 LEU A O 1
ATOM 2662 N N . MET A 1 355 ? -1.522 -4.534 -10.557 1.00 96.44 355 MET A N 1
ATOM 2663 C CA . MET A 1 355 ? -2.589 -3.966 -9.737 1.00 96.44 355 MET A CA 1
ATOM 2664 C C . MET A 1 355 ? -3.829 -4.846 -9.841 1.00 96.44 355 MET A C 1
ATOM 2666 O O . MET A 1 355 ? -4.217 -5.255 -10.929 1.00 96.44 355 MET A O 1
ATOM 2670 N N . ILE A 1 356 ? -4.462 -5.110 -8.710 1.00 97.12 356 ILE A N 1
ATOM 2671 C CA . ILE A 1 356 ? -5.738 -5.793 -8.602 1.00 97.12 356 ILE A CA 1
ATOM 2672 C C . ILE A 1 356 ? -6.786 -4.748 -8.258 1.00 97.12 356 ILE A C 1
ATOM 2674 O O . ILE A 1 356 ? -6.727 -4.132 -7.195 1.00 97.12 356 ILE A O 1
ATOM 2678 N N . ASP A 1 357 ? -7.723 -4.533 -9.169 1.00 90.31 357 ASP A N 1
ATOM 2679 C CA . ASP A 1 357 ? -8.750 -3.509 -9.031 1.00 90.31 357 ASP A CA 1
ATOM 2680 C C . ASP A 1 357 ? -10.113 -4.169 -8.830 1.00 90.31 357 ASP A C 1
ATOM 2682 O O . ASP A 1 357 ? -10.527 -5.044 -9.598 1.00 90.31 357 ASP A O 1
ATOM 2686 N N . ALA A 1 358 ? -10.819 -3.786 -7.772 1.00 86.88 358 ALA A N 1
ATOM 2687 C CA . ALA A 1 358 ? -12.171 -4.275 -7.560 1.00 86.88 358 ALA A CA 1
ATOM 2688 C C . ALA A 1 358 ? -13.123 -3.648 -8.587 1.00 86.88 358 ALA A C 1
ATOM 2690 O O . ALA A 1 358 ? -13.125 -2.437 -8.793 1.00 86.88 358 ALA A O 1
ATOM 2691 N N . GLY A 1 359 ? -13.965 -4.472 -9.209 1.00 75.12 359 GLY A N 1
ATOM 2692 C CA . GLY A 1 359 ? -15.061 -3.977 -10.035 1.00 75.12 359 GLY A CA 1
ATOM 2693 C C . GLY A 1 359 ? -16.243 -3.464 -9.224 1.00 75.12 359 GLY A C 1
ATOM 2694 O O . GLY A 1 359 ? -16.325 -3.617 -8.005 1.00 75.12 359 GLY A O 1
ATOM 2695 N N . ALA A 1 360 ? -17.232 -2.926 -9.940 1.00 69.94 360 ALA A N 1
ATOM 2696 C CA . ALA A 1 360 ? -18.482 -2.450 -9.348 1.00 69.94 360 ALA A CA 1
ATOM 2697 C C . ALA A 1 360 ? -19.282 -3.561 -8.635 1.00 69.94 360 ALA A C 1
ATOM 2699 O O . ALA A 1 360 ? -20.034 -3.281 -7.695 1.00 69.94 360 ALA A O 1
ATOM 2700 N N . VAL A 1 361 ? -19.126 -4.815 -9.077 1.00 73.69 361 VAL A N 1
ATOM 2701 C CA . VAL A 1 361 ? -19.734 -5.996 -8.454 1.00 73.69 361 VAL A CA 1
ATOM 2702 C C . VAL A 1 361 ? -18.797 -6.535 -7.375 1.00 73.69 361 VAL A C 1
ATOM 2704 O O . VAL A 1 361 ? -17.642 -6.870 -7.643 1.00 73.69 361 VAL A O 1
ATOM 2707 N N . ARG A 1 362 ? -19.307 -6.636 -6.141 1.00 77.19 362 ARG A N 1
ATOM 2708 C CA . ARG A 1 362 ? -18.543 -7.129 -4.988 1.00 77.19 362 ARG A CA 1
ATOM 2709 C C . ARG A 1 362 ? -17.988 -8.525 -5.273 1.00 77.19 362 ARG A C 1
ATOM 2711 O O . ARG A 1 362 ? -18.755 -9.454 -5.498 1.00 77.19 362 ARG A O 1
ATOM 2718 N N . SER A 1 363 ? -16.671 -8.665 -5.146 1.00 81.00 363 SER A N 1
ATOM 2719 C CA . SER A 1 363 ? -15.985 -9.960 -5.137 1.00 81.00 363 SER A CA 1
ATOM 2720 C C . SER A 1 363 ? -15.751 -10.410 -3.695 1.00 81.00 363 SER A C 1
ATOM 2722 O O . SER A 1 363 ? -15.390 -9.591 -2.849 1.00 81.00 363 SER A O 1
ATOM 2724 N N . LEU A 1 364 ? -15.980 -11.689 -3.379 1.00 85.75 364 LEU A N 1
ATOM 2725 C CA . LEU A 1 364 ? -15.692 -12.220 -2.033 1.00 85.75 364 LEU A CA 1
ATOM 2726 C C . LEU A 1 364 ? -14.186 -12.291 -1.760 1.00 85.75 364 LEU A C 1
ATOM 2728 O O . LEU A 1 364 ? -13.743 -12.046 -0.641 1.00 85.75 364 LEU A O 1
ATOM 2732 N N . VAL A 1 365 ? -13.422 -12.615 -2.800 1.00 87.94 365 VAL A N 1
ATOM 2733 C CA . VAL A 1 365 ? -11.964 -12.698 -2.825 1.00 87.94 365 VAL A CA 1
ATOM 2734 C C . VAL A 1 365 ? -11.517 -12.095 -4.151 1.00 87.94 365 VAL A C 1
ATOM 2736 O O . VAL A 1 365 ? -12.144 -12.357 -5.172 1.00 87.94 365 VAL A O 1
ATOM 2739 N N . LEU A 1 366 ? -10.458 -11.282 -4.144 1.00 92.81 366 LEU A N 1
ATOM 2740 C CA . LEU A 1 366 ? -9.843 -10.764 -5.372 1.00 92.81 366 LEU A CA 1
ATOM 2741 C C . LEU A 1 366 ? -8.672 -11.647 -5.822 1.00 92.81 366 LEU A C 1
ATOM 2743 O O . LEU A 1 366 ? -8.554 -11.958 -7.003 1.00 92.81 366 LEU A O 1
ATOM 2747 N N . VAL A 1 367 ? -7.840 -12.094 -4.877 1.00 97.25 367 VAL A N 1
ATOM 2748 C CA . VAL A 1 367 ? -6.726 -13.021 -5.116 1.00 97.25 367 VAL A CA 1
ATOM 2749 C C . VAL A 1 367 ? -6.740 -14.120 -4.059 1.00 97.25 367 VAL A C 1
ATOM 2751 O O . VAL A 1 367 ? -6.794 -13.821 -2.866 1.00 97.25 367 VAL A O 1
ATOM 2754 N N . GLN A 1 368 ? -6.655 -15.376 -4.494 1.00 96.75 368 GLN A N 1
ATOM 2755 C CA . GLN A 1 368 ? -6.466 -16.548 -3.640 1.00 96.75 368 GLN A CA 1
ATOM 2756 C C . GLN A 1 368 ? -5.073 -17.140 -3.878 1.00 96.75 368 GLN A C 1
ATOM 2758 O O . GLN A 1 368 ? -4.719 -17.441 -5.017 1.00 96.75 368 GLN A O 1
ATOM 2763 N N . VAL A 1 369 ? -4.306 -17.349 -2.804 1.00 96.75 369 VAL A N 1
ATOM 2764 C CA . VAL A 1 369 ? -3.029 -18.079 -2.835 1.00 96.75 369 VAL A CA 1
ATOM 2765 C C . VAL A 1 369 ? -3.160 -19.328 -1.976 1.00 96.75 369 VAL A C 1
ATOM 2767 O O . VAL A 1 369 ? -3.177 -19.225 -0.752 1.00 96.75 369 VAL A O 1
ATOM 2770 N N . GLY A 1 370 ? -3.272 -20.485 -2.625 1.00 94.06 370 GLY A N 1
ATOM 2771 C CA . GLY A 1 370 ? -3.627 -21.738 -1.972 1.00 94.06 370 GLY A CA 1
ATOM 2772 C C . GLY A 1 370 ? -5.141 -21.832 -1.714 1.00 94.06 370 GLY A C 1
ATOM 2773 O O . GLY A 1 370 ? -5.742 -20.895 -1.177 1.00 94.06 370 GLY A O 1
ATOM 2774 N N . PRO A 1 371 ? -5.802 -22.944 -2.081 1.00 91.44 371 PRO A N 1
ATOM 2775 C CA . PRO A 1 371 ? -7.188 -23.190 -1.699 1.00 91.44 371 PRO A CA 1
ATOM 2776 C C . PRO A 1 371 ? -7.350 -23.256 -0.176 1.00 91.44 371 PRO A C 1
ATOM 2778 O O . PRO A 1 371 ? -6.455 -23.698 0.545 1.00 91.44 371 PRO A O 1
ATOM 2781 N N . ARG A 1 372 ? -8.521 -22.861 0.340 1.00 88.56 372 ARG A N 1
ATOM 2782 C CA . ARG A 1 372 ? -8.811 -22.932 1.782 1.00 88.56 372 ARG A CA 1
ATOM 2783 C C . ARG A 1 372 ? -8.591 -24.357 2.307 1.00 88.56 372 ARG A C 1
ATOM 2785 O O . ARG A 1 372 ? -9.239 -25.289 1.845 1.00 88.56 372 ARG A O 1
ATOM 2792 N N . GLY A 1 373 ? -7.736 -24.497 3.319 1.00 90.44 373 GLY A N 1
ATOM 2793 C CA . GLY A 1 373 ? -7.405 -25.792 3.925 1.00 90.44 373 GLY A CA 1
ATOM 2794 C C . GLY A 1 373 ? -6.217 -26.515 3.286 1.00 90.44 373 GLY A C 1
ATOM 2795 O O . GLY A 1 373 ? -5.964 -27.659 3.651 1.00 90.44 373 GLY A O 1
ATOM 2796 N N . CYS A 1 374 ? -5.484 -25.875 2.368 1.00 90.44 374 CYS A N 1
ATOM 2797 C CA . CYS A 1 374 ? -4.227 -26.412 1.853 1.00 90.44 374 CYS A CA 1
ATOM 2798 C C . CYS A 1 374 ? -3.181 -26.595 2.970 1.00 90.44 374 CYS A C 1
ATOM 2800 O O . CYS A 1 374 ? -3.099 -25.789 3.901 1.00 90.44 374 CYS A O 1
ATOM 2802 N N . THR A 1 375 ? -2.379 -27.655 2.872 1.00 92.50 375 THR A N 1
ATOM 2803 C CA . THR A 1 375 ? -1.366 -28.037 3.875 1.00 92.50 375 THR A CA 1
ATOM 2804 C C . THR A 1 375 ? 0.036 -28.202 3.285 1.00 92.50 375 THR A C 1
ATOM 2806 O O . THR A 1 375 ? 0.947 -28.614 4.006 1.00 92.50 375 THR A O 1
ATOM 2809 N N . GLY A 1 376 ? 0.232 -27.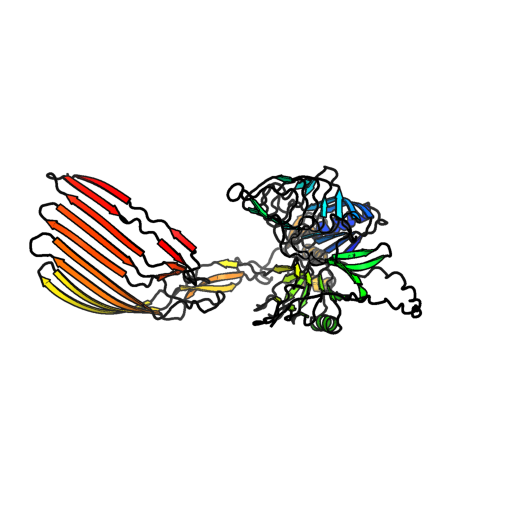886 1.999 1.00 91.81 376 GLY A N 1
ATOM 2810 C CA . GLY A 1 376 ? 1.527 -27.954 1.334 1.00 91.81 376 GLY A CA 1
ATOM 2811 C C . GLY A 1 376 ? 2.590 -27.068 1.990 1.00 91.81 376 GLY A C 1
ATOM 2812 O O . GLY A 1 376 ? 2.333 -25.935 2.400 1.00 91.81 376 GLY A O 1
ATOM 2813 N N . ASP A 1 377 ? 3.816 -27.588 2.076 1.00 94.94 377 ASP A N 1
ATOM 2814 C CA . ASP A 1 377 ? 4.982 -26.852 2.563 1.00 94.94 377 ASP A CA 1
ATOM 2815 C C . ASP A 1 377 ? 5.909 -26.488 1.402 1.00 94.94 377 ASP A C 1
ATOM 2817 O O . ASP A 1 377 ? 6.599 -27.336 0.834 1.00 94.94 377 ASP A O 1
ATOM 2821 N N . HIS A 1 378 ? 5.963 -25.193 1.092 1.00 95.88 378 HIS A N 1
ATOM 2822 C CA . HIS A 1 378 ? 6.753 -24.655 -0.016 1.00 95.88 378 HIS A CA 1
ATOM 2823 C C . HIS A 1 378 ? 7.966 -23.841 0.454 1.00 95.88 378 HIS A C 1
ATOM 2825 O O . HIS A 1 378 ? 8.473 -23.006 -0.293 1.00 95.88 378 HIS A O 1
ATOM 2831 N N . ARG A 1 379 ? 8.486 -24.058 1.675 1.00 92.38 379 ARG A N 1
ATOM 2832 C CA . ARG A 1 379 ? 9.576 -23.240 2.267 1.00 92.38 379 ARG A CA 1
ATOM 2833 C C . ARG A 1 379 ? 10.868 -23.147 1.440 1.00 92.38 379 ARG A C 1
ATOM 2835 O O . ARG A 1 379 ? 11.675 -22.241 1.656 1.00 92.38 379 ARG A O 1
ATOM 2842 N N . HIS A 1 380 ? 11.110 -24.105 0.544 1.00 93.81 380 HIS A N 1
ATOM 2843 C CA . HIS A 1 380 ? 12.295 -24.145 -0.323 1.00 93.81 380 HIS A CA 1
ATOM 2844 C C . HIS A 1 380 ? 12.077 -23.459 -1.674 1.00 93.81 380 HIS A C 1
ATOM 2846 O O . HIS A 1 380 ? 13.047 -23.109 -2.340 1.00 93.81 380 HIS A O 1
ATOM 2852 N N . ASN A 1 381 ? 10.822 -23.251 -2.066 1.00 95.94 381 ASN A N 1
ATOM 2853 C CA . ASN A 1 381 ? 10.450 -22.566 -3.294 1.00 95.94 381 ASN A CA 1
ATOM 2854 C C . ASN A 1 381 ? 9.074 -21.902 -3.109 1.00 95.94 381 ASN A C 1
ATOM 2856 O O . ASN A 1 381 ? 8.071 -22.399 -3.625 1.00 95.94 381 ASN A O 1
ATOM 2860 N N . PRO A 1 382 ? 8.999 -20.822 -2.315 1.00 96.81 382 PRO A N 1
ATOM 2861 C CA . PRO A 1 382 ? 7.725 -20.231 -1.938 1.00 96.81 382 PRO A CA 1
ATOM 2862 C C . PRO A 1 382 ? 7.071 -19.495 -3.111 1.00 96.81 382 PRO A C 1
ATOM 2864 O O . PRO A 1 382 ? 7.727 -19.111 -4.091 1.00 96.81 382 PRO A O 1
ATOM 2867 N N . VAL A 1 383 ? 5.768 -19.250 -2.975 1.00 97.50 383 VAL A N 1
ATOM 2868 C CA . VAL A 1 383 ? 5.069 -18.266 -3.805 1.00 97.50 383 VAL A CA 1
ATOM 2869 C C . VAL A 1 383 ? 5.630 -16.874 -3.500 1.00 97.50 383 VAL A C 1
ATOM 2871 O O . VAL A 1 383 ? 5.813 -16.516 -2.336 1.00 97.50 383 VAL A O 1
ATOM 2874 N N . LEU A 1 384 ? 5.912 -16.087 -4.538 1.00 98.00 384 LEU A N 1
ATOM 2875 C CA . LEU A 1 384 ? 6.360 -14.700 -4.415 1.00 98.00 384 LEU A CA 1
ATOM 2876 C C . LEU A 1 384 ? 5.267 -13.755 -4.912 1.00 98.00 384 LEU A C 1
ATOM 2878 O O . LEU A 1 384 ? 4.861 -13.842 -6.068 1.00 98.00 384 LEU A O 1
ATOM 2882 N N . LEU A 1 385 ? 4.861 -12.818 -4.056 1.00 98.00 385 LEU A N 1
ATOM 2883 C CA . LEU A 1 385 ? 4.066 -11.650 -4.427 1.00 98.00 385 LEU A CA 1
ATOM 2884 C C . LEU A 1 385 ? 4.958 -10.415 -4.280 1.00 98.00 385 LEU A C 1
ATOM 2886 O O . LEU A 1 385 ? 5.464 -10.150 -3.190 1.00 98.00 385 LEU A O 1
ATOM 2890 N N . ALA A 1 386 ? 5.188 -9.680 -5.364 1.00 97.38 386 ALA A N 1
ATOM 2891 C CA . ALA A 1 386 ? 6.078 -8.521 -5.350 1.00 97.38 386 ALA A CA 1
ATOM 2892 C C . ALA A 1 386 ? 5.483 -7.368 -6.157 1.00 97.38 386 ALA A C 1
ATOM 2894 O O . ALA A 1 386 ? 5.186 -7.526 -7.332 1.00 97.38 386 ALA A O 1
ATOM 2895 N N . ASP A 1 387 ? 5.323 -6.198 -5.541 1.00 97.69 387 ASP A N 1
ATOM 2896 C CA . ASP A 1 387 ? 4.655 -5.047 -6.171 1.00 97.69 387 ASP A CA 1
ATOM 2897 C C . ASP A 1 387 ? 3.256 -5.417 -6.696 1.00 97.69 387 ASP A C 1
ATOM 2899 O O . ASP A 1 387 ? 2.875 -5.090 -7.819 1.00 97.69 387 ASP A O 1
ATOM 2903 N N . LEU A 1 388 ? 2.523 -6.174 -5.873 1.00 97.44 388 LEU A N 1
ATOM 2904 C CA . LEU A 1 388 ? 1.120 -6.506 -6.074 1.00 97.44 388 LEU A CA 1
ATOM 2905 C C . LEU A 1 388 ? 0.279 -5.546 -5.234 1.00 97.44 388 LEU A C 1
ATOM 2907 O O . LEU A 1 388 ? 0.331 -5.595 -4.004 1.00 97.44 388 LEU A O 1
ATOM 2911 N N . PHE A 1 389 ? -0.480 -4.673 -5.885 1.00 96.88 389 PHE A N 1
ATOM 2912 C CA . PHE A 1 389 ? -1.289 -3.660 -5.204 1.00 96.88 389 PHE A CA 1
ATOM 2913 C C . PHE A 1 389 ? -2.772 -3.958 -5.350 1.00 96.88 389 PHE A C 1
ATOM 2915 O O . PHE A 1 389 ? -3.196 -4.486 -6.370 1.00 96.88 389 PHE A O 1
ATOM 2922 N N . PHE A 1 390 ? -3.562 -3.589 -4.346 1.00 95.06 390 PHE A N 1
ATOM 2923 C CA . PHE A 1 390 ? -5.013 -3.731 -4.369 1.00 95.06 390 PHE A CA 1
ATOM 2924 C C . PHE A 1 390 ? -5.650 -2.351 -4.295 1.00 95.06 390 PHE A C 1
ATOM 2926 O O . PHE A 1 390 ? -5.293 -1.554 -3.426 1.00 95.06 390 PHE A O 1
ATOM 2933 N N . ARG A 1 391 ? -6.604 -2.086 -5.185 1.00 89.19 391 ARG A N 1
ATOM 2934 C CA . ARG A 1 391 ? -7.445 -0.892 -5.155 1.00 89.19 391 ARG A CA 1
ATOM 2935 C C . ARG A 1 391 ? -8.910 -1.310 -5.106 1.00 89.19 391 ARG A C 1
ATOM 2937 O O . ARG A 1 391 ? -9.336 -2.228 -5.804 1.00 89.19 391 ARG A O 1
ATOM 2944 N N . VAL A 1 392 ? -9.666 -0.664 -4.225 1.00 84.00 392 VAL A N 1
ATOM 2945 C CA . VAL A 1 392 ? -11.100 -0.895 -4.037 1.00 84.00 392 VAL A CA 1
ATOM 2946 C C . VAL A 1 392 ? -11.769 0.474 -3.996 1.00 84.00 392 VAL A C 1
ATOM 2948 O O . VAL A 1 392 ? -11.780 1.124 -2.953 1.00 84.00 392 VAL A O 1
ATOM 2951 N N . ASP A 1 393 ? -12.264 0.936 -5.145 1.00 64.38 393 ASP A N 1
ATOM 2952 C CA . ASP A 1 393 ? -12.792 2.295 -5.292 1.00 64.38 393 ASP A CA 1
ATOM 2953 C C . ASP A 1 393 ? -14.272 2.420 -4.874 1.00 64.38 393 ASP A C 1
ATOM 2955 O O . ASP A 1 393 ? -15.129 1.600 -5.212 1.00 64.38 393 ASP A O 1
ATOM 2959 N N . GLY A 1 394 ? -14.565 3.507 -4.151 1.00 53.09 394 GLY A N 1
ATOM 2960 C CA . GLY A 1 394 ? -15.899 3.993 -3.797 1.00 53.09 394 GLY A CA 1
ATOM 2961 C C . GLY A 1 394 ? -15.818 5.170 -2.817 1.00 53.09 394 GLY A C 1
ATOM 2962 O O . GLY A 1 394 ? -15.267 5.031 -1.728 1.00 53.09 394 GLY A O 1
ATOM 2963 N N . GLY A 1 395 ? -16.375 6.334 -3.176 1.00 49.66 395 GLY A N 1
ATOM 2964 C CA . GLY A 1 395 ? -16.506 7.460 -2.246 1.00 49.66 395 GLY A CA 1
ATOM 2965 C C . GLY A 1 395 ? -17.417 7.075 -1.079 1.00 49.66 395 GLY A C 1
ATOM 2966 O O . GLY A 1 395 ? -18.551 6.634 -1.295 1.00 49.66 395 GLY A O 1
ATOM 2967 N N . THR A 1 396 ? -16.924 7.214 0.151 1.00 51.88 396 THR A N 1
ATOM 2968 C CA . THR A 1 396 ? -17.698 6.924 1.364 1.00 51.88 396 THR A CA 1
ATOM 2969 C C . THR A 1 396 ? -18.118 8.214 2.057 1.00 51.88 396 THR A C 1
ATOM 2971 O O . THR A 1 396 ? -17.455 9.243 1.952 1.00 51.88 396 THR A O 1
ATOM 2974 N N . GLY A 1 397 ? -19.252 8.179 2.749 1.00 60.28 397 GLY A N 1
ATOM 2975 C CA . GLY A 1 397 ? -19.726 9.289 3.569 1.00 60.28 397 GLY A CA 1
ATOM 2976 C C . GLY A 1 397 ? -20.547 8.786 4.748 1.00 60.28 397 GLY A C 1
ATOM 2977 O O . GLY A 1 397 ? -20.914 7.614 4.794 1.00 60.28 397 GLY A O 1
ATOM 2978 N N . SER A 1 398 ? -20.862 9.672 5.688 1.00 60.34 398 SER A N 1
ATOM 2979 C CA . SER A 1 398 ? -21.753 9.377 6.814 1.00 60.34 398 SER A CA 1
ATOM 2980 C C . SER A 1 398 ? -22.865 10.419 6.879 1.00 60.34 398 SER A C 1
ATOM 2982 O O . SER A 1 398 ? -22.618 11.605 6.669 1.00 60.34 398 SER A O 1
ATOM 2984 N N . GLN A 1 399 ? -24.091 9.990 7.166 1.00 78.38 399 GLN A N 1
ATOM 2985 C CA . GLN A 1 399 ? -25.244 10.871 7.352 1.00 78.38 399 GLN A CA 1
ATOM 2986 C C . GLN A 1 399 ? -26.080 10.397 8.543 1.00 78.38 399 GLN A C 1
ATOM 2988 O O . GLN A 1 399 ? -26.145 9.204 8.810 1.00 78.38 399 GLN A O 1
ATOM 2993 N N . GLY A 1 400 ? -26.743 11.314 9.251 1.00 80.25 400 GLY A N 1
ATOM 2994 C CA . GLY A 1 400 ? -27.805 10.957 10.195 1.00 80.25 400 GLY A CA 1
ATOM 2995 C C . GLY A 1 400 ? -29.096 10.500 9.500 1.00 80.25 400 GLY A C 1
ATOM 2996 O O . GLY A 1 400 ? -29.298 10.747 8.312 1.00 80.25 400 GLY A O 1
ATOM 2997 N N . ASN A 1 401 ? -29.999 9.883 10.265 1.00 82.88 401 ASN A N 1
ATOM 2998 C CA . ASN A 1 401 ? -31.317 9.456 9.796 1.00 82.88 401 ASN A CA 1
ATOM 2999 C C . ASN A 1 401 ? -32.419 10.018 10.716 1.00 82.88 401 ASN A C 1
ATOM 3001 O O . ASN A 1 401 ? -32.545 9.550 11.846 1.00 82.88 401 ASN A O 1
ATOM 3005 N N . PRO A 1 402 ? -33.218 11.009 10.279 1.00 86.81 402 PRO A N 1
ATOM 3006 C CA . PRO A 1 402 ? -34.317 11.547 11.085 1.00 86.81 402 PRO A CA 1
ATOM 3007 C C . PRO A 1 402 ? -35.542 10.617 11.143 1.00 86.81 402 PRO A C 1
ATOM 3009 O O . PRO A 1 402 ? -36.424 10.834 11.965 1.00 86.81 402 PRO A O 1
ATOM 3012 N N . GLY A 1 403 ? -35.611 9.587 10.291 1.00 87.81 403 GLY A N 1
ATOM 3013 C CA . GLY A 1 403 ? -36.709 8.615 10.241 1.00 87.81 403 GLY A CA 1
ATOM 3014 C C . GLY A 1 403 ? -36.552 7.434 11.200 1.00 87.81 403 GLY A C 1
ATOM 3015 O O . GLY A 1 403 ? -37.248 6.433 11.042 1.00 87.81 403 GLY A O 1
ATOM 3016 N N . LEU A 1 404 ? -35.620 7.509 12.155 1.00 87.06 404 LEU A N 1
ATOM 3017 C CA . LEU A 1 404 ? -35.430 6.451 13.140 1.00 87.06 404 LEU A CA 1
ATOM 3018 C C . LEU A 1 404 ? -36.654 6.335 14.046 1.00 87.06 404 LEU A C 1
ATOM 3020 O O . LEU A 1 404 ? -37.130 7.312 14.624 1.00 87.06 404 LEU A O 1
ATOM 3024 N N . LEU A 1 405 ? -37.122 5.108 14.226 1.00 89.44 405 LEU A N 1
ATOM 3025 C CA . LEU A 1 405 ? -38.073 4.779 15.270 1.00 89.44 405 LEU A CA 1
ATOM 3026 C C . LEU A 1 405 ? -37.382 4.892 16.637 1.00 89.44 405 LEU A C 1
ATOM 3028 O O . LEU A 1 405 ? -36.222 4.486 16.767 1.00 89.44 405 LEU A O 1
ATOM 3032 N N . PRO A 1 406 ? -38.074 5.404 17.668 1.00 89.00 406 PRO A N 1
ATOM 3033 C CA . PRO A 1 406 ? -37.524 5.434 19.013 1.00 89.00 406 PRO A CA 1
ATOM 3034 C C . PRO A 1 406 ? -37.342 4.010 19.542 1.00 89.00 406 PRO A C 1
ATOM 3036 O O . PRO A 1 406 ? -38.131 3.110 19.215 1.00 89.00 406 PRO A O 1
ATOM 3039 N N . TYR A 1 407 ? -36.354 3.836 20.421 1.00 89.25 407 TYR A N 1
ATOM 3040 C CA . TYR A 1 407 ? -36.278 2.665 21.287 1.00 89.25 407 TYR A CA 1
ATOM 3041 C C . TYR A 1 407 ? -37.615 2.492 22.010 1.00 89.25 407 TYR A C 1
ATOM 3043 O O . TYR A 1 407 ? -38.119 3.426 22.637 1.00 89.25 407 TYR A O 1
ATOM 3051 N N . LYS A 1 408 ? -38.203 1.301 21.912 1.00 90.56 408 LYS A N 1
ATOM 3052 C CA . LYS A 1 408 ? -39.394 0.938 22.684 1.00 90.56 408 LYS A CA 1
ATOM 3053 C C . LYS A 1 408 ? -39.045 -0.236 23.573 1.00 90.56 408 LYS A C 1
ATOM 3055 O O . LYS A 1 408 ? -38.389 -1.165 23.116 1.00 90.56 408 LYS A O 1
ATOM 3060 N N . SER A 1 409 ? -39.511 -0.192 24.814 1.00 92.69 409 SER A N 1
ATOM 3061 C CA . SER A 1 409 ? -39.306 -1.267 25.776 1.00 92.69 409 SER A CA 1
ATOM 3062 C C . SER A 1 409 ? -40.630 -1.692 26.393 1.00 92.69 409 SER A C 1
ATOM 3064 O O . SER A 1 409 ? -41.476 -0.846 26.688 1.00 92.69 409 SER A O 1
ATOM 3066 N N . LYS A 1 410 ? -40.803 -2.998 26.590 1.00 94.94 410 LYS A N 1
ATOM 3067 C CA . LYS A 1 410 ? -41.832 -3.576 27.459 1.00 94.94 410 LYS A CA 1
ATOM 3068 C C . LYS A 1 410 ? -41.136 -4.217 28.649 1.00 94.94 410 LYS A C 1
ATOM 3070 O O . LYS A 1 410 ? -40.326 -5.122 28.458 1.00 94.94 410 LYS A O 1
ATOM 3075 N N . ASN A 1 411 ? -41.464 -3.749 29.847 1.00 95.88 411 ASN A N 1
ATOM 3076 C CA . ASN A 1 411 ? -40.809 -4.171 31.079 1.00 95.88 411 ASN A CA 1
ATOM 3077 C C . ASN A 1 411 ? -41.814 -4.895 31.971 1.00 95.88 411 ASN A C 1
ATOM 3079 O O . ASN A 1 411 ? -42.976 -4.491 32.052 1.00 95.88 411 ASN A O 1
ATOM 3083 N N . LEU A 1 412 ? -41.349 -5.957 32.613 1.00 96.44 412 LEU A N 1
ATOM 3084 C CA . LEU A 1 412 ? -42.045 -6.688 33.654 1.00 96.44 412 LEU A CA 1
ATOM 3085 C C . LEU A 1 412 ? -41.100 -6.787 34.847 1.00 96.44 412 LEU A C 1
ATOM 3087 O O . LEU A 1 412 ? -40.005 -7.329 34.712 1.00 96.44 412 LEU A O 1
ATOM 3091 N N . ASP A 1 413 ? -41.537 -6.282 35.992 1.00 97.19 413 ASP A N 1
ATOM 3092 C CA . ASP A 1 413 ? -40.749 -6.232 37.218 1.00 97.19 413 ASP A CA 1
ATOM 3093 C C . ASP A 1 413 ? -41.595 -6.814 38.360 1.00 97.19 413 ASP A C 1
ATOM 3095 O O . ASP A 1 413 ? -42.760 -6.446 38.536 1.00 97.19 413 ASP A O 1
ATOM 3099 N N . PHE A 1 414 ? -41.020 -7.742 39.122 1.00 96.81 414 PHE A N 1
ATOM 3100 C CA . PHE A 1 414 ? -41.607 -8.298 40.339 1.00 96.81 414 PHE A CA 1
ATOM 3101 C C . PHE A 1 414 ? -40.630 -8.087 41.485 1.00 96.81 414 PHE A C 1
ATOM 3103 O O . PHE A 1 414 ? -39.481 -8.503 41.377 1.00 96.81 414 PHE A O 1
ATOM 3110 N N . SER A 1 415 ? -41.076 -7.497 42.590 1.00 97.12 415 SER A N 1
ATOM 3111 C CA . SER A 1 415 ? -40.248 -7.325 43.783 1.00 97.12 415 SER A CA 1
ATOM 3112 C C . SER A 1 415 ? -40.970 -7.781 45.045 1.00 97.12 415 SER A C 1
ATOM 3114 O O . SER A 1 415 ? -42.193 -7.683 45.164 1.00 97.12 415 SER A O 1
ATOM 3116 N N . ALA A 1 416 ? -40.191 -8.308 45.985 1.00 97.50 416 ALA A N 1
ATOM 3117 C CA . ALA A 1 416 ? -40.624 -8.650 47.327 1.00 97.50 416 ALA A CA 1
ATOM 3118 C C . ALA A 1 416 ? -39.661 -8.019 48.333 1.00 97.50 416 ALA A C 1
ATOM 3120 O O . ALA A 1 416 ? -38.448 -8.205 48.246 1.00 97.50 416 ALA A O 1
ATOM 3121 N N . GLU A 1 417 ? -40.217 -7.296 49.300 1.00 97.31 417 GLU A N 1
ATOM 3122 C CA . GLU A 1 417 ? -39.459 -6.537 50.291 1.00 97.31 417 GLU A CA 1
ATOM 3123 C C . GLU A 1 417 ? -39.929 -6.897 51.698 1.00 97.31 417 GLU A C 1
ATOM 3125 O O . GLU A 1 417 ? -41.129 -6.963 51.976 1.00 97.31 417 GLU A O 1
ATOM 3130 N N . TRP A 1 418 ? -38.977 -7.129 52.601 1.00 96.88 418 TRP A N 1
ATOM 3131 C CA . TRP A 1 418 ? -39.248 -7.421 54.001 1.00 96.88 418 TRP A CA 1
ATOM 3132 C C . TRP A 1 418 ? -38.480 -6.476 54.919 1.00 96.88 418 TRP A C 1
ATOM 3134 O O . TRP A 1 418 ? -37.258 -6.557 55.046 1.00 96.88 418 TRP A O 1
ATOM 3144 N N . TYR A 1 419 ? -39.228 -5.610 55.599 1.00 96.94 419 TYR A N 1
ATOM 3145 C CA . TYR A 1 419 ? -38.735 -4.670 56.603 1.00 96.94 419 TYR A CA 1
ATOM 3146 C C . TYR A 1 419 ? -38.883 -5.283 57.996 1.00 96.94 419 TYR A C 1
ATOM 3148 O O . TYR A 1 419 ? -39.950 -5.228 58.606 1.00 96.94 419 TYR A O 1
ATOM 3156 N N . TYR A 1 420 ? -37.823 -5.911 58.497 1.00 94.06 420 TYR A N 1
ATOM 3157 C CA . TYR A 1 420 ? -37.859 -6.628 59.778 1.00 94.06 420 TYR A CA 1
ATOM 3158 C C . TYR A 1 420 ? -37.431 -5.760 60.971 1.00 94.06 420 TYR A C 1
ATOM 3160 O O . TYR A 1 420 ? -37.626 -6.168 62.118 1.00 94.06 420 TYR A O 1
ATOM 3168 N N . ARG A 1 421 ? -36.865 -4.569 60.719 1.00 91.00 421 ARG A N 1
ATOM 3169 C CA . ARG A 1 421 ? -36.534 -3.517 61.703 1.00 91.00 421 ARG A CA 1
ATOM 3170 C C . ARG A 1 421 ? -36.675 -2.124 61.054 1.00 91.00 421 ARG A C 1
ATOM 3172 O O . ARG A 1 421 ? -36.678 -2.054 59.828 1.00 91.00 421 ARG A O 1
ATOM 3179 N N . PRO A 1 422 ? -36.762 -1.023 61.832 1.00 87.25 422 PRO A N 1
ATOM 3180 C CA . PRO A 1 422 ? -36.977 0.331 61.297 1.00 87.25 422 PRO A CA 1
ATOM 3181 C C . PRO A 1 422 ? -35.968 0.799 60.236 1.00 87.25 422 PRO A C 1
ATOM 3183 O O . PRO A 1 422 ? -36.297 1.634 59.403 1.00 87.25 422 PRO A O 1
ATOM 3186 N N . ASP A 1 423 ? -34.751 0.265 60.265 1.00 88.38 423 ASP A N 1
ATOM 3187 C CA . ASP A 1 423 ? -33.622 0.649 59.418 1.00 88.38 423 ASP A CA 1
ATOM 3188 C C . ASP A 1 423 ? -32.989 -0.541 58.677 1.00 88.38 423 ASP A C 1
ATOM 3190 O O . ASP A 1 423 ? -31.900 -0.415 58.113 1.00 88.38 423 ASP A O 1
ATOM 3194 N N . SER A 1 424 ? -33.658 -1.700 58.686 1.00 95.06 424 SER A N 1
ATOM 3195 C CA . SER A 1 424 ? -33.143 -2.932 58.091 1.00 95.06 424 SER A CA 1
ATOM 3196 C C . SER A 1 424 ? -34.188 -3.622 57.220 1.00 95.06 424 SER A C 1
ATOM 3198 O O . SER A 1 424 ? -35.326 -3.841 57.647 1.00 95.06 424 SER A O 1
ATOM 3200 N N . TYR A 1 425 ? -33.784 -4.008 56.012 1.00 97.81 425 TYR A N 1
ATOM 3201 C CA . TYR A 1 425 ? -34.649 -4.677 55.048 1.00 97.81 425 TYR A CA 1
ATOM 3202 C C . TYR A 1 425 ? -33.889 -5.692 54.192 1.00 97.81 425 TYR A C 1
ATOM 3204 O O . TYR A 1 425 ? -32.661 -5.647 54.082 1.00 97.81 425 TYR A O 1
ATOM 3212 N N . ILE A 1 426 ? -34.643 -6.614 53.600 1.00 97.88 426 ILE A N 1
ATOM 3213 C CA . ILE A 1 426 ? -34.199 -7.491 52.513 1.00 97.88 426 ILE A CA 1
ATOM 3214 C C . ILE A 1 426 ? -35.139 -7.253 51.331 1.00 97.88 426 ILE A C 1
ATOM 3216 O O . ILE A 1 426 ? -36.353 -7.2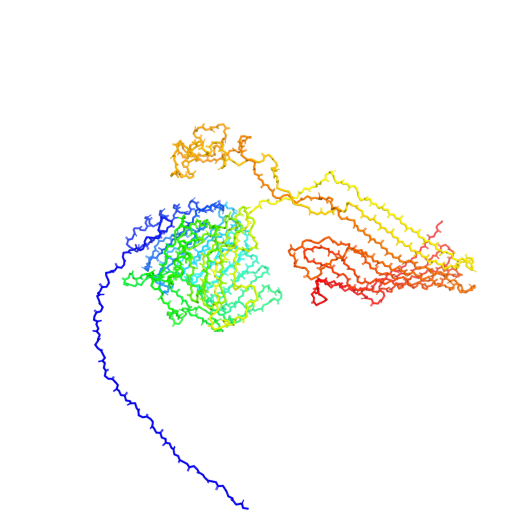10 51.523 1.00 97.88 426 ILE A O 1
ATOM 3220 N N . SER A 1 427 ? -34.587 -7.107 50.131 1.00 97.81 427 SER A N 1
ATOM 3221 C CA . SER A 1 427 ? -35.327 -7.010 48.876 1.00 97.81 427 SER A CA 1
ATOM 3222 C C . SER A 1 427 ? -34.806 -8.035 47.878 1.00 97.81 427 SER A C 1
ATOM 3224 O O . SER A 1 427 ? -33.595 -8.250 47.767 1.00 97.81 427 SER A O 1
ATOM 3226 N N . VAL A 1 428 ? -35.736 -8.668 47.169 1.00 98.19 428 VAL A N 1
ATOM 3227 C CA . VAL A 1 428 ? -35.466 -9.515 46.008 1.00 98.19 428 VAL A CA 1
ATOM 3228 C C . VAL A 1 428 ? -36.359 -9.045 44.871 1.00 98.19 428 VAL A C 1
ATOM 3230 O O . VAL A 1 428 ? -37.582 -9.005 45.013 1.00 98.19 428 VAL A O 1
ATOM 3233 N N . GLY A 1 429 ? -35.750 -8.710 43.743 1.00 98.00 429 GLY A N 1
ATOM 3234 C CA . GLY A 1 429 ? -36.418 -8.306 42.517 1.00 98.00 429 GLY A CA 1
ATOM 3235 C C . GLY A 1 429 ? -36.068 -9.237 41.365 1.00 98.00 429 GLY A C 1
ATOM 3236 O O . GLY A 1 429 ? -34.928 -9.674 41.245 1.00 98.00 429 GLY A O 1
ATOM 3237 N N . TYR A 1 430 ? -37.036 -9.519 40.503 1.00 98.00 430 TYR A N 1
ATOM 3238 C CA . TYR A 1 430 ? -36.823 -10.074 39.172 1.00 98.00 430 TYR A CA 1
ATOM 3239 C C . TYR A 1 430 ? -37.294 -9.058 38.140 1.00 98.00 430 TYR A C 1
ATOM 3241 O O . TYR A 1 430 ? -38.397 -8.518 38.262 1.00 98.00 430 TYR A O 1
ATOM 3249 N N . PHE A 1 431 ? -36.498 -8.845 37.099 1.00 97.50 431 PHE A N 1
ATOM 3250 C CA . PHE A 1 431 ? -36.867 -7.985 35.983 1.00 97.50 431 PHE A CA 1
ATOM 3251 C C . PHE A 1 431 ? -36.725 -8.719 34.653 1.00 97.50 431 PHE A C 1
ATOM 3253 O O . PHE A 1 431 ? -35.832 -9.541 34.454 1.00 97.50 431 PHE A O 1
ATOM 3260 N N . HIS A 1 432 ? -37.595 -8.374 33.711 1.00 96.94 432 HIS A N 1
ATOM 3261 C CA . HIS A 1 432 ? -37.510 -8.773 32.315 1.00 96.94 432 HIS A CA 1
ATOM 3262 C C . HIS A 1 432 ? -37.892 -7.590 31.423 1.00 96.94 432 HIS A C 1
ATOM 3264 O O . HIS A 1 432 ? -38.996 -7.051 31.506 1.00 96.94 432 HIS A O 1
ATOM 3270 N N . LYS A 1 433 ? -36.991 -7.194 30.528 1.00 95.69 433 LYS A N 1
ATOM 3271 C CA . LYS A 1 433 ? -37.126 -6.038 29.639 1.00 95.69 433 LYS A CA 1
ATOM 3272 C C . LYS A 1 433 ? -36.959 -6.504 28.200 1.00 95.69 433 LYS A C 1
ATOM 3274 O O . LYS A 1 433 ? -35.932 -7.071 27.854 1.00 95.69 433 LYS A O 1
ATOM 3279 N N . SER A 1 434 ? -37.959 -6.254 27.363 1.00 94.00 434 SER A N 1
ATOM 3280 C CA . SER A 1 434 ? -37.932 -6.547 25.929 1.00 94.00 434 SER A CA 1
ATOM 3281 C C . SER A 1 434 ? -37.825 -5.244 25.150 1.00 94.00 434 SER A C 1
ATOM 3283 O O . SER A 1 434 ? -38.759 -4.438 25.168 1.00 94.00 434 SER A O 1
ATOM 3285 N N . VAL A 1 435 ? -36.688 -5.024 24.494 1.00 91.69 435 VAL A N 1
ATOM 3286 C CA . VAL A 1 435 ? -36.357 -3.779 23.795 1.00 91.69 435 VAL A CA 1
ATOM 3287 C C . VAL A 1 435 ? -36.358 -4.011 22.285 1.00 91.69 435 VAL A C 1
ATOM 3289 O O . VAL A 1 435 ? -35.792 -4.983 21.788 1.00 91.69 435 VAL A O 1
ATOM 3292 N N . VAL A 1 436 ? -36.973 -3.095 21.539 1.00 90.62 436 VAL A N 1
ATOM 3293 C CA . VAL A 1 436 ? -37.026 -3.104 20.068 1.00 90.62 436 VAL A CA 1
ATOM 3294 C C . VAL A 1 436 ? -36.536 -1.781 19.482 1.00 90.62 436 VAL A C 1
ATOM 3296 O O . VAL A 1 436 ? -36.427 -0.774 20.188 1.00 90.62 436 VAL A O 1
ATOM 3299 N N . ASN A 1 437 ? -36.320 -1.779 18.162 1.00 87.75 437 ASN A N 1
ATOM 3300 C CA . ASN A 1 437 ? -35.882 -0.636 17.353 1.00 87.75 437 ASN A CA 1
ATOM 3301 C C . ASN A 1 437 ? -34.445 -0.180 17.633 1.00 87.75 437 ASN A C 1
ATOM 3303 O O . ASN A 1 437 ? -34.162 1.019 17.563 1.00 87.75 437 ASN A O 1
ATOM 3307 N N . PHE A 1 438 ? -33.528 -1.111 17.915 1.00 84.19 438 PHE A N 1
ATOM 3308 C CA . PHE A 1 438 ? -32.132 -0.748 18.153 1.00 84.19 438 PHE A CA 1
ATOM 3309 C C . PHE A 1 438 ? -31.526 0.025 16.990 1.00 84.19 438 PHE A C 1
ATOM 3311 O O . PHE A 1 438 ? -31.705 -0.358 15.841 1.00 84.19 438 PHE A O 1
ATOM 3318 N N . ILE A 1 439 ? -30.815 1.113 17.272 1.00 82.69 439 ILE A N 1
ATOM 3319 C CA . ILE A 1 439 ? -30.201 1.926 16.222 1.00 82.69 439 ILE A CA 1
ATOM 3320 C C . ILE A 1 439 ? -28.809 1.358 15.932 1.00 82.69 439 ILE A C 1
ATOM 3322 O O . ILE A 1 439 ? -27.940 1.367 16.800 1.00 82.69 439 ILE A O 1
ATOM 3326 N N . GLY A 1 440 ? -28.609 0.863 14.712 1.00 73.94 440 GLY A N 1
ATOM 3327 C CA . GLY A 1 440 ? -27.321 0.402 14.190 1.00 73.94 440 GLY A CA 1
ATOM 3328 C C . GLY A 1 440 ? -26.880 1.208 12.969 1.00 73.94 440 GLY A C 1
ATOM 3329 O O . GLY A 1 440 ? -27.564 2.141 12.554 1.00 73.94 440 GLY A O 1
ATOM 3330 N N . THR A 1 441 ? -25.752 0.838 12.364 1.00 66.31 441 THR A N 1
ATOM 3331 C CA . THR A 1 441 ? -25.239 1.485 11.144 1.00 66.31 441 THR A CA 1
ATOM 3332 C C . THR A 1 441 ? -25.557 0.634 9.915 1.00 66.31 441 THR A C 1
ATOM 3334 O O . THR A 1 441 ? -25.134 -0.516 9.831 1.00 66.31 441 THR A O 1
ATOM 3337 N N . GLY A 1 442 ? -26.280 1.200 8.949 1.00 62.25 442 GLY A N 1
ATOM 3338 C CA . GLY A 1 442 ? -26.534 0.622 7.628 1.00 62.25 442 GLY A CA 1
ATOM 3339 C C . GLY A 1 442 ? -25.790 1.374 6.521 1.00 62.25 442 GLY A C 1
ATOM 3340 O O . GLY A 1 442 ? -25.331 2.495 6.727 1.00 62.25 442 GLY A O 1
ATOM 3341 N N . GLN A 1 443 ? -25.680 0.771 5.335 1.00 64.62 443 GLN A N 1
ATOM 3342 C CA . GLN A 1 443 ? -25.081 1.396 4.150 1.00 64.62 443 GLN A CA 1
ATOM 3343 C C . GLN A 1 443 ? -26.117 1.567 3.047 1.00 64.62 443 GLN A C 1
ATOM 3345 O O . GLN A 1 443 ? -26.796 0.612 2.675 1.00 64.62 443 GLN A O 1
ATOM 3350 N N . VAL A 1 444 ? -26.202 2.773 2.490 1.00 70.44 444 VAL A N 1
ATOM 3351 C CA . VAL A 1 444 ? -27.049 3.077 1.333 1.00 70.44 444 VAL A CA 1
ATOM 3352 C C . VAL A 1 444 ? -26.217 3.738 0.243 1.00 70.44 444 VAL A C 1
ATOM 3354 O O . VAL A 1 444 ? -25.477 4.688 0.501 1.00 70.44 444 VAL A O 1
ATOM 3357 N N . LYS A 1 445 ? -26.328 3.238 -0.990 1.00 68.50 445 LYS A N 1
ATOM 3358 C CA . LYS A 1 445 ? -25.751 3.913 -2.155 1.00 68.50 445 LYS A CA 1
ATOM 3359 C C . LYS A 1 445 ? -26.707 5.002 -2.608 1.00 68.50 445 LYS A C 1
ATOM 3361 O O . LYS A 1 445 ? -27.869 4.707 -2.882 1.00 68.50 445 LYS A O 1
ATOM 3366 N N . LYS A 1 446 ? -26.238 6.244 -2.683 1.00 73.88 446 LYS A N 1
ATOM 3367 C CA . LYS A 1 446 ? -27.080 7.356 -3.133 1.00 73.88 446 LYS A CA 1
ATOM 3368 C C . LYS A 1 446 ? -26.280 8.522 -3.714 1.00 73.88 446 LYS A C 1
ATOM 3370 O O . LYS A 1 446 ? -25.109 8.674 -3.365 1.00 73.88 446 LYS A O 1
ATOM 3375 N N . PRO A 1 447 ? -26.911 9.368 -4.546 1.00 79.56 447 PRO A N 1
ATOM 3376 C CA . PRO A 1 447 ? -26.365 10.677 -4.876 1.00 79.56 447 PRO A CA 1
ATOM 3377 C C . PRO A 1 447 ? -26.175 11.532 -3.625 1.00 79.56 447 PRO A C 1
ATOM 3379 O O . PRO A 1 447 ? -27.011 11.519 -2.716 1.00 79.56 447 PRO A O 1
ATOM 3382 N N . VAL A 1 448 ? -25.099 12.316 -3.597 1.00 70.00 448 VAL A N 1
ATOM 3383 C CA . VAL A 1 448 ? -24.845 13.304 -2.542 1.00 70.00 448 VAL A CA 1
ATOM 3384 C C . VAL A 1 448 ? -24.494 14.642 -3.193 1.00 70.00 448 VAL A C 1
ATOM 3386 O O . VAL A 1 448 ? -23.825 14.680 -4.221 1.00 70.00 448 VAL A O 1
ATOM 3389 N N . PHE A 1 449 ? -25.007 15.734 -2.617 1.00 76.88 449 PHE A N 1
ATOM 3390 C CA . PHE A 1 449 ? -24.785 17.122 -3.056 1.00 76.88 449 PHE A CA 1
ATOM 3391 C C . PHE A 1 449 ? -25.201 17.441 -4.502 1.00 76.88 449 PHE A C 1
ATOM 3393 O O . PHE A 1 449 ? -24.741 18.428 -5.063 1.00 76.88 449 PHE A O 1
ATOM 3400 N N . GLY A 1 450 ? -26.069 16.620 -5.109 1.00 74.88 450 GLY A N 1
ATOM 3401 C CA . GLY A 1 450 ? -26.481 16.807 -6.504 1.00 74.88 450 GLY A CA 1
ATOM 3402 C C . GLY A 1 450 ? -25.319 16.699 -7.494 1.00 74.88 450 GLY A C 1
ATOM 3403 O O . GLY A 1 450 ? -25.414 17.232 -8.592 1.00 74.88 450 GLY A O 1
ATOM 3404 N N . LEU A 1 451 ? -24.221 16.045 -7.096 1.00 80.62 451 LEU A N 1
ATOM 3405 C CA . LEU A 1 451 ? -23.060 15.858 -7.953 1.00 80.62 451 LEU A CA 1
ATOM 3406 C C . LEU A 1 451 ? -23.411 14.894 -9.077 1.00 80.62 451 LEU A C 1
ATOM 3408 O O . LEU A 1 451 ? -23.874 13.774 -8.836 1.00 80.62 451 LEU A O 1
ATOM 3412 N N . THR A 1 452 ? -23.152 15.330 -10.298 1.00 85.44 452 THR A N 1
ATOM 3413 C CA . THR A 1 452 ? -23.359 14.538 -11.500 1.00 85.44 452 THR A CA 1
ATOM 3414 C C . THR A 1 452 ? -22.033 14.287 -12.206 1.00 85.44 452 THR A C 1
ATOM 3416 O O . THR A 1 452 ? -21.059 15.021 -12.024 1.00 85.44 452 THR A O 1
ATOM 3419 N N . ASN A 1 453 ? -21.969 13.181 -12.941 1.00 82.94 453 ASN A N 1
ATOM 3420 C CA . ASN A 1 453 ? -20.775 12.696 -13.605 1.00 82.94 453 ASN A CA 1
ATOM 3421 C C . ASN A 1 453 ? -20.820 13.059 -15.099 1.00 82.94 453 ASN A C 1
ATOM 3423 O O . ASN A 1 453 ? -21.417 12.337 -15.889 1.00 82.94 453 ASN A O 1
ATOM 3427 N N . PRO A 1 454 ? -20.163 14.138 -15.551 1.00 82.69 454 PRO A N 1
ATOM 3428 C CA . PRO A 1 454 ? -20.164 14.477 -16.973 1.00 82.69 454 PRO A CA 1
ATOM 3429 C C . PRO A 1 454 ? -19.408 13.453 -17.839 1.00 82.69 454 PRO A C 1
ATOM 3431 O O . PRO A 1 454 ? -19.504 13.505 -19.064 1.00 82.69 454 PRO A O 1
ATOM 3434 N N . ALA A 1 455 ? -18.659 12.520 -17.234 1.00 77.88 455 ALA A N 1
ATOM 3435 C CA . ALA A 1 455 ? -17.873 11.513 -17.946 1.00 77.88 455 ALA A CA 1
ATOM 3436 C C . ALA A 1 455 ? -18.694 10.317 -18.464 1.00 77.88 455 ALA A C 1
ATOM 3438 O O . ALA A 1 455 ? -18.163 9.511 -19.219 1.00 77.88 455 ALA A O 1
ATOM 3439 N N . ASP A 1 456 ? -19.968 10.188 -18.087 1.00 77.38 456 ASP A N 1
ATOM 3440 C CA . ASP A 1 456 ? -20.892 9.167 -18.610 1.00 77.38 456 ASP A CA 1
ATOM 3441 C C . ASP A 1 456 ? -22.211 9.766 -19.147 1.00 77.38 456 ASP A C 1
ATOM 3443 O O . ASP A 1 456 ? -23.120 9.043 -19.582 1.00 77.38 456 ASP A O 1
ATOM 3447 N N . GLY A 1 457 ? -22.291 11.099 -19.163 1.00 82.56 457 GLY A N 1
ATOM 3448 C CA . GLY A 1 457 ? -23.464 11.869 -19.547 1.00 82.56 457 GLY A CA 1
ATOM 3449 C C . GLY A 1 457 ? -23.695 11.989 -21.062 1.00 82.56 457 GLY A C 1
ATOM 3450 O O . GLY A 1 457 ? -22.869 11.566 -21.881 1.00 82.56 457 GLY A O 1
ATOM 3451 N N . PRO A 1 458 ? -24.826 12.589 -21.478 1.00 90.25 458 PRO A N 1
ATOM 3452 C CA . PRO A 1 458 ? -25.214 12.719 -22.886 1.00 90.25 458 PRO A CA 1
ATOM 3453 C C . PRO A 1 458 ? -24.164 13.412 -23.763 1.00 90.25 458 PRO A C 1
ATOM 3455 O O . PRO A 1 458 ? -24.001 13.046 -24.923 1.00 90.25 458 PRO A O 1
ATOM 3458 N N . ARG A 1 459 ? -23.409 14.369 -23.209 1.00 91.88 459 ARG A N 1
ATOM 3459 C CA . ARG A 1 459 ? -22.355 15.105 -23.929 1.00 91.88 459 ARG A CA 1
ATOM 3460 C C . ARG A 1 459 ? -21.137 14.232 -24.226 1.00 91.88 459 ARG A C 1
ATOM 3462 O O . ARG A 1 459 ? -20.596 14.291 -25.326 1.00 91.88 459 ARG A O 1
ATOM 3469 N N . TYR A 1 460 ? -20.747 13.385 -23.272 1.00 87.75 460 TYR A N 1
ATOM 3470 C CA . TYR A 1 460 ? -19.702 12.381 -23.474 1.00 87.75 460 TYR A CA 1
ATOM 3471 C C . TYR A 1 460 ? -20.115 11.359 -24.542 1.00 87.75 460 TYR A C 1
ATOM 3473 O O . TYR A 1 460 ? -19.333 11.051 -25.437 1.00 87.75 460 TYR A O 1
ATOM 3481 N N . LYS A 1 461 ? -21.373 10.900 -24.513 1.00 90.25 461 LYS A N 1
ATOM 3482 C CA . LYS A 1 461 ? -21.915 9.977 -25.526 1.00 90.25 461 LYS A CA 1
ATOM 3483 C C . LYS A 1 461 ? -21.991 10.609 -26.916 1.00 90.25 461 LYS A C 1
ATOM 3485 O O . LYS A 1 461 ? -21.555 9.984 -27.874 1.00 90.25 461 LYS A O 1
ATOM 3490 N N . ALA A 1 462 ? -22.465 11.850 -27.018 1.00 91.44 462 ALA A N 1
ATOM 3491 C CA . ALA A 1 462 ? -22.509 12.586 -28.280 1.00 91.44 462 ALA A CA 1
ATOM 3492 C C . ALA A 1 462 ? -21.104 12.831 -28.856 1.00 91.44 462 ALA A C 1
ATOM 3494 O O . ALA A 1 462 ? -20.909 12.740 -30.064 1.00 91.44 462 ALA A O 1
ATOM 3495 N N . ALA A 1 463 ? -20.112 13.089 -27.997 1.00 89.81 463 ALA A N 1
ATOM 3496 C CA . ALA A 1 463 ? -18.717 13.191 -28.413 1.00 89.81 463 ALA A CA 1
ATOM 3497 C C . ALA A 1 463 ? -18.179 11.855 -28.947 1.00 89.81 463 ALA A C 1
ATOM 3499 O O . ALA A 1 463 ? -17.542 11.833 -29.995 1.00 89.81 463 ALA A O 1
ATOM 3500 N N . LEU A 1 464 ? -18.462 10.737 -28.271 1.00 88.50 464 LEU A N 1
ATOM 3501 C CA . LEU A 1 464 ? -18.076 9.404 -28.745 1.00 88.50 464 LEU A CA 1
ATOM 3502 C C . LEU A 1 464 ? -18.758 9.018 -30.062 1.00 88.50 464 LEU A C 1
ATOM 3504 O O . LEU A 1 464 ? -18.130 8.393 -30.912 1.00 88.50 464 LEU A O 1
ATOM 3508 N N . GLU A 1 465 ? -20.025 9.383 -30.241 1.00 92.75 465 GLU A N 1
ATOM 3509 C CA . GLU A 1 465 ? -20.773 9.113 -31.471 1.00 92.75 465 GLU A CA 1
ATOM 3510 C C . GLU A 1 465 ? -20.228 9.930 -32.652 1.00 92.75 465 GLU A C 1
ATOM 3512 O O . GLU A 1 465 ? -20.053 9.393 -33.744 1.00 92.75 465 GLU A O 1
ATOM 3517 N N . ALA A 1 466 ? -19.884 11.201 -32.423 1.00 91.44 466 ALA A N 1
ATOM 3518 C CA . ALA A 1 466 ? -19.348 12.086 -33.453 1.00 91.44 466 ALA A CA 1
ATOM 3519 C C . ALA A 1 466 ? -17.886 11.786 -33.826 1.00 91.44 466 ALA A C 1
ATOM 3521 O O . ALA A 1 466 ? -17.500 11.936 -34.984 1.00 91.44 466 ALA A O 1
ATOM 3522 N N . LEU A 1 467 ? -17.064 11.391 -32.851 1.00 88.56 467 LEU A N 1
ATOM 3523 C CA . LEU A 1 467 ? -15.623 11.184 -33.038 1.00 88.56 467 LEU A CA 1
ATOM 3524 C C . LEU A 1 467 ? -15.249 9.710 -33.269 1.00 88.56 467 LEU A C 1
ATOM 3526 O O . LEU A 1 467 ? -14.130 9.410 -33.688 1.00 88.56 467 LEU A O 1
ATOM 3530 N N . GLY A 1 468 ? -16.177 8.789 -33.007 1.00 83.94 468 GLY A N 1
ATOM 3531 C CA . GLY A 1 468 ? -15.973 7.350 -33.107 1.00 83.94 468 GLY A CA 1
ATOM 3532 C C . GLY A 1 468 ? -15.208 6.749 -31.922 1.00 83.94 468 GLY A C 1
ATOM 3533 O O . GLY A 1 468 ? -14.625 7.437 -31.085 1.00 83.94 468 GLY A O 1
ATOM 3534 N N . ALA A 1 469 ? -15.173 5.415 -31.865 1.00 73.62 469 ALA A N 1
ATOM 3535 C CA . ALA A 1 469 ? -14.602 4.655 -30.745 1.00 73.62 469 ALA A CA 1
ATOM 3536 C C . ALA A 1 469 ? -13.086 4.866 -30.514 1.00 73.62 469 ALA A C 1
ATOM 3538 O O . ALA A 1 469 ? -12.566 4.439 -29.486 1.00 73.62 469 ALA A O 1
ATOM 3539 N N . GLY A 1 470 ? -12.377 5.500 -31.457 1.00 71.00 470 GLY A N 1
ATOM 3540 C CA . GLY A 1 470 ? -10.945 5.814 -31.367 1.00 71.00 470 GLY A CA 1
ATOM 3541 C C . GLY A 1 470 ? -10.617 7.195 -30.788 1.00 71.00 470 GLY A C 1
ATOM 3542 O O . GLY A 1 470 ? -9.440 7.536 -30.697 1.00 71.00 470 GLY A O 1
ATOM 3543 N N . ALA A 1 471 ? -11.623 7.994 -30.421 1.00 77.75 471 ALA A N 1
ATOM 3544 C CA . ALA A 1 471 ? -11.432 9.339 -29.892 1.00 77.75 471 ALA A CA 1
ATOM 3545 C C . ALA A 1 471 ? -10.663 9.329 -28.563 1.00 77.75 471 ALA A C 1
ATOM 3547 O O . ALA A 1 471 ? -11.030 8.629 -27.614 1.00 77.75 471 ALA A O 1
ATOM 3548 N N . THR A 1 472 ? -9.603 10.132 -28.463 1.00 79.19 472 THR A N 1
ATOM 3549 C CA . THR A 1 472 ? -8.856 10.263 -27.211 1.00 79.19 472 THR A CA 1
ATOM 3550 C C . THR A 1 472 ? -9.657 11.068 -26.188 1.00 79.19 472 THR A C 1
ATOM 3552 O O . THR A 1 472 ? -10.560 11.838 -26.522 1.00 79.19 472 THR A O 1
ATOM 3555 N N . SER A 1 473 ? -9.300 10.962 -24.904 1.00 76.62 473 SER A N 1
ATOM 3556 C CA . SER A 1 473 ? -9.920 11.796 -23.866 1.00 76.62 473 SER A CA 1
ATOM 3557 C C . SER A 1 473 ? -9.742 13.292 -24.136 1.00 76.62 473 SER A C 1
ATOM 3559 O O . SER A 1 473 ? -10.589 14.074 -23.716 1.00 76.62 473 SER A O 1
ATOM 3561 N N . ASN A 1 474 ? -8.670 13.699 -24.829 1.00 80.69 474 ASN A N 1
ATOM 3562 C CA . ASN A 1 474 ? -8.521 15.089 -25.241 1.00 80.69 474 ASN A CA 1
ATOM 3563 C C . ASN A 1 474 ? -9.507 15.430 -26.360 1.00 80.69 474 ASN A C 1
ATOM 3565 O O . ASN A 1 474 ? -10.222 16.408 -26.211 1.00 80.69 474 ASN A O 1
ATOM 3569 N N . ASP A 1 475 ? -9.629 14.606 -27.403 1.00 82.38 475 ASP A N 1
ATOM 3570 C CA . ASP A 1 475 ? -10.566 14.852 -28.514 1.00 82.38 475 ASP A CA 1
ATOM 3571 C C . ASP A 1 475 ? -12.006 14.985 -28.014 1.00 82.38 475 ASP A C 1
ATOM 3573 O O . ASP A 1 475 ? -12.714 15.925 -28.369 1.00 82.38 475 ASP A O 1
ATOM 3577 N N . ILE A 1 476 ? -12.407 14.100 -27.098 1.00 86.94 476 ILE A N 1
ATOM 3578 C CA . ILE A 1 476 ? -13.717 14.140 -26.443 1.00 86.94 476 ILE A CA 1
ATOM 3579 C C . ILE A 1 476 ? -13.886 15.435 -25.642 1.00 86.94 476 ILE A C 1
ATOM 3581 O O . ILE A 1 476 ? -14.915 16.101 -25.742 1.00 86.94 476 ILE A O 1
ATOM 3585 N N . ARG A 1 477 ? -12.876 15.833 -24.859 1.00 90.38 477 ARG A N 1
ATOM 3586 C CA . ARG A 1 477 ? -12.923 17.078 -24.079 1.00 90.38 477 ARG A CA 1
ATOM 3587 C C . ARG A 1 477 ? -12.977 18.308 -24.978 1.00 90.38 477 ARG A C 1
ATOM 3589 O O . ARG A 1 477 ? -13.780 19.193 -24.709 1.00 90.38 477 ARG A O 1
ATOM 3596 N N . GLN A 1 478 ? -12.183 18.355 -26.046 1.00 91.69 478 GLN A N 1
ATOM 3597 C CA . GLN A 1 478 ? -12.177 19.459 -27.007 1.00 91.69 478 GLN A CA 1
ATOM 3598 C C . GLN A 1 478 ? -13.499 19.552 -27.761 1.00 91.69 478 GLN A C 1
ATOM 3600 O O . GLN A 1 478 ? -14.041 20.645 -27.905 1.00 91.69 478 GLN A O 1
ATOM 3605 N N . TYR A 1 479 ? -14.073 18.413 -28.153 1.00 92.88 479 TYR A N 1
ATOM 3606 C CA . TYR A 1 479 ? -15.420 18.362 -28.704 1.00 92.88 479 TYR A CA 1
ATOM 3607 C C . TYR A 1 479 ? -16.443 18.912 -27.713 1.00 92.88 479 TYR A C 1
ATOM 3609 O O . TYR A 1 479 ? -17.288 19.715 -28.101 1.00 92.88 479 TYR A O 1
ATOM 3617 N N . ILE A 1 480 ? -16.356 18.545 -26.431 1.00 92.06 480 ILE A N 1
ATOM 3618 C CA . ILE A 1 480 ? -17.285 19.058 -25.422 1.00 92.06 480 ILE A CA 1
ATOM 3619 C C . ILE A 1 480 ? -17.091 20.565 -25.195 1.00 92.06 480 ILE A C 1
ATOM 3621 O O . ILE A 1 480 ? -18.081 21.291 -25.141 1.00 92.06 480 ILE A O 1
ATOM 3625 N N . PHE A 1 481 ? -15.850 21.060 -25.138 1.00 91.56 481 PHE A N 1
ATOM 3626 C CA . PHE A 1 481 ? -15.562 22.495 -25.036 1.00 91.56 481 PHE A CA 1
ATOM 3627 C C . PHE A 1 481 ? -16.106 23.289 -26.228 1.00 91.56 481 PHE A C 1
ATOM 3629 O O . PHE A 1 481 ? -16.642 24.379 -26.038 1.00 91.56 481 PHE A O 1
ATOM 3636 N N . ALA A 1 482 ? -15.984 22.745 -27.440 1.00 91.12 482 ALA A N 1
ATOM 3637 C CA . ALA A 1 482 ? -16.417 23.409 -28.665 1.00 91.12 482 ALA A CA 1
ATOM 3638 C C . ALA A 1 482 ? -17.942 23.380 -28.858 1.00 91.12 482 ALA A C 1
ATOM 3640 O O . ALA A 1 482 ? -18.519 24.371 -29.301 1.00 91.12 482 ALA A O 1
ATOM 3641 N N . ASN A 1 483 ? -18.598 22.264 -28.526 1.00 92.81 483 ASN A N 1
ATOM 3642 C CA . ASN A 1 483 ? -20.014 22.040 -28.845 1.00 92.81 483 ASN A CA 1
ATOM 3643 C C . ASN A 1 483 ? -20.963 22.317 -27.672 1.00 92.81 483 ASN A C 1
ATOM 3645 O O . ASN A 1 483 ? -22.152 22.542 -27.891 1.00 92.81 483 ASN A O 1
ATOM 3649 N N . TYR A 1 484 ? -20.457 22.344 -26.436 1.00 92.19 484 TYR A N 1
ATOM 3650 C CA . TYR A 1 484 ? -21.251 22.629 -25.238 1.00 92.19 484 TYR A CA 1
ATOM 3651 C C . TYR A 1 484 ? -20.610 23.736 -24.381 1.00 92.19 484 TYR A C 1
ATOM 3653 O O . TYR A 1 484 ? -20.327 23.526 -23.199 1.00 92.19 484 TYR A O 1
ATOM 3661 N N . PRO A 1 485 ? -20.407 24.951 -24.929 1.00 88.44 485 PRO A N 1
ATOM 3662 C CA . PRO A 1 485 ? -19.737 26.048 -24.223 1.00 88.44 485 PRO A CA 1
ATOM 3663 C C . PRO A 1 485 ? -20.453 26.476 -22.929 1.00 88.44 485 PRO A C 1
ATOM 3665 O O . PRO A 1 485 ? -19.824 27.017 -22.026 1.00 88.44 485 PRO A O 1
ATOM 3668 N N . GLY A 1 486 ? -21.759 26.206 -22.806 1.00 87.88 486 GLY A N 1
ATOM 3669 C CA . GLY A 1 486 ? -22.536 26.472 -21.589 1.00 87.88 486 GLY A CA 1
ATOM 3670 C C . GLY A 1 486 ? -22.324 25.464 -20.451 1.00 87.88 486 GLY A C 1
ATOM 3671 O O . GLY A 1 486 ? -22.722 25.740 -19.324 1.00 87.88 486 GLY A O 1
ATOM 3672 N N . SER A 1 487 ? -21.701 24.309 -20.715 1.00 88.75 487 SER A N 1
ATOM 3673 C CA . SER A 1 487 ? -21.451 23.252 -19.722 1.00 88.75 487 SER A CA 1
ATOM 3674 C C . SER A 1 487 ? -19.985 23.161 -19.306 1.00 88.75 487 SER A C 1
ATOM 3676 O O . SER A 1 487 ? -19.548 22.139 -18.781 1.00 88.75 487 SER A O 1
ATOM 3678 N N . VAL A 1 488 ? -19.183 24.172 -19.626 1.00 89.44 488 VAL A N 1
ATOM 3679 C CA . VAL A 1 488 ? -17.733 24.131 -19.459 1.00 89.44 488 VAL A CA 1
ATOM 3680 C C . VAL A 1 488 ? -17.215 25.456 -18.926 1.00 89.44 488 VAL A C 1
ATOM 3682 O O . VAL A 1 488 ? -17.775 26.517 -19.187 1.00 89.44 488 VAL A O 1
ATOM 3685 N N . LYS A 1 489 ? -16.108 25.403 -18.194 1.00 90.69 489 LYS A N 1
ATOM 3686 C CA . LYS A 1 489 ? -15.355 26.576 -17.765 1.00 90.69 489 LYS A CA 1
ATOM 3687 C C . LYS A 1 489 ? -13.945 26.467 -18.313 1.00 90.69 489 LYS A C 1
ATOM 3689 O O . LYS A 1 489 ? -13.114 25.754 -17.761 1.00 90.69 489 LYS A O 1
ATOM 3694 N N . ILE A 1 490 ? -13.679 27.177 -19.398 1.00 88.62 490 ILE A N 1
ATOM 3695 C CA . ILE A 1 490 ? -12.344 27.235 -19.991 1.00 88.62 490 ILE A CA 1
ATOM 3696 C C . ILE A 1 490 ? -11.461 28.107 -19.091 1.00 88.62 490 ILE A C 1
ATOM 3698 O O . ILE A 1 490 ? -11.804 29.249 -18.787 1.00 88.62 490 ILE A O 1
ATOM 3702 N N . THR A 1 491 ? -10.345 27.553 -18.632 1.00 84.31 491 THR A N 1
ATOM 3703 C CA . THR A 1 491 ? -9.364 28.220 -17.765 1.00 84.31 491 THR A CA 1
ATOM 3704 C C . THR A 1 491 ? -8.069 28.565 -18.504 1.00 84.31 491 THR A C 1
ATOM 3706 O O . THR A 1 491 ? -7.262 29.327 -17.977 1.00 84.31 491 THR A O 1
ATOM 3709 N N . GLY A 1 492 ? -7.887 28.073 -19.735 1.00 83.50 492 GLY A N 1
ATOM 3710 C CA . GLY A 1 492 ? -6.765 28.416 -20.610 1.00 83.50 492 GLY A CA 1
ATOM 3711 C C . GLY A 1 492 ? -6.802 27.690 -21.962 1.00 83.50 492 GLY A C 1
ATOM 3712 O O . GLY A 1 492 ? -7.775 27.017 -22.299 1.00 83.50 492 GLY A O 1
ATOM 3713 N N . GLY A 1 493 ? -5.727 27.820 -22.745 1.00 80.81 493 GLY A N 1
ATOM 3714 C CA . GLY A 1 493 ? -5.552 27.136 -24.035 1.00 80.81 493 GLY A CA 1
ATOM 3715 C C . GLY A 1 493 ? -5.995 27.937 -25.267 1.00 80.81 493 GLY A C 1
ATOM 3716 O O . GLY A 1 493 ? -6.438 29.081 -25.170 1.00 80.81 493 GLY A O 1
ATOM 3717 N N . THR A 1 494 ? -5.835 27.330 -26.444 1.00 78.44 494 THR A N 1
ATOM 3718 C CA . THR A 1 494 ? -6.192 27.898 -27.758 1.00 78.44 494 THR A CA 1
ATOM 3719 C C . THR A 1 494 ? -7.363 27.131 -28.385 1.00 78.44 494 THR A C 1
ATOM 3721 O O . THR A 1 494 ? -7.625 25.998 -27.979 1.00 78.44 494 THR A O 1
ATOM 3724 N N . PRO A 1 495 ? -8.087 27.702 -29.370 1.00 75.00 495 PRO A N 1
ATOM 3725 C CA . PRO A 1 495 ? -9.155 26.987 -30.071 1.00 75.00 495 PRO A CA 1
ATOM 3726 C C . PRO A 1 495 ? -8.688 25.628 -30.610 1.00 75.00 495 PRO A C 1
ATOM 3728 O O . PRO A 1 495 ? -7.712 25.560 -31.353 1.00 75.00 495 PRO A O 1
ATOM 3731 N N . GLY A 1 496 ? -9.371 24.551 -30.207 1.00 71.25 496 GLY A N 1
ATOM 3732 C CA . GLY A 1 496 ? -8.996 23.164 -30.522 1.00 71.25 496 GLY A CA 1
ATOM 3733 C C . GLY A 1 496 ? -8.072 22.487 -29.499 1.00 71.25 496 GLY A C 1
ATOM 3734 O O . GLY A 1 496 ? -7.794 21.300 -29.634 1.00 71.25 496 GLY A O 1
ATOM 3735 N N . ASN A 1 497 ? -7.616 23.208 -28.469 1.00 81.62 497 ASN A N 1
ATOM 3736 C CA . ASN A 1 497 ? -6.843 22.678 -27.344 1.00 81.62 497 ASN A CA 1
ATOM 3737 C C . ASN A 1 497 ? -7.077 23.501 -26.058 1.00 81.62 497 ASN A C 1
ATOM 3739 O O . ASN A 1 497 ? -6.147 24.008 -25.426 1.00 81.62 497 ASN A O 1
ATOM 3743 N N . TYR A 1 498 ? -8.343 23.685 -25.698 1.00 81.75 498 TYR A N 1
ATOM 3744 C CA . TYR A 1 498 ? -8.760 24.363 -24.478 1.00 81.75 498 TYR A CA 1
ATOM 3745 C C . TYR A 1 498 ? -8.445 23.528 -23.229 1.00 81.75 498 TYR A C 1
ATOM 3747 O O . TYR A 1 498 ? -8.633 22.309 -23.203 1.00 81.75 498 TYR A O 1
ATOM 3755 N N . THR A 1 499 ? -8.015 24.195 -22.160 1.00 79.94 499 THR A N 1
ATOM 3756 C CA . THR A 1 499 ? -7.931 23.642 -20.805 1.00 79.94 499 THR A CA 1
ATOM 3757 C C . THR A 1 499 ? -9.050 24.229 -19.955 1.00 79.94 499 THR A C 1
ATOM 3759 O O . THR A 1 499 ? -9.459 25.375 -20.139 1.00 79.94 499 THR A O 1
ATOM 3762 N N . GLY A 1 500 ? -9.603 23.433 -19.046 1.00 82.88 500 GLY A N 1
ATOM 3763 C CA . GLY A 1 500 ? -10.778 23.844 -18.290 1.00 82.88 500 GLY A CA 1
ATOM 3764 C C . GLY A 1 500 ? -11.545 22.694 -17.664 1.00 82.88 500 GLY A C 1
ATOM 3765 O O . GLY A 1 500 ? -11.175 21.519 -17.785 1.00 82.88 500 GLY A O 1
ATOM 3766 N N . ASP A 1 501 ? -12.651 23.059 -17.037 1.00 85.31 501 ASP A N 1
ATOM 3767 C CA . ASP A 1 501 ? -13.556 22.146 -16.360 1.00 85.31 501 ASP A CA 1
ATOM 3768 C C . ASP A 1 501 ? -14.747 21.833 -17.266 1.00 85.31 501 ASP A C 1
ATOM 3770 O O . ASP A 1 501 ? -15.317 22.729 -17.888 1.00 85.31 501 ASP A O 1
ATOM 3774 N N . ILE A 1 502 ? -15.146 20.563 -17.323 1.00 89.19 502 ILE A N 1
ATOM 3775 C CA . ILE A 1 502 ? -16.462 20.177 -17.836 1.00 89.19 502 ILE A CA 1
ATOM 3776 C C . ILE A 1 502 ? -17.350 20.046 -16.612 1.00 89.19 502 ILE A C 1
ATOM 3778 O O . ILE A 1 502 ? -17.080 19.236 -15.726 1.00 89.19 502 ILE A O 1
ATOM 3782 N N . LEU A 1 503 ? -18.369 20.888 -16.545 1.00 89.38 503 LEU A N 1
ATOM 3783 C CA . LEU A 1 503 ? -19.269 20.959 -15.410 1.00 89.38 503 LEU A CA 1
ATOM 3784 C C . LEU A 1 503 ? -20.277 19.811 -15.505 1.00 89.38 503 LEU A C 1
ATOM 3786 O O . LEU A 1 503 ? -20.787 19.508 -16.588 1.00 89.38 503 LEU A O 1
ATOM 3790 N N . GLY A 1 504 ? -20.558 19.182 -14.364 1.00 85.56 504 GLY A N 1
ATOM 3791 C CA . GLY A 1 504 ? -21.704 18.288 -14.237 1.00 85.56 504 GLY A CA 1
ATOM 3792 C C . GLY A 1 504 ? -22.997 19.094 -14.357 1.00 85.56 504 GLY A C 1
ATOM 3793 O O . GLY A 1 504 ? -23.141 20.135 -13.713 1.00 85.56 504 GLY A O 1
ATOM 3794 N N . LEU A 1 505 ? -23.914 18.630 -15.200 1.00 88.31 505 LEU A N 1
ATOM 3795 C CA . LEU A 1 505 ? -25.235 19.214 -15.422 1.00 88.31 505 LEU A CA 1
ATOM 3796 C C . LEU A 1 505 ? -26.348 18.235 -14.995 1.00 88.31 505 LEU A C 1
ATOM 3798 O O . LEU A 1 505 ? -26.065 17.052 -14.787 1.00 88.31 505 LEU A O 1
ATOM 3802 N N . PRO A 1 506 ? -27.607 18.694 -14.832 1.00 86.88 506 PRO A N 1
ATOM 3803 C CA . PRO A 1 506 ? -28.719 17.850 -14.380 1.00 86.88 506 PRO A CA 1
ATOM 3804 C C . PRO A 1 506 ? -29.036 16.647 -15.278 1.00 86.88 506 PRO A C 1
ATOM 3806 O O . PRO A 1 506 ? -29.614 15.672 -14.806 1.00 86.88 506 PRO A O 1
ATOM 3809 N N . GLU A 1 507 ? -28.684 16.710 -16.560 1.00 85.31 507 GLU A N 1
ATOM 3810 C CA . GLU A 1 507 ? -28.851 15.612 -17.515 1.00 85.31 507 GLU A CA 1
ATOM 3811 C C . GLU A 1 507 ? -27.783 14.506 -17.409 1.00 85.31 507 GLU A C 1
ATOM 3813 O O . GLU A 1 507 ? -27.920 13.461 -18.049 1.00 85.31 507 GLU A O 1
ATOM 3818 N N . ASP A 1 508 ? -26.724 14.718 -16.622 1.00 87.81 508 ASP A N 1
ATOM 3819 C CA . ASP A 1 508 ? -25.674 13.726 -16.385 1.00 87.81 508 ASP A CA 1
ATOM 3820 C C . ASP A 1 508 ? -26.072 12.744 -15.270 1.00 87.81 508 ASP A C 1
ATOM 3822 O O . ASP A 1 508 ? -26.886 13.054 -14.394 1.00 87.81 508 ASP A O 1
ATOM 3826 N N . ALA A 1 509 ? -25.485 11.541 -15.267 1.00 83.69 509 ALA A N 1
ATOM 3827 C CA . ALA A 1 509 ? -25.811 10.552 -14.246 1.00 83.69 509 ALA A CA 1
ATOM 3828 C C . ALA A 1 509 ? -25.319 11.009 -12.857 1.00 83.69 509 ALA A C 1
ATOM 3830 O O . ALA A 1 509 ? -24.265 11.638 -12.744 1.00 83.69 509 ALA A O 1
ATOM 3831 N N . PRO A 1 510 ? -26.040 10.694 -11.769 1.00 82.69 510 PRO A N 1
ATOM 3832 C CA . PRO A 1 510 ? -25.595 11.036 -10.426 1.00 82.69 510 PRO A CA 1
ATOM 3833 C C . PRO A 1 510 ? -24.330 10.270 -10.027 1.00 82.69 510 PRO A C 1
ATOM 3835 O O . PRO A 1 510 ? -24.247 9.052 -10.199 1.00 82.69 510 PRO A O 1
ATOM 3838 N N . VAL A 1 511 ? -23.397 10.953 -9.364 1.00 78.44 511 VAL A N 1
ATOM 3839 C CA . VAL A 1 511 ? -22.288 10.288 -8.670 1.00 78.44 511 VAL A CA 1
ATOM 3840 C C . VAL A 1 511 ? -22.845 9.592 -7.428 1.00 78.44 511 VAL A C 1
ATOM 3842 O O . VAL A 1 511 ? -23.373 10.242 -6.523 1.00 78.44 511 VAL A O 1
ATOM 3845 N N . LEU A 1 512 ? -22.741 8.263 -7.370 1.00 73.94 512 LEU A N 1
ATOM 3846 C CA . LEU A 1 512 ? -23.217 7.479 -6.230 1.00 73.94 512 LEU A CA 1
ATOM 3847 C C . LEU A 1 512 ? -22.122 7.323 -5.172 1.00 73.94 512 LEU A C 1
ATOM 3849 O O . LEU A 1 512 ? -21.043 6.804 -5.448 1.00 73.94 512 LEU A O 1
ATOM 3853 N N . PHE A 1 513 ? -22.443 7.691 -3.935 1.00 69.19 513 PHE A N 1
ATOM 3854 C CA . PHE A 1 513 ? -21.596 7.478 -2.764 1.00 69.19 513 PHE A CA 1
ATOM 3855 C C . PHE A 1 513 ? -22.161 6.350 -1.909 1.00 69.19 513 PHE A C 1
ATOM 3857 O O . PHE A 1 513 ? -23.380 6.188 -1.807 1.00 69.19 513 PHE A O 1
ATOM 3864 N N . THR A 1 514 ? -21.283 5.601 -1.246 1.00 63.69 514 THR A N 1
ATOM 3865 C CA . THR A 1 514 ? -21.692 4.670 -0.189 1.00 63.69 514 THR A CA 1
ATOM 3866 C C . THR A 1 514 ? -21.804 5.449 1.115 1.00 63.69 514 THR A C 1
ATOM 3868 O O . THR A 1 514 ? -20.798 5.842 1.701 1.00 63.69 514 THR A O 1
ATOM 3871 N N . VAL A 1 515 ? -23.032 5.705 1.561 1.00 70.56 515 VAL A N 1
ATOM 3872 C CA . VAL A 1 515 ? -23.302 6.506 2.756 1.00 70.56 515 VAL A CA 1
ATOM 3873 C C . VAL A 1 515 ? -23.665 5.589 3.919 1.00 70.56 515 VAL A C 1
ATOM 3875 O O . VAL A 1 515 ? -24.663 4.870 3.864 1.00 70.56 515 VAL A O 1
ATOM 3878 N N . ASN A 1 516 ? -22.865 5.634 4.982 1.00 69.06 516 ASN A N 1
ATOM 3879 C CA . ASN A 1 516 ? -23.201 5.045 6.271 1.00 69.06 516 ASN A CA 1
ATOM 3880 C C . ASN A 1 516 ? -24.308 5.888 6.918 1.00 69.06 516 ASN A C 1
ATOM 3882 O O . ASN A 1 516 ? -24.163 7.102 7.067 1.00 69.06 516 ASN A O 1
ATOM 3886 N N . THR A 1 517 ? -25.412 5.262 7.307 1.00 76.31 517 THR A N 1
ATOM 3887 C CA . THR A 1 517 ? -26.542 5.934 7.950 1.00 76.31 517 THR A CA 1
ATOM 3888 C C . THR A 1 517 ? -27.063 5.110 9.121 1.00 76.31 517 THR A C 1
ATOM 3890 O O . THR A 1 517 ? -27.123 3.883 9.013 1.00 76.31 517 THR A O 1
ATOM 3893 N N . PRO A 1 518 ? -27.481 5.736 10.232 1.00 80.81 518 PRO A N 1
ATOM 3894 C CA . PRO A 1 518 ? -28.222 5.044 11.270 1.00 80.81 518 PRO A CA 1
ATOM 3895 C C . PRO A 1 518 ? -29.488 4.386 10.707 1.00 80.81 518 PRO A C 1
ATOM 3897 O O . PRO A 1 518 ? -30.214 4.999 9.919 1.00 80.81 518 PRO A O 1
ATOM 3900 N N . VAL A 1 519 ? -29.778 3.158 11.124 1.00 80.25 519 VAL A N 1
ATOM 3901 C CA . VAL A 1 519 ? -30.989 2.401 10.768 1.00 80.25 519 VAL A CA 1
ATOM 3902 C C . VAL A 1 519 ? -31.533 1.682 11.998 1.00 80.25 519 VAL A C 1
ATOM 3904 O O . VAL A 1 519 ? -30.761 1.289 12.871 1.00 80.25 519 VAL A O 1
ATOM 3907 N N . ASN A 1 520 ? -32.851 1.482 12.075 1.00 85.44 520 ASN A N 1
ATOM 3908 C CA . ASN A 1 520 ? -33.415 0.594 13.089 1.00 85.44 520 ASN A CA 1
ATOM 3909 C C . ASN A 1 520 ? -33.183 -0.865 12.687 1.00 85.44 520 ASN A C 1
ATOM 3911 O O . ASN A 1 520 ? -33.566 -1.292 11.599 1.00 85.44 520 ASN A O 1
ATOM 3915 N N . ASN A 1 521 ? -32.576 -1.627 13.585 1.00 74.81 521 ASN A N 1
ATOM 3916 C CA . ASN A 1 521 ? -32.508 -3.073 13.534 1.00 74.81 521 ASN A CA 1
ATOM 3917 C C . ASN A 1 521 ? -33.907 -3.653 13.814 1.00 74.81 521 ASN A C 1
ATOM 3919 O O . ASN A 1 521 ? -34.644 -3.149 14.665 1.00 74.81 521 ASN A O 1
ATOM 3923 N N . ASN A 1 522 ? -34.265 -4.713 13.090 1.00 74.00 522 ASN A N 1
ATOM 3924 C CA . ASN A 1 522 ? -35.517 -5.449 13.264 1.00 74.00 522 ASN A CA 1
ATOM 3925 C C . ASN A 1 522 ? -35.459 -6.476 14.411 1.00 74.00 522 ASN A C 1
ATOM 3927 O O . ASN A 1 522 ? -36.469 -7.109 14.714 1.00 74.00 522 ASN A O 1
ATOM 3931 N N . GLN A 1 523 ? -34.299 -6.650 15.046 1.00 80.00 523 GLN A N 1
ATOM 3932 C CA . GLN A 1 523 ? -34.131 -7.550 16.179 1.00 80.00 523 GLN A CA 1
ATOM 3933 C C . GLN A 1 523 ? -34.749 -6.981 17.462 1.00 80.00 523 GLN A C 1
ATOM 3935 O O . GLN A 1 523 ? -34.642 -5.793 17.773 1.00 80.00 523 GLN A O 1
ATOM 3940 N N . THR A 1 524 ? -35.391 -7.875 18.211 1.00 85.31 524 THR A N 1
ATOM 3941 C CA . THR A 1 524 ? -35.829 -7.651 19.593 1.00 85.31 524 THR A CA 1
ATOM 3942 C C . THR A 1 524 ? -34.762 -8.228 20.511 1.00 85.31 524 THR A C 1
ATOM 3944 O O . THR A 1 524 ? -34.320 -9.345 20.260 1.00 85.31 524 THR A O 1
ATOM 3947 N N . ALA A 1 525 ? -34.355 -7.484 21.537 1.00 89.81 525 ALA A N 1
ATOM 3948 C CA . ALA A 1 525 ? -33.402 -7.960 22.533 1.00 89.81 525 ALA A CA 1
ATOM 3949 C C . ALA A 1 525 ? -34.072 -8.002 23.905 1.00 89.81 525 ALA A C 1
ATOM 3951 O O . ALA A 1 525 ? -34.660 -7.009 24.344 1.00 89.81 525 ALA A O 1
ATOM 3952 N N . ASN A 1 526 ? -33.989 -9.147 24.568 1.00 93.00 526 ASN A N 1
ATOM 3953 C CA . ASN A 1 526 ? -34.537 -9.359 25.895 1.00 93.00 526 ASN A CA 1
ATOM 3954 C C . ASN A 1 526 ? -33.399 -9.362 26.916 1.00 93.00 526 ASN A C 1
ATOM 3956 O O . ASN A 1 526 ? -32.373 -10.005 26.716 1.00 93.00 526 ASN A O 1
ATOM 3960 N N . VAL A 1 527 ? -33.591 -8.633 28.011 1.00 94.56 527 VAL A N 1
ATOM 3961 C CA . VAL A 1 527 ? -32.674 -8.561 29.151 1.00 94.56 527 VAL A CA 1
ATOM 3962 C C . VAL A 1 527 ? -33.448 -8.967 30.388 1.00 94.56 527 VAL A C 1
ATOM 3964 O O . VAL A 1 527 ? -34.534 -8.441 30.630 1.00 94.56 527 VAL A O 1
ATOM 3967 N N . HIS A 1 528 ? -32.908 -9.882 31.175 1.00 96.19 528 HIS A N 1
ATOM 3968 C CA . HIS A 1 528 ? -33.554 -10.349 32.391 1.00 96.19 528 HIS A CA 1
ATOM 3969 C C . HIS A 1 528 ? -32.533 -10.598 33.488 1.00 96.19 528 HIS A C 1
ATOM 3971 O O . HIS A 1 528 ? -31.339 -10.744 33.228 1.00 96.19 528 HIS A O 1
ATOM 3977 N N . GLY A 1 529 ? -33.002 -10.608 34.727 1.00 97.31 529 GLY A N 1
ATOM 3978 C CA . GLY A 1 529 ? -32.091 -10.686 35.847 1.00 97.31 529 GLY A CA 1
ATOM 3979 C C . GLY A 1 529 ? -32.769 -10.624 37.197 1.00 97.31 529 GLY A C 1
ATOM 3980 O O . GLY A 1 529 ? -33.990 -10.490 37.303 1.00 97.31 529 GLY A O 1
ATOM 3981 N N . TRP A 1 530 ? -31.932 -10.724 38.222 1.00 98.12 530 TRP A N 1
ATOM 3982 C CA . TRP A 1 530 ? -32.328 -10.656 39.618 1.00 98.12 530 TRP A CA 1
ATOM 3983 C C . TRP A 1 530 ? -31.548 -9.561 40.332 1.00 98.12 530 TRP A C 1
ATOM 3985 O O . TRP A 1 530 ? -30.346 -9.410 40.121 1.00 98.12 530 TRP A O 1
ATOM 3995 N N . GLU A 1 531 ? -32.225 -8.834 41.208 1.00 98.12 531 GLU A N 1
ATOM 3996 C CA . GLU A 1 531 ? -31.638 -7.826 42.083 1.00 98.12 531 GLU A CA 1
ATOM 3997 C C . GLU A 1 531 ? -31.861 -8.240 43.535 1.00 98.12 531 GLU A C 1
ATOM 3999 O O . GLU A 1 531 ? -32.969 -8.589 43.937 1.00 98.12 531 GLU A O 1
ATOM 4004 N N . PHE A 1 532 ? -30.799 -8.207 44.328 1.00 98.44 532 PHE A N 1
ATOM 4005 C CA . PHE A 1 532 ? -30.823 -8.508 45.752 1.00 98.44 532 PHE A CA 1
ATOM 4006 C C . PHE A 1 532 ? -30.281 -7.304 46.505 1.00 98.44 532 PHE A C 1
ATOM 4008 O O . PHE A 1 532 ? -29.188 -6.829 46.191 1.00 98.44 532 PHE A O 1
ATOM 4015 N N . ALA A 1 533 ? -31.008 -6.846 47.520 1.00 98.19 533 ALA A N 1
ATOM 4016 C CA . ALA A 1 533 ? -30.546 -5.793 48.413 1.00 98.19 533 ALA A CA 1
ATOM 4017 C C . ALA A 1 533 ? -30.770 -6.187 49.873 1.00 98.19 533 ALA A C 1
ATOM 4019 O O . ALA A 1 533 ? -31.832 -6.682 50.247 1.00 98.19 533 ALA A O 1
ATOM 4020 N N . VAL A 1 534 ? -29.764 -5.959 50.710 1.00 98.31 534 VAL A N 1
ATOM 4021 C CA . VAL A 1 534 ? -29.837 -6.142 52.158 1.00 98.31 534 VAL A CA 1
ATOM 4022 C C . VAL A 1 534 ? -29.280 -4.897 52.814 1.00 98.31 534 VAL A C 1
ATOM 4024 O O . VAL A 1 534 ? -28.129 -4.541 52.583 1.00 98.31 534 VAL A O 1
ATOM 4027 N N . GLN A 1 535 ? -30.067 -4.274 53.680 1.00 97.69 535 GLN A N 1
ATOM 4028 C CA . GLN A 1 535 ? -29.572 -3.285 54.626 1.00 97.69 535 GLN A CA 1
ATOM 4029 C C . GLN A 1 535 ? -29.796 -3.816 56.034 1.00 97.69 535 GLN A C 1
ATOM 4031 O O . GLN A 1 535 ? -30.888 -4.284 56.364 1.00 97.69 535 GLN A O 1
ATOM 4036 N N . HIS A 1 536 ? -28.758 -3.760 56.858 1.00 96.81 536 HIS A N 1
ATOM 4037 C CA . HIS A 1 536 ? -28.832 -4.204 58.238 1.00 96.81 536 HIS A CA 1
ATOM 4038 C C . HIS A 1 536 ? -28.049 -3.272 59.150 1.00 96.81 536 HIS A C 1
ATOM 4040 O O . HIS A 1 536 ? -26.835 -3.132 58.998 1.00 96.81 536 HIS A O 1
ATOM 4046 N N . SER A 1 537 ? -28.731 -2.702 60.136 1.00 95.31 537 SER A N 1
ATOM 4047 C CA . SER A 1 537 ? -28.083 -2.010 61.246 1.00 95.31 537 SER A CA 1
ATOM 4048 C C . SER A 1 537 ? -27.909 -2.951 62.434 1.00 95.31 537 SER A C 1
ATOM 4050 O O . SER A 1 537 ? -28.848 -3.611 62.890 1.00 95.31 537 SER A O 1
ATOM 4052 N N . PHE A 1 538 ? -26.697 -2.981 62.975 1.00 93.75 538 PHE A N 1
ATOM 4053 C CA . PHE A 1 538 ? -26.322 -3.829 64.096 1.00 93.75 538 PHE A CA 1
ATOM 4054 C C . PHE A 1 538 ? -26.666 -3.142 65.422 1.00 93.75 538 PHE A C 1
ATOM 4056 O O . PHE A 1 538 ? -25.836 -2.455 66.029 1.00 93.75 538 PHE A O 1
ATOM 4063 N N . TRP A 1 539 ? -27.893 -3.370 65.900 1.00 86.38 539 TRP A N 1
ATOM 4064 C CA . TRP A 1 539 ? -28.405 -2.814 67.163 1.00 86.38 539 TRP A CA 1
ATOM 4065 C C . TRP A 1 539 ? -28.253 -1.281 67.211 1.00 86.38 539 TRP A C 1
ATOM 4067 O O . TRP A 1 539 ? -28.276 -0.610 66.187 1.00 86.38 539 TRP A O 1
ATOM 4077 N N . GLU A 1 540 ? -28.065 -0.706 68.398 1.00 87.81 540 GLU A N 1
ATOM 4078 C CA . GLU A 1 540 ? -27.802 0.726 68.563 1.00 87.81 540 GLU A CA 1
ATOM 4079 C C . GLU A 1 540 ? -26.306 1.068 68.465 1.00 87.81 540 GLU A C 1
ATOM 4081 O O . GLU A 1 540 ? -25.873 2.098 68.975 1.00 87.81 540 GLU A O 1
ATOM 4086 N N . THR A 1 541 ? -25.462 0.222 67.869 1.00 92.19 541 THR A N 1
ATOM 4087 C CA . THR A 1 541 ? -24.005 0.466 67.858 1.00 92.19 541 THR A CA 1
ATOM 4088 C C . THR A 1 541 ? -23.589 1.593 66.910 1.00 92.19 541 THR A C 1
ATOM 4090 O O . THR A 1 541 ? -22.500 2.138 67.066 1.00 92.19 541 THR A O 1
ATOM 4093 N N . GLY A 1 542 ? -24.449 1.958 65.953 1.00 92.31 542 GLY A N 1
ATOM 4094 C CA . GLY A 1 542 ? -24.098 2.823 64.825 1.00 92.31 542 GLY A CA 1
ATOM 4095 C C . GLY A 1 542 ? -23.473 2.065 63.657 1.00 92.31 542 GLY A C 1
ATOM 4096 O O . GLY A 1 542 ? -23.385 2.621 62.570 1.00 92.31 542 GLY A O 1
ATOM 4097 N N . LEU A 1 543 ? -23.056 0.808 63.854 1.00 96.94 543 LEU A N 1
ATOM 4098 C CA . LEU A 1 543 ? -22.536 -0.039 62.786 1.00 96.94 543 LEU A CA 1
ATOM 4099 C C . LEU A 1 543 ? -23.678 -0.596 61.942 1.00 96.94 543 LEU A C 1
ATOM 4101 O O . LEU A 1 543 ? -24.695 -1.045 62.469 1.00 96.94 543 LEU A O 1
ATOM 4105 N N . GLY A 1 544 ? -23.464 -0.662 60.636 1.00 97.12 544 GLY A N 1
ATOM 4106 C CA . GLY A 1 544 ? -24.371 -1.332 59.720 1.00 97.12 544 GLY A CA 1
ATOM 4107 C C . GLY A 1 544 ? -23.686 -1.783 58.442 1.00 97.12 544 GLY A C 1
ATOM 4108 O O . GLY A 1 544 ? -22.510 -1.501 58.197 1.00 97.12 544 GLY A O 1
ATOM 4109 N N . MET A 1 545 ? -24.434 -2.525 57.634 1.00 97.75 545 MET A N 1
ATOM 4110 C CA . MET A 1 545 ? -23.999 -2.994 56.329 1.00 97.75 545 MET A CA 1
ATOM 4111 C C . MET A 1 545 ? -25.091 -2.833 55.276 1.00 97.75 545 MET A C 1
ATOM 4113 O O . MET A 1 545 ? -26.280 -2.961 55.570 1.00 97.75 545 MET A O 1
ATOM 4117 N N . ILE A 1 546 ? -24.659 -2.588 54.044 1.00 98.25 546 ILE A N 1
ATOM 4118 C CA . ILE A 1 546 ? -25.487 -2.606 52.841 1.00 98.25 546 ILE A CA 1
ATOM 4119 C C . ILE A 1 546 ? -24.839 -3.581 51.862 1.00 98.25 546 ILE A C 1
ATOM 4121 O O . ILE A 1 546 ? -23.646 -3.477 51.585 1.00 98.25 546 ILE A O 1
ATOM 4125 N N . LEU A 1 547 ? -25.613 -4.525 51.341 1.00 98.38 547 LEU A N 1
ATOM 4126 C CA . LEU A 1 547 ? -25.198 -5.433 50.282 1.00 98.38 547 LEU A CA 1
ATOM 4127 C C . LEU A 1 547 ? -26.173 -5.299 49.124 1.00 98.38 547 LEU A C 1
ATOM 4129 O O . LEU A 1 547 ? -27.375 -5.434 49.325 1.00 98.38 547 LEU A O 1
ATOM 4133 N N . ASN A 1 548 ? -25.649 -5.084 47.926 1.00 98.19 548 ASN A N 1
ATOM 4134 C CA . ASN A 1 548 ? -26.403 -5.098 46.683 1.00 98.19 548 ASN A CA 1
ATOM 4135 C C . ASN A 1 548 ? -25.736 -6.073 45.718 1.00 98.19 548 ASN A C 1
ATOM 4137 O O . ASN A 1 548 ? -24.515 -6.035 45.543 1.00 98.19 548 ASN A O 1
ATOM 4141 N N . TYR A 1 549 ? -26.526 -6.926 45.080 1.00 98.31 549 TYR A N 1
ATOM 4142 C CA . TYR A 1 549 ? -26.052 -7.839 44.050 1.00 98.31 549 TYR A CA 1
ATOM 4143 C C . TYR A 1 549 ? -27.060 -7.897 42.910 1.00 98.31 549 TYR A C 1
ATOM 4145 O O . TYR A 1 549 ? -28.248 -8.108 43.138 1.00 98.31 549 TYR A O 1
ATOM 4153 N N . THR A 1 550 ? -26.589 -7.681 41.689 1.00 98.25 550 THR A N 1
ATOM 4154 C CA . THR A 1 550 ? -27.402 -7.738 40.472 1.00 98.25 550 THR A CA 1
ATOM 4155 C C . THR A 1 550 ? -26.839 -8.812 39.564 1.00 98.25 550 THR A C 1
ATOM 4157 O O . THR A 1 550 ? -25.655 -8.760 39.230 1.00 98.25 550 THR A O 1
ATOM 4160 N N . ILE A 1 551 ? -27.697 -9.739 39.150 1.00 97.75 551 ILE A N 1
ATOM 4161 C CA . ILE A 1 551 ? -27.425 -10.737 38.115 1.00 97.75 551 ILE A CA 1
ATOM 4162 C C . ILE A 1 551 ? -28.159 -10.287 36.861 1.00 97.75 551 ILE A C 1
ATOM 4164 O O . ILE A 1 551 ? -29.358 -10.012 36.940 1.00 97.75 551 ILE A O 1
ATOM 4168 N N . VAL A 1 552 ? -27.481 -10.213 35.717 1.00 96.44 552 VAL A N 1
ATOM 4169 C CA . VAL A 1 552 ? -28.124 -9.799 34.462 1.00 96.44 552 VAL A CA 1
ATOM 4170 C C . VAL A 1 552 ? -27.599 -10.582 33.269 1.00 96.44 552 VAL A C 1
ATOM 4172 O O . VAL A 1 552 ? -26.395 -10.692 33.061 1.00 96.44 552 VAL A O 1
ATOM 4175 N N . ASP A 1 553 ? -28.524 -11.055 32.439 1.00 93.38 553 ASP A N 1
ATOM 4176 C CA . ASP A 1 553 ? -28.221 -11.692 31.161 1.00 93.38 553 ASP A CA 1
ATOM 4177 C C . ASP A 1 553 ? -29.157 -11.167 30.062 1.00 93.38 553 ASP A C 1
ATOM 4179 O O . ASP A 1 553 ? -30.214 -10.578 30.324 1.00 93.38 553 ASP A O 1
ATOM 4183 N N . GLY A 1 554 ? -28.754 -11.348 28.810 1.00 90.69 554 GLY A N 1
ATOM 4184 C CA . GLY A 1 554 ? -29.552 -11.017 27.636 1.00 90.69 554 GLY A CA 1
ATOM 4185 C C . GLY A 1 554 ? -29.546 -12.152 26.624 1.00 90.69 554 GLY A C 1
ATOM 4186 O O . GLY A 1 554 ? -28.748 -13.065 26.731 1.00 90.69 554 GLY A O 1
ATOM 4187 N N . ASP A 1 555 ? -30.422 -12.122 25.626 1.00 87.44 555 ASP A N 1
ATOM 4188 C CA . ASP A 1 555 ? -30.512 -13.177 24.599 1.00 87.44 555 ASP A CA 1
ATOM 4189 C C . ASP A 1 555 ? -29.784 -12.840 23.283 1.00 87.44 555 ASP A C 1
ATOM 4191 O O . ASP A 1 555 ? -29.796 -13.626 22.333 1.00 87.44 555 ASP A O 1
ATOM 4195 N N . VAL A 1 556 ? -29.125 -11.679 23.226 1.00 85.62 556 VAL A N 1
ATOM 4196 C CA . VAL A 1 556 ? -28.342 -11.221 22.072 1.00 85.62 556 VAL A CA 1
ATOM 4197 C C . VAL A 1 556 ? -26.872 -11.038 22.464 1.00 85.62 556 VAL A C 1
ATOM 4199 O O . VAL A 1 556 ? -26.435 -9.944 22.839 1.00 85.62 556 VAL A O 1
ATOM 4202 N N . HIS A 1 557 ? -26.095 -12.114 22.328 1.00 86.62 557 HIS A N 1
ATOM 4203 C CA . HIS A 1 557 ? -24.654 -12.139 22.603 1.00 86.62 557 HIS A CA 1
ATOM 4204 C C . HIS A 1 557 ? -23.804 -11.943 21.344 1.00 86.62 557 HIS A C 1
ATOM 4206 O O . HIS A 1 557 ? -24.191 -12.307 20.233 1.00 86.62 557 HIS A O 1
ATOM 4212 N N . TYR A 1 558 ? -22.588 -11.425 21.532 1.00 86.75 558 TYR A N 1
ATOM 4213 C CA . TYR A 1 558 ? -21.584 -11.386 20.472 1.00 86.75 558 TYR A CA 1
ATOM 4214 C C . TYR A 1 558 ? -20.944 -12.764 20.300 1.00 86.75 558 TYR A C 1
ATOM 4216 O O . TYR A 1 558 ? -20.429 -13.348 21.254 1.00 86.75 558 TYR A O 1
ATOM 4224 N N . ARG A 1 559 ? -20.917 -13.284 19.074 1.00 87.88 559 ARG A N 1
ATOM 4225 C CA . ARG A 1 559 ? -20.294 -14.571 18.776 1.00 87.88 559 ARG A CA 1
ATOM 4226 C C . ARG A 1 559 ? -18.838 -14.407 18.348 1.00 87.88 559 ARG A C 1
ATOM 4228 O O . ARG A 1 559 ? -18.537 -13.999 17.222 1.00 87.88 559 ARG A O 1
ATOM 4235 N N . ASN A 1 560 ? -17.923 -14.776 19.242 1.00 88.44 560 ASN A N 1
ATOM 4236 C CA . ASN A 1 560 ? -16.475 -14.713 19.004 1.00 88.44 560 ASN A CA 1
ATOM 4237 C C . ASN A 1 560 ? -15.974 -15.713 17.942 1.00 88.44 560 ASN A C 1
ATOM 4239 O O . ASN A 1 560 ? -14.881 -15.521 17.410 1.00 88.44 560 ASN A O 1
ATOM 4243 N N . ASP A 1 561 ? -16.761 -16.740 17.607 1.00 88.62 561 ASP A N 1
ATOM 4244 C CA . ASP A 1 561 ? -16.441 -17.747 16.585 1.00 88.62 561 ASP A CA 1
ATOM 4245 C C . ASP A 1 561 ? -16.735 -17.281 15.147 1.00 88.62 561 ASP A C 1
ATOM 4247 O O . ASP A 1 561 ? -16.239 -17.871 14.186 1.00 88.62 561 ASP A O 1
ATOM 4251 N N . GLN A 1 562 ? -17.505 -16.202 14.978 1.00 78.06 562 GLN A N 1
ATOM 4252 C CA . GLN A 1 562 ? -17.816 -15.642 13.663 1.00 78.06 562 GLN A CA 1
ATOM 4253 C C . GLN A 1 562 ? -16.654 -14.792 13.126 1.00 78.06 562 GLN A C 1
ATOM 4255 O O . GLN A 1 562 ? -16.049 -14.044 13.896 1.00 78.06 562 GLN A O 1
ATOM 4260 N N . PRO A 1 563 ? -16.353 -14.821 11.814 1.00 71.44 563 PRO A N 1
ATOM 4261 C CA . PRO A 1 563 ? -15.330 -13.964 11.214 1.00 71.44 563 PRO A CA 1
ATOM 4262 C C . PRO A 1 563 ? -15.569 -12.471 11.489 1.00 71.44 563 PRO A C 1
ATOM 4264 O O . PRO A 1 563 ? -16.711 -12.022 11.514 1.00 71.44 563 PRO A O 1
ATOM 4267 N N . ALA A 1 564 ? -14.501 -11.670 11.598 1.00 64.06 564 ALA A N 1
ATOM 4268 C CA . ALA A 1 564 ? -14.600 -10.211 11.787 1.00 64.06 564 ALA A CA 1
ATOM 4269 C C . ALA A 1 564 ? -15.319 -9.474 10.637 1.00 64.06 564 ALA A C 1
ATOM 4271 O O . ALA A 1 564 ? -15.693 -8.313 10.768 1.00 64.06 564 ALA A O 1
ATOM 4272 N N . THR A 1 565 ? -15.527 -10.154 9.508 1.00 60.47 565 THR A N 1
ATOM 4273 C CA . THR A 1 565 ? -16.293 -9.673 8.354 1.00 60.47 565 THR A CA 1
ATOM 4274 C C . THR A 1 565 ? -17.809 -9.826 8.516 1.00 60.47 565 THR A C 1
ATOM 4276 O O . THR A 1 565 ? -18.558 -9.296 7.695 1.00 60.47 565 THR A O 1
ATOM 4279 N N . VAL A 1 566 ? -18.274 -10.541 9.547 1.00 66.19 566 VAL A N 1
ATOM 4280 C CA . VAL A 1 566 ? -19.693 -10.686 9.883 1.00 66.19 566 VAL A CA 1
ATOM 4281 C C . VAL A 1 566 ? -20.057 -9.624 10.914 1.00 66.19 566 VAL A C 1
ATOM 4283 O O . VAL A 1 566 ? -19.615 -9.680 12.061 1.00 66.19 566 VAL A O 1
ATOM 4286 N N . ASN A 1 567 ? -20.881 -8.657 10.511 1.00 66.19 567 ASN A N 1
ATOM 4287 C CA . ASN A 1 567 ? -21.456 -7.698 11.448 1.00 66.19 567 ASN A CA 1
ATOM 4288 C C . ASN A 1 567 ? -22.457 -8.410 12.358 1.00 66.19 567 ASN A C 1
ATOM 4290 O O . ASN A 1 567 ? -23.338 -9.126 11.882 1.00 66.19 567 ASN A O 1
ATOM 4294 N N . GLN A 1 568 ? -22.326 -8.184 13.661 1.00 78.31 568 GLN A N 1
ATOM 4295 C CA . GLN A 1 568 ? -23.175 -8.781 14.680 1.00 78.31 568 GLN A CA 1
ATOM 4296 C C . GLN A 1 568 ? -23.787 -7.679 15.526 1.00 78.31 568 GLN A C 1
ATOM 4298 O O . GLN A 1 568 ? -23.106 -6.742 15.935 1.00 78.31 568 GLN A O 1
ATOM 4303 N N . PHE A 1 569 ? -25.076 -7.802 15.792 1.00 81.75 569 PHE A N 1
ATOM 4304 C CA . PHE A 1 569 ? -25.720 -7.026 16.832 1.00 81.75 569 PHE A CA 1
ATOM 4305 C C . PHE A 1 569 ? -25.552 -7.781 18.151 1.00 81.75 569 PHE A C 1
ATOM 4307 O O . PHE A 1 569 ? -25.788 -8.985 18.197 1.00 81.75 569 PHE A O 1
ATOM 4314 N N . ALA A 1 570 ? -25.117 -7.082 19.193 1.00 86.06 570 ALA A N 1
ATOM 4315 C CA . ALA A 1 570 ? -24.953 -7.628 20.531 1.00 86.06 570 ALA A CA 1
ATOM 4316 C C . ALA A 1 570 ? -25.228 -6.537 21.562 1.00 86.06 570 ALA A C 1
ATOM 4318 O O . ALA A 1 570 ? -24.943 -5.359 21.318 1.00 86.06 570 ALA A O 1
ATOM 4319 N N . LEU A 1 571 ? -25.766 -6.928 22.714 1.00 87.81 571 LEU A N 1
ATOM 4320 C CA . LEU A 1 571 ? -25.950 -6.009 23.828 1.00 87.81 571 LEU A CA 1
ATOM 4321 C C . LEU A 1 571 ? -24.617 -5.781 24.545 1.00 87.81 571 LEU A C 1
ATOM 4323 O O . LEU A 1 571 ? -23.922 -6.722 24.921 1.00 87.81 571 LEU A O 1
ATOM 4327 N N . VAL A 1 572 ? -24.264 -4.510 24.727 1.00 90.12 572 VAL A N 1
ATOM 4328 C CA . VAL A 1 572 ? -23.052 -4.089 25.437 1.00 90.12 572 VAL A CA 1
ATOM 4329 C C . VAL A 1 572 ? -23.389 -3.660 26.863 1.00 90.12 572 VAL A C 1
ATOM 4331 O O . VAL A 1 572 ? -24.482 -3.166 27.134 1.00 90.12 572 VAL A O 1
ATOM 4334 N N . GLY A 1 573 ? -22.432 -3.814 27.776 1.00 91.81 573 GLY A N 1
ATOM 4335 C CA . GLY A 1 573 ? -22.536 -3.343 29.157 1.00 91.81 573 GLY A CA 1
ATOM 4336 C C . GLY A 1 573 ? -23.308 -4.252 30.116 1.00 91.81 573 GLY A C 1
ATOM 4337 O O . GLY A 1 573 ? -23.432 -3.886 31.283 1.00 91.81 573 GLY A O 1
ATOM 4338 N N . LEU A 1 574 ? -23.795 -5.411 29.667 1.00 93.69 574 LEU A N 1
ATOM 4339 C CA . LEU A 1 574 ? -24.421 -6.408 30.538 1.00 93.69 574 LEU A CA 1
ATOM 4340 C C . LEU A 1 574 ? -23.348 -7.183 31.314 1.00 93.69 574 LEU A C 1
ATOM 4342 O O . LEU A 1 574 ? -22.412 -7.702 30.712 1.00 93.69 574 LEU A O 1
ATOM 4346 N N . SER A 1 575 ? -23.483 -7.217 32.637 1.00 96.75 575 SER A N 1
ATOM 4347 C CA . SER A 1 575 ? -22.625 -7.959 33.568 1.00 96.75 575 SER A CA 1
ATOM 4348 C C . SER A 1 575 ? -23.242 -7.966 34.951 1.00 96.75 575 SER A C 1
ATOM 4350 O O . SER A 1 575 ? -23.814 -6.951 35.362 1.00 96.75 575 SER A O 1
ATOM 4352 N N . ASP A 1 576 ? -22.960 -9.012 35.714 1.00 98.25 576 ASP A N 1
ATOM 4353 C CA . ASP A 1 576 ? -23.241 -9.032 37.142 1.00 98.25 576 ASP A CA 1
ATOM 4354 C C . ASP A 1 576 ? -22.457 -7.933 37.876 1.00 98.25 576 ASP A C 1
ATOM 4356 O O . ASP A 1 576 ? -21.304 -7.620 37.549 1.00 98.25 576 ASP A O 1
ATOM 4360 N N . THR A 1 577 ? -23.088 -7.333 38.884 1.00 98.25 577 THR A N 1
ATOM 4361 C CA . THR A 1 577 ? -22.470 -6.293 39.718 1.00 98.25 577 THR A CA 1
ATOM 4362 C C . THR A 1 577 ? -22.738 -6.546 41.192 1.00 98.25 577 THR A C 1
ATOM 4364 O O . THR A 1 577 ? -23.799 -7.043 41.568 1.00 98.25 577 THR A O 1
ATOM 4367 N N . ALA A 1 578 ? -21.770 -6.191 42.033 1.00 98.25 578 ALA A N 1
ATOM 4368 C CA . ALA A 1 578 ? -21.889 -6.273 43.480 1.00 98.25 578 ALA A CA 1
ATOM 4369 C C . ALA A 1 578 ? -21.404 -4.977 44.130 1.00 98.25 578 ALA A C 1
ATOM 4371 O O . ALA A 1 578 ? -20.399 -4.393 43.721 1.00 98.25 578 ALA A O 1
ATOM 4372 N N . ASN A 1 579 ? -22.091 -4.557 45.183 1.00 97.56 579 ASN A N 1
ATOM 4373 C CA . ASN A 1 579 ? -21.673 -3.460 46.039 1.00 97.56 579 ASN A CA 1
ATOM 4374 C C . ASN A 1 579 ? -21.872 -3.866 47.503 1.00 97.56 579 ASN A C 1
ATOM 4376 O O . ASN A 1 579 ? -22.977 -4.217 47.907 1.00 97.56 579 ASN A O 1
ATOM 4380 N N . VAL A 1 580 ? -20.798 -3.831 48.288 1.00 98.25 580 VAL A N 1
ATOM 4381 C CA . VAL A 1 580 ? -20.814 -4.137 49.724 1.00 98.25 580 VAL A CA 1
ATOM 4382 C C . VAL A 1 580 ? -20.296 -2.926 50.473 1.00 98.25 580 VAL A C 1
ATOM 4384 O O . VAL A 1 580 ? -19.173 -2.493 50.237 1.00 98.25 580 VAL A O 1
ATOM 4387 N N . ILE A 1 581 ? -21.092 -2.381 51.384 1.00 98.38 581 ILE A N 1
ATOM 4388 C CA . ILE A 1 581 ? -20.747 -1.200 52.170 1.00 98.38 581 ILE A CA 1
ATOM 4389 C C . ILE A 1 581 ? -20.854 -1.553 53.644 1.00 98.38 581 ILE A C 1
ATOM 4391 O O . ILE A 1 581 ? -21.936 -1.873 54.125 1.00 98.38 581 ILE A O 1
ATOM 4395 N N . GLY A 1 582 ? -19.750 -1.444 54.373 1.00 98.19 582 GLY A N 1
ATOM 4396 C CA . GLY A 1 582 ? -19.777 -1.342 55.829 1.00 98.19 582 GLY A CA 1
ATOM 4397 C C . GLY A 1 582 ? -19.832 0.126 56.230 1.00 98.19 582 GLY A C 1
ATOM 4398 O O . GLY A 1 582 ? -19.091 0.938 55.671 1.00 98.19 582 GLY A O 1
ATOM 4399 N N . TYR A 1 583 ? -20.691 0.484 57.182 1.00 97.62 583 TYR A N 1
ATOM 4400 C CA . TYR A 1 583 ? -20.780 1.852 57.685 1.00 97.62 583 TYR A CA 1
ATOM 4401 C C . TYR A 1 583 ? -20.826 1.930 59.210 1.00 97.62 583 TYR A C 1
ATOM 4403 O O . TYR A 1 583 ? -21.227 0.991 59.894 1.00 97.62 583 TYR A O 1
ATOM 4411 N N . TYR A 1 584 ? -20.417 3.086 59.723 1.00 97.56 584 TYR A N 1
ATOM 4412 C CA . TYR A 1 584 ? -20.640 3.543 61.085 1.00 97.56 584 TYR A CA 1
ATOM 4413 C C . TYR A 1 584 ? -21.284 4.928 61.025 1.00 97.56 584 TYR A C 1
ATOM 4415 O O . TYR A 1 584 ? -20.771 5.796 60.320 1.00 97.56 584 TYR A O 1
ATOM 4423 N N . ASP A 1 585 ? -22.377 5.141 61.747 1.00 95.50 585 ASP A N 1
ATOM 4424 C CA . ASP A 1 585 ? -23.024 6.446 61.888 1.00 95.50 585 ASP A CA 1
ATOM 4425 C C . ASP A 1 585 ? -23.568 6.602 63.310 1.00 95.50 585 ASP A C 1
ATOM 4427 O O . ASP A 1 585 ? -24.637 6.088 63.652 1.00 95.50 585 ASP A O 1
ATOM 4431 N N . LYS A 1 586 ? -22.784 7.246 64.181 1.00 94.62 586 LYS A N 1
ATOM 4432 C CA . LYS A 1 586 ? -23.215 7.564 65.548 1.00 94.62 586 LYS A CA 1
ATOM 4433 C C . LYS A 1 586 ? -22.350 8.653 66.170 1.00 94.62 586 LYS A C 1
ATOM 4435 O O . LYS A 1 586 ? -21.140 8.705 65.957 1.00 94.62 586 LYS A O 1
ATOM 4440 N N . ASN A 1 587 ? -22.966 9.476 67.021 1.00 93.12 587 ASN A N 1
ATOM 4441 C CA . ASN A 1 587 ? -22.295 10.493 67.842 1.00 93.12 587 ASN A CA 1
ATOM 4442 C C . ASN A 1 587 ? -21.427 11.475 67.027 1.00 93.12 587 ASN A C 1
ATOM 4444 O O . ASN A 1 587 ? -20.315 11.807 67.432 1.00 93.12 587 ASN A O 1
ATOM 4448 N N . GLY A 1 588 ? -21.924 11.918 65.867 1.00 92.88 588 GLY A N 1
ATOM 4449 C CA . GLY A 1 588 ? -21.243 12.901 65.017 1.00 92.88 588 GLY A CA 1
ATOM 4450 C C . GLY A 1 588 ? -20.068 12.347 64.204 1.00 92.88 588 GLY A C 1
ATOM 4451 O O . GLY A 1 588 ? -19.340 13.131 63.600 1.00 92.88 588 GLY A O 1
ATOM 4452 N N . ILE A 1 589 ? -19.857 11.027 64.177 1.00 96.62 589 ILE A N 1
ATOM 4453 C CA . ILE A 1 589 ? -18.877 10.363 63.308 1.00 96.62 589 ILE A CA 1
ATOM 4454 C C . ILE A 1 589 ? -19.628 9.526 62.278 1.00 96.62 589 ILE A C 1
ATOM 4456 O O . ILE A 1 589 ? -20.452 8.685 62.644 1.00 96.62 589 ILE A O 1
ATOM 4460 N N . GLN A 1 590 ? -19.280 9.713 61.008 1.00 97.69 590 GLN A N 1
ATOM 4461 C CA . GLN A 1 590 ? -19.726 8.869 59.908 1.00 97.69 590 GLN A CA 1
ATOM 4462 C C . GLN A 1 590 ? -18.512 8.249 59.232 1.00 97.69 590 GLN A C 1
ATOM 4464 O O . GLN A 1 590 ? -17.572 8.950 58.880 1.00 97.69 590 GLN A O 1
ATOM 4469 N N . ALA A 1 591 ? -18.516 6.941 59.021 1.00 98.00 591 ALA A N 1
ATOM 4470 C CA . ALA A 1 591 ? -17.477 6.255 58.266 1.00 98.00 591 ALA A CA 1
ATOM 4471 C C . ALA A 1 591 ? -18.103 5.203 57.358 1.00 98.00 591 ALA A C 1
ATOM 4473 O O . ALA A 1 591 ? -19.099 4.579 57.717 1.00 98.00 591 ALA A O 1
ATOM 4474 N N . ARG A 1 592 ? -17.532 5.013 56.170 1.00 98.06 592 ARG A N 1
ATOM 4475 C CA . ARG A 1 592 ? -17.966 4.019 55.189 1.00 98.06 592 ARG A CA 1
ATOM 4476 C C . ARG A 1 592 ? -16.759 3.397 54.514 1.00 98.06 592 ARG A C 1
ATOM 4478 O O . ARG A 1 592 ? -15.822 4.110 54.163 1.00 98.06 592 ARG A O 1
ATOM 4485 N N . VAL A 1 593 ? -16.823 2.091 54.300 1.00 98.38 593 VAL A N 1
ATOM 4486 C CA . VAL A 1 593 ? -15.916 1.346 53.424 1.00 98.38 593 VAL A CA 1
ATOM 4487 C C . VAL A 1 593 ? -16.781 0.588 52.433 1.00 98.38 593 VAL A C 1
ATOM 4489 O O . VAL A 1 593 ? -17.651 -0.178 52.843 1.00 98.38 593 VAL A O 1
ATOM 4492 N N . ALA A 1 594 ? -16.565 0.826 51.146 1.00 98.25 594 ALA A N 1
ATOM 4493 C CA . ALA A 1 594 ? -17.331 0.250 50.057 1.00 98.25 594 ALA A CA 1
ATOM 4494 C C . ALA A 1 594 ? -16.422 -0.600 49.168 1.00 98.25 594 ALA A C 1
ATOM 4496 O O . ALA A 1 594 ? -15.390 -0.125 48.705 1.00 98.25 594 ALA A O 1
ATOM 4497 N N . TYR A 1 595 ? -16.824 -1.839 48.900 1.00 98.19 595 TYR A N 1
ATOM 4498 C CA . TYR A 1 595 ? -16.261 -2.669 47.845 1.00 98.19 595 TYR A CA 1
ATOM 4499 C C . TYR A 1 595 ? -17.237 -2.715 46.670 1.00 98.19 595 TYR A C 1
ATOM 4501 O O . TYR A 1 595 ? -18.384 -3.137 46.823 1.00 98.19 595 TYR A O 1
ATOM 4509 N N . ASN A 1 596 ? -16.777 -2.267 45.505 1.00 97.81 596 ASN A N 1
ATOM 4510 C CA . ASN A 1 596 ? -17.530 -2.240 44.256 1.00 97.81 596 ASN A CA 1
ATOM 4511 C C . ASN A 1 596 ? -16.918 -3.242 43.284 1.00 97.81 596 ASN A C 1
ATOM 4513 O O . ASN A 1 596 ? -15.763 -3.074 42.901 1.00 97.81 596 ASN A O 1
ATOM 4517 N N . TRP A 1 597 ? -17.682 -4.238 42.850 1.00 98.06 597 TRP A N 1
ATOM 4518 C CA . TRP A 1 597 ? -17.236 -5.243 41.890 1.00 98.06 597 TRP A CA 1
ATOM 4519 C C . TRP A 1 597 ? -18.141 -5.286 40.667 1.00 98.06 597 TRP A C 1
ATOM 4521 O O . TRP A 1 597 ? -19.362 -5.122 40.755 1.00 98.06 597 TRP A O 1
ATOM 4531 N N . ARG A 1 598 ? -17.525 -5.544 39.516 1.00 97.75 598 ARG A N 1
ATOM 4532 C CA . ARG A 1 598 ? -18.219 -5.773 38.256 1.00 97.75 598 ARG A CA 1
ATOM 4533 C C . ARG A 1 598 ? -17.572 -6.937 37.520 1.00 97.75 598 ARG A C 1
ATOM 4535 O O . ARG A 1 598 ? -16.348 -6.970 37.380 1.00 97.75 598 ARG A O 1
ATOM 4542 N N . ALA A 1 599 ? -18.403 -7.865 37.054 1.00 98.00 599 ALA A N 1
ATOM 4543 C CA . ALA A 1 599 ? -17.971 -8.959 36.196 1.00 98.00 599 ALA A CA 1
ATOM 4544 C C . ALA A 1 599 ? -17.496 -8.446 34.829 1.00 98.00 599 ALA A C 1
ATOM 4546 O O . ALA A 1 599 ? -17.659 -7.273 34.487 1.00 98.00 599 ALA A O 1
ATOM 4547 N N . GLU A 1 600 ? -16.937 -9.346 34.027 1.00 96.44 600 GLU A N 1
ATOM 4548 C CA . GLU A 1 600 ? -16.608 -9.050 32.636 1.00 96.44 600 GLU A CA 1
ATOM 4549 C C . GLU A 1 600 ? -17.853 -8.631 31.844 1.00 96.44 600 GLU A C 1
ATOM 4551 O O . GLU A 1 600 ? -18.934 -9.188 32.032 1.00 96.44 600 GLU A O 1
ATOM 4556 N N . PHE A 1 601 ? -17.699 -7.668 30.935 1.00 95.75 601 PHE A N 1
ATOM 4557 C CA . PHE A 1 601 ? -18.753 -7.293 29.992 1.00 95.75 601 PHE A CA 1
ATOM 4558 C C . PHE A 1 601 ? -18.201 -6.925 28.624 1.00 95.75 601 PHE A C 1
ATOM 4560 O O . PHE A 1 601 ? -17.109 -6.365 28.483 1.00 95.75 601 PHE A O 1
ATOM 4567 N N . LEU A 1 602 ? -19.033 -7.136 27.604 1.00 94.56 602 LEU A N 1
ATOM 4568 C CA . LEU A 1 602 ? -18.814 -6.592 26.271 1.00 94.56 602 LEU A CA 1
ATOM 4569 C C . LEU A 1 602 ? -18.931 -5.059 26.320 1.00 94.56 602 LEU A C 1
ATOM 4571 O O . LEU A 1 602 ? -20.011 -4.517 26.545 1.00 94.56 602 LEU A O 1
ATOM 4575 N N . SER A 1 603 ? -17.826 -4.350 26.107 1.00 92.44 603 SER A N 1
ATOM 4576 C CA . SER A 1 603 ? -17.754 -2.881 26.075 1.00 92.44 603 SER A CA 1
ATOM 4577 C C . SER A 1 603 ? -17.923 -2.302 24.666 1.00 92.44 603 SER A C 1
ATOM 4579 O O . SER A 1 603 ? -18.302 -1.141 24.523 1.00 92.44 603 SER A O 1
ATOM 4581 N N . GLY A 1 604 ? -17.701 -3.105 23.620 1.00 87.62 604 GLY A N 1
ATOM 4582 C CA . GLY A 1 604 ? -17.920 -2.702 22.231 1.00 87.62 604 GLY A CA 1
ATOM 4583 C C . GLY A 1 604 ? -18.156 -3.893 21.305 1.00 87.62 604 GLY A C 1
ATOM 4584 O O . GLY A 1 604 ? -17.449 -4.891 21.391 1.00 87.62 604 GLY A O 1
ATOM 4585 N N . ALA A 1 605 ? -19.132 -3.772 20.402 1.00 82.31 605 ALA A N 1
ATOM 4586 C CA . ALA A 1 605 ? -19.594 -4.837 19.503 1.00 82.31 605 ALA A CA 1
ATOM 4587 C C . ALA A 1 605 ? -19.212 -4.595 18.024 1.00 82.31 605 ALA A C 1
ATOM 4589 O O . ALA A 1 605 ? -19.984 -4.890 17.115 1.00 82.31 605 ALA A O 1
ATOM 4590 N N . GLY A 1 606 ? -18.039 -4.005 17.768 1.00 71.31 606 GLY A N 1
ATOM 4591 C CA . GLY A 1 606 ? -17.541 -3.777 16.406 1.00 71.31 606 GLY A CA 1
ATOM 4592 C C . GLY A 1 606 ? -17.125 -5.069 15.683 1.00 71.31 606 GLY A C 1
ATOM 4593 O O . GLY A 1 606 ? -17.305 -6.180 16.181 1.00 71.31 606 GLY A O 1
ATOM 4594 N N . SER A 1 607 ? -16.503 -4.931 14.507 1.00 71.56 607 SER A N 1
ATOM 4595 C CA . SER A 1 607 ? -15.938 -6.053 13.726 1.00 71.56 607 SER A CA 1
ATOM 4596 C C . SER A 1 607 ? -15.003 -6.942 14.559 1.00 71.56 607 SER A C 1
ATOM 4598 O O . SER A 1 607 ? -14.983 -8.167 14.413 1.00 71.56 607 SER A O 1
ATOM 4600 N N . ASN A 1 608 ? -14.274 -6.315 15.485 1.00 81.25 608 ASN A N 1
ATOM 4601 C CA . ASN A 1 608 ? -13.679 -6.989 16.626 1.00 81.25 608 ASN A CA 1
ATOM 4602 C C . ASN A 1 608 ? -14.349 -6.492 17.915 1.00 81.25 608 ASN A C 1
ATOM 4604 O O . ASN A 1 608 ? -14.486 -5.275 18.086 1.00 81.25 608 ASN A O 1
ATOM 4608 N N . PRO A 1 609 ? -14.769 -7.410 18.802 1.00 89.75 609 PRO A N 1
ATOM 4609 C CA . PRO A 1 609 ? -15.365 -7.050 20.074 1.00 89.75 609 PRO A CA 1
ATOM 4610 C C . PRO A 1 609 ? -14.298 -6.511 21.028 1.00 89.75 609 PRO A C 1
ATOM 4612 O O . PRO A 1 609 ? -13.108 -6.780 20.864 1.00 89.75 609 PRO A O 1
ATOM 4615 N N . SER A 1 610 ? -14.737 -5.782 22.045 1.00 93.31 610 SER A N 1
ATOM 4616 C CA . SER A 1 610 ? -13.919 -5.388 23.190 1.00 93.31 610 SER A CA 1
ATOM 4617 C C . SER A 1 610 ? -14.630 -5.837 24.457 1.00 93.31 610 SER A C 1
ATOM 4619 O O . SER A 1 610 ? -15.798 -5.498 24.649 1.00 93.31 610 SER A O 1
ATOM 4621 N N . TYR A 1 611 ? -13.936 -6.562 25.325 1.00 96.50 611 TYR A N 1
ATOM 4622 C CA . TYR A 1 611 ? -14.412 -7.008 26.631 1.00 96.50 611 TYR A CA 1
ATOM 4623 C C . TYR A 1 611 ? -13.601 -6.307 27.709 1.00 96.50 611 TYR A C 1
ATOM 4625 O O . TYR A 1 611 ? -12.374 -6.306 27.658 1.00 96.50 611 TYR A O 1
ATOM 4633 N N . THR A 1 612 ? -14.278 -5.662 28.655 1.00 96.75 612 THR A N 1
ATOM 4634 C CA . THR A 1 612 ? -13.625 -5.149 29.863 1.00 96.75 612 THR A CA 1
ATOM 4635 C C . THR A 1 612 ? -13.584 -6.276 30.878 1.00 96.75 612 THR A C 1
ATOM 4637 O O . THR A 1 612 ? -14.638 -6.793 31.233 1.00 96.75 612 THR A O 1
ATOM 4640 N N . GLU A 1 613 ? -12.381 -6.639 31.320 1.00 97.06 613 GLU A N 1
ATOM 4641 C CA . GLU A 1 613 ? -12.160 -7.717 32.288 1.00 97.06 613 GLU A CA 1
ATOM 4642 C C . GLU A 1 613 ? -12.791 -7.379 33.654 1.00 97.06 613 GLU A C 1
ATOM 4644 O O . GLU A 1 613 ? -13.023 -6.197 33.944 1.00 97.06 613 GLU A O 1
ATOM 4649 N N . PRO A 1 614 ? -13.053 -8.384 34.513 1.00 97.19 614 PRO A N 1
ATOM 4650 C CA . PRO A 1 614 ? -13.577 -8.145 35.852 1.00 97.19 614 PRO A CA 1
ATOM 4651 C C . PRO A 1 614 ? -12.653 -7.227 36.655 1.00 97.19 614 PRO A C 1
ATOM 4653 O O . PRO A 1 614 ? -11.432 -7.371 36.603 1.00 97.19 614 PRO A O 1
ATOM 4656 N N . TYR A 1 615 ? -13.230 -6.309 37.427 1.00 96.00 615 TYR A N 1
ATOM 4657 C CA . TYR A 1 615 ? -12.470 -5.428 38.317 1.00 96.00 615 TYR A CA 1
ATOM 4658 C C . TYR A 1 615 ? -13.235 -5.168 39.616 1.00 96.00 615 TYR A C 1
ATOM 4660 O O . TYR A 1 615 ? -14.470 -5.200 39.654 1.00 96.00 615 TYR A O 1
ATOM 4668 N N . GLY A 1 616 ? -12.493 -4.891 40.690 1.00 96.44 616 GLY A N 1
ATOM 4669 C CA . GLY A 1 616 ? -13.052 -4.622 42.012 1.00 96.44 616 GLY A CA 1
ATOM 4670 C C . GLY A 1 616 ? -12.297 -3.527 42.756 1.00 96.44 616 GLY A C 1
ATOM 4671 O O . GLY A 1 616 ? -11.078 -3.562 42.844 1.00 96.44 616 GLY A O 1
ATOM 4672 N N . GLN A 1 617 ? -13.013 -2.562 43.324 1.00 96.56 617 GLN A N 1
ATOM 4673 C CA . GLN A 1 617 ? -12.417 -1.376 43.933 1.00 96.56 617 GLN A CA 1
ATOM 4674 C C . GLN A 1 617 ? -12.878 -1.193 45.378 1.00 96.56 617 GLN A C 1
ATOM 4676 O O . GLN A 1 617 ? -14.070 -1.309 45.659 1.00 96.56 617 GLN A O 1
ATOM 4681 N N . ILE A 1 618 ? -11.937 -0.877 46.277 1.00 97.88 618 ILE A N 1
ATOM 4682 C CA . ILE A 1 618 ? -12.231 -0.466 47.656 1.00 97.88 618 ILE A CA 1
ATOM 4683 C C . ILE A 1 618 ? -12.142 1.056 47.770 1.00 97.88 618 ILE A C 1
ATOM 4685 O O . ILE A 1 618 ? -11.090 1.644 47.506 1.00 97.88 618 ILE A O 1
ATOM 4689 N N . ASP A 1 619 ? -13.231 1.661 48.229 1.00 98.12 619 ASP A N 1
ATOM 4690 C CA . ASP A 1 619 ? -13.359 3.084 48.526 1.00 98.12 619 ASP A CA 1
ATOM 4691 C C . ASP A 1 619 ? -13.670 3.275 50.012 1.00 98.12 619 ASP A C 1
ATOM 4693 O O . ASP A 1 619 ? -14.362 2.459 50.623 1.00 98.12 619 ASP A O 1
ATOM 4697 N N . ALA A 1 620 ? -13.177 4.353 50.613 1.00 98.12 620 ALA A N 1
ATOM 4698 C CA . ALA A 1 620 ? -13.502 4.702 51.988 1.00 98.12 620 ALA A CA 1
ATOM 4699 C C . ALA A 1 620 ? -13.793 6.192 52.131 1.00 98.12 620 ALA A C 1
ATOM 4701 O O . ALA A 1 620 ? -13.172 7.033 51.490 1.00 98.12 620 ALA A O 1
ATOM 4702 N N . SER A 1 621 ? -14.706 6.530 53.030 1.00 98.06 621 SER A N 1
ATOM 4703 C CA . SER A 1 621 ? -14.989 7.913 53.402 1.00 98.06 621 SER A CA 1
ATOM 4704 C C . SER A 1 621 ? -15.229 8.004 54.896 1.00 98.06 621 SER A C 1
ATOM 4706 O O . SER A 1 621 ? -15.874 7.120 55.458 1.00 98.06 621 SER A O 1
ATOM 4708 N N . ALA A 1 622 ? -14.770 9.073 55.532 1.00 98.06 622 ALA A N 1
ATOM 4709 C CA . ALA A 1 622 ? -15.078 9.356 56.925 1.00 98.06 622 ALA A CA 1
ATOM 4710 C C . ALA A 1 622 ? -15.325 10.849 57.132 1.00 98.06 622 ALA A C 1
ATOM 4712 O O . ALA A 1 622 ? -14.671 11.683 56.510 1.00 98.06 622 ALA A O 1
ATOM 4713 N N . SER A 1 623 ? -16.249 11.196 58.018 1.00 97.31 623 SER A N 1
ATOM 4714 C CA . SER A 1 623 ? -16.491 12.557 58.467 1.00 97.31 623 SER A CA 1
ATOM 4715 C C . SER A 1 623 ? -16.707 12.596 59.977 1.00 97.31 623 SER A C 1
ATOM 4717 O O . SER A 1 623 ? -17.173 11.634 60.590 1.00 97.31 623 SER A O 1
ATOM 4719 N N . TRP A 1 624 ? -16.320 13.711 60.588 1.00 96.94 624 TRP A N 1
ATOM 4720 C CA . TRP A 1 624 ? -16.457 13.929 62.020 1.00 96.94 624 TRP A CA 1
ATOM 4721 C C . TRP A 1 624 ? -16.850 15.375 62.311 1.00 96.94 624 TRP A C 1
ATOM 4723 O O . TRP A 1 624 ? -16.152 16.321 61.935 1.00 96.94 624 TRP A O 1
ATOM 4733 N N . GLU A 1 625 ? -17.969 15.542 63.007 1.00 96.06 625 GLU A N 1
ATOM 4734 C CA . GLU A 1 625 ? -18.443 16.799 63.586 1.00 96.06 625 GLU A CA 1
ATOM 4735 C C . GLU A 1 625 ? -17.633 17.141 64.846 1.00 96.06 625 GLU A C 1
ATOM 4737 O O . GLU A 1 625 ? -18.119 17.089 65.974 1.00 96.06 625 GLU A O 1
ATOM 4742 N N . ALA A 1 626 ? -16.351 17.453 64.653 1.00 84.31 626 ALA A N 1
ATOM 4743 C CA . ALA A 1 626 ? -15.406 17.677 65.744 1.00 84.31 626 ALA A CA 1
ATOM 4744 C C . ALA A 1 626 ? -15.732 18.921 66.594 1.00 84.31 626 ALA A C 1
ATOM 4746 O O . ALA A 1 626 ? -15.381 18.976 67.772 1.00 84.31 626 ALA A O 1
ATOM 4747 N N . LEU A 1 627 ? -16.376 19.933 65.998 1.00 90.75 627 LEU A N 1
ATOM 4748 C CA . LEU A 1 627 ? -16.745 21.196 66.645 1.00 90.75 627 LEU A CA 1
ATOM 4749 C C . LEU A 1 627 ? -18.139 21.650 66.174 1.00 90.75 627 LEU A C 1
ATOM 4751 O O . LEU A 1 627 ? -18.553 21.297 65.065 1.00 90.75 627 LEU A O 1
ATOM 4755 N N . PRO A 1 628 ? -18.847 22.510 66.936 1.00 89.75 628 PRO A N 1
ATOM 4756 C CA . PRO A 1 628 ? -20.084 23.120 66.464 1.00 89.75 628 PRO A CA 1
ATOM 4757 C C . PRO A 1 628 ? -19.869 23.810 65.115 1.00 89.75 628 PRO A C 1
ATOM 4759 O O . PRO A 1 628 ? -18.980 24.650 64.982 1.00 89.75 628 PRO A O 1
ATOM 4762 N N . ARG A 1 629 ? -20.707 23.466 64.129 1.00 93.31 629 ARG A N 1
ATOM 4763 C CA . ARG A 1 629 ? -20.680 24.005 62.755 1.00 93.31 629 ARG A CA 1
ATOM 4764 C C . ARG A 1 629 ? -19.463 23.619 61.906 1.00 93.31 629 ARG A C 1
ATOM 4766 O O . ARG A 1 629 ? -19.401 24.082 60.769 1.00 93.31 629 ARG A O 1
ATOM 4773 N N . THR A 1 630 ? -18.556 22.767 62.389 1.00 94.81 630 THR A N 1
ATOM 4774 C CA . THR A 1 630 ? -17.354 22.350 61.646 1.00 94.81 630 THR A CA 1
ATOM 4775 C C . THR A 1 630 ? -17.289 20.833 61.504 1.00 94.81 630 THR A C 1
ATOM 4777 O O . THR A 1 630 ? -17.260 20.105 62.494 1.00 94.81 630 THR A O 1
ATOM 4780 N N . THR A 1 631 ? -17.172 20.363 60.265 1.00 96.94 631 THR A N 1
ATOM 4781 C CA . THR A 1 631 ? -17.004 18.946 59.931 1.00 96.94 631 THR A CA 1
ATOM 4782 C C . THR A 1 631 ? -15.653 18.731 59.259 1.00 96.94 631 THR A C 1
ATOM 4784 O O . THR A 1 631 ? -15.358 19.365 58.245 1.00 96.94 631 THR A O 1
ATOM 4787 N N . LEU A 1 632 ? -14.845 17.822 59.800 1.00 97.19 632 LEU A N 1
ATOM 4788 C CA . LEU A 1 632 ? -13.659 17.291 59.127 1.00 97.19 632 LEU A CA 1
ATOM 4789 C C . LEU A 1 632 ? -14.086 16.112 58.256 1.00 97.19 632 LEU A C 1
ATOM 4791 O O . LEU A 1 632 ? -14.918 15.320 58.693 1.00 97.19 632 LEU A O 1
ATOM 4795 N N . PHE A 1 633 ? -13.536 15.974 57.052 1.00 97.25 633 PHE A N 1
ATOM 4796 C CA . PHE A 1 633 ? -13.825 14.822 56.201 1.00 97.25 633 PHE A CA 1
ATOM 4797 C C . PHE A 1 633 ? -12.600 14.316 55.441 1.00 97.25 633 PHE A C 1
ATOM 4799 O O . PHE A 1 633 ? -11.672 15.064 55.128 1.00 97.25 633 PHE A O 1
ATOM 4806 N N . PHE A 1 634 ? -12.646 13.027 55.134 1.00 97.88 634 PHE A N 1
ATOM 4807 C CA . PHE A 1 634 ? -11.690 12.278 54.341 1.00 97.88 634 PHE A CA 1
ATOM 4808 C C . PHE A 1 634 ? -12.440 11.423 53.317 1.00 97.88 634 PHE A C 1
ATOM 4810 O O . PHE A 1 634 ? -13.464 10.814 53.636 1.00 97.88 634 PHE A O 1
ATOM 4817 N N . GLU A 1 635 ? -11.895 11.339 52.110 1.00 97.94 635 GLU A N 1
ATOM 4818 C CA . GLU A 1 635 ? -12.330 10.433 51.052 1.00 97.94 635 GLU A CA 1
ATOM 4819 C C . GLU A 1 635 ? -11.106 9.772 50.413 1.00 97.94 635 GLU A C 1
ATOM 4821 O O . GLU A 1 635 ? -10.118 10.434 50.094 1.00 97.94 635 GLU A O 1
ATOM 4826 N N . GLY A 1 636 ? -11.176 8.460 50.229 1.00 97.88 636 GLY A N 1
ATOM 4827 C CA . GLY A 1 636 ? -10.172 7.638 49.580 1.00 97.88 636 GLY A CA 1
ATOM 4828 C C . GLY A 1 636 ? -10.830 6.777 48.511 1.00 97.88 636 GLY A C 1
ATOM 4829 O O . GLY A 1 636 ? -11.714 5.982 48.816 1.00 97.88 636 GLY A O 1
ATOM 4830 N N . ILE A 1 637 ? -10.394 6.930 47.265 1.00 96.88 637 ILE A N 1
ATOM 4831 C CA . ILE A 1 637 ? -10.923 6.214 46.103 1.00 96.88 637 ILE A CA 1
ATOM 4832 C C . ILE A 1 637 ? -9.851 5.255 45.592 1.00 96.88 637 ILE A C 1
ATOM 4834 O O . ILE A 1 637 ? -8.709 5.671 45.390 1.00 96.88 637 ILE A O 1
ATOM 4838 N N . ASN A 1 638 ? -10.229 4.007 45.321 1.00 96.38 638 ASN A N 1
ATOM 4839 C CA . ASN A 1 638 ? -9.361 2.946 44.804 1.00 96.38 638 ASN A CA 1
ATOM 4840 C C . ASN A 1 638 ? -8.135 2.669 45.681 1.00 96.38 638 ASN A C 1
ATOM 4842 O O . ASN A 1 638 ? -6.997 2.682 45.212 1.00 96.38 638 ASN A O 1
ATOM 4846 N N . LEU A 1 639 ? -8.369 2.419 46.968 1.00 96.62 639 LEU A N 1
ATOM 4847 C CA . LEU A 1 639 ? -7.319 2.245 47.976 1.00 96.62 639 LEU A CA 1
ATOM 4848 C C . LEU A 1 639 ? -6.347 1.094 47.666 1.00 96.62 639 LEU A C 1
ATOM 4850 O O . LEU A 1 639 ? -5.209 1.121 48.126 1.00 96.62 639 LEU A O 1
ATOM 4854 N N . THR A 1 640 ? -6.772 0.102 46.880 1.00 94.88 640 THR A N 1
ATOM 4855 C CA . THR A 1 640 ? -5.951 -1.046 46.462 1.00 94.88 640 THR A CA 1
ATOM 4856 C C . THR A 1 640 ? -5.181 -0.815 45.160 1.00 94.88 640 THR A C 1
ATOM 4858 O O . THR A 1 640 ? -4.355 -1.649 44.802 1.00 94.88 640 THR A O 1
ATOM 4861 N N . GLY A 1 641 ? -5.420 0.295 44.452 1.00 95.00 641 GLY A N 1
ATOM 4862 C CA . GLY A 1 641 ? -4.783 0.572 43.162 1.00 95.00 641 GLY A CA 1
ATOM 4863 C C . GLY A 1 641 ? -5.238 -0.365 42.039 1.00 95.00 641 GLY A C 1
ATOM 4864 O O . GLY A 1 641 ? -4.468 -0.622 41.116 1.00 95.00 641 GLY A O 1
ATOM 4865 N N . GLU A 1 642 ? -6.474 -0.870 42.101 1.00 95.19 642 GLU A N 1
ATOM 4866 C CA . GLU A 1 642 ? -7.012 -1.788 41.097 1.00 95.19 642 GLU A CA 1
ATOM 4867 C C . GLU A 1 642 ? -7.020 -1.128 39.713 1.00 95.19 642 GLU A C 1
ATOM 4869 O O . GLU A 1 642 ? -7.604 -0.053 39.519 1.00 95.19 642 GLU A O 1
ATOM 4874 N N . GLY A 1 643 ? -6.344 -1.764 38.757 1.00 93.69 643 GLY A N 1
ATOM 4875 C CA . GLY A 1 643 ? -6.303 -1.334 37.364 1.00 93.69 643 GLY A CA 1
ATOM 4876 C C . GLY A 1 643 ? -7.497 -1.833 36.557 1.00 93.69 643 GLY A C 1
ATOM 4877 O O . GLY A 1 643 ? -8.329 -2.603 37.022 1.00 93.69 643 GLY A O 1
ATOM 4878 N N . ARG A 1 644 ? -7.577 -1.406 35.299 1.00 94.00 644 ARG A N 1
ATOM 4879 C CA . ARG A 1 644 ? -8.537 -1.946 34.334 1.00 94.00 644 ARG A CA 1
ATOM 4880 C C . ARG A 1 644 ? -7.817 -2.529 33.138 1.00 94.00 644 ARG A C 1
ATOM 4882 O O . ARG A 1 644 ? -6.851 -1.952 32.639 1.00 94.00 644 ARG A O 1
ATOM 4889 N N . ARG A 1 645 ? -8.342 -3.642 32.640 1.00 95.81 645 ARG A N 1
ATOM 4890 C CA . ARG A 1 645 ? -7.879 -4.285 31.413 1.00 95.81 645 ARG A CA 1
ATOM 4891 C C . ARG A 1 645 ? -9.042 -4.527 30.468 1.00 95.81 645 ARG A C 1
ATOM 4893 O O . ARG A 1 645 ? -10.189 -4.677 30.890 1.00 95.81 645 ARG A O 1
ATOM 4900 N N . ALA A 1 646 ? -8.731 -4.536 29.181 1.00 95.75 646 ALA A N 1
ATOM 4901 C CA . ALA A 1 646 ? -9.661 -4.973 28.157 1.00 95.75 646 ALA A CA 1
ATOM 4902 C C . ALA A 1 646 ? -8.949 -5.823 27.110 1.00 95.75 646 ALA A C 1
ATOM 4904 O O . ALA A 1 646 ? -7.778 -5.583 26.796 1.00 95.75 646 ALA A O 1
ATOM 4905 N N . HIS A 1 647 ? -9.678 -6.780 26.551 1.00 94.88 647 HIS A N 1
ATOM 4906 C CA . HIS A 1 647 ? -9.205 -7.693 25.519 1.00 94.88 647 HIS A CA 1
ATOM 4907 C C . HIS A 1 647 ? -10.252 -7.841 24.402 1.00 94.88 647 HIS A C 1
ATOM 4909 O O . HIS A 1 647 ? -11.370 -7.343 24.525 1.00 94.88 647 HIS A O 1
ATOM 4915 N N . GLN A 1 648 ? -9.900 -8.495 23.290 1.00 93.06 648 GLN A N 1
ATOM 4916 C CA . GLN A 1 648 ? -10.845 -8.740 22.185 1.00 93.06 648 GLN A CA 1
ATOM 4917 C C . GLN A 1 648 ? -11.381 -10.176 22.157 1.00 93.06 648 GLN A C 1
ATOM 4919 O O . GLN A 1 648 ? -11.954 -10.651 23.118 1.00 93.06 648 GLN A O 1
ATOM 4924 N N . ARG A 1 649 ? -11.246 -10.911 21.049 1.00 89.12 649 ARG A N 1
ATOM 4925 C CA . ARG A 1 649 ? -11.840 -12.255 20.894 1.00 89.12 649 ARG A CA 1
ATOM 4926 C C . ARG A 1 649 ? -11.250 -13.309 21.838 1.00 89.12 649 ARG A C 1
ATOM 4928 O O . ARG A 1 649 ? -11.839 -14.369 22.006 1.00 89.12 649 ARG A O 1
ATOM 4935 N N . THR A 1 650 ? -10.075 -13.032 22.392 1.00 88.94 650 THR A N 1
ATOM 4936 C CA . THR A 1 650 ? -9.380 -13.854 23.383 1.00 88.94 650 THR A CA 1
ATOM 4937 C C . THR A 1 650 ? -8.756 -12.937 24.423 1.00 88.94 650 THR A C 1
ATOM 4939 O O . THR A 1 650 ? -8.221 -11.880 24.081 1.00 88.94 650 THR A O 1
ATOM 4942 N N . ASP A 1 651 ? -8.784 -13.385 25.672 1.00 87.38 651 ASP A N 1
ATOM 4943 C CA . ASP A 1 651 ? -8.057 -12.852 26.831 1.00 87.38 651 ASP A CA 1
ATOM 4944 C C . ASP A 1 651 ? -6.551 -12.628 26.584 1.00 87.38 651 ASP A C 1
ATOM 4946 O O . ASP A 1 651 ? -5.926 -11.760 27.194 1.00 87.38 651 ASP A O 1
ATOM 4950 N N . ARG A 1 652 ? -5.955 -13.361 25.635 1.00 88.25 652 ARG A N 1
ATOM 4951 C CA . ARG A 1 652 ? -4.556 -13.190 25.211 1.00 88.25 652 ARG A CA 1
ATOM 4952 C C . ARG A 1 652 ? -4.323 -11.960 24.339 1.00 88.25 652 ARG A C 1
ATOM 4954 O O . ARG A 1 652 ? -3.176 -11.552 24.174 1.00 88.25 652 ARG A O 1
ATOM 4961 N N . TYR A 1 653 ? -5.376 -11.376 23.767 1.00 89.69 653 TYR A N 1
ATOM 4962 C CA . TYR A 1 653 ? -5.281 -10.201 22.907 1.00 89.69 653 TYR A CA 1
ATOM 4963 C C . TYR A 1 653 ? -5.760 -8.949 23.641 1.00 89.69 653 TYR A C 1
ATOM 4965 O O . TYR A 1 653 ? -6.839 -8.413 23.387 1.00 89.69 653 TYR A O 1
ATOM 4973 N N . VAL A 1 654 ? -4.931 -8.519 24.592 1.00 93.38 654 VAL A N 1
ATOM 4974 C CA . VAL A 1 654 ? -5.141 -7.333 25.428 1.00 93.38 654 VAL A CA 1
ATOM 4975 C C . VAL A 1 654 ? -4.970 -6.074 24.585 1.00 93.38 654 VAL A C 1
ATOM 4977 O O . VAL A 1 654 ? -3.937 -5.887 23.946 1.00 93.38 654 VAL A O 1
ATOM 4980 N N . THR A 1 655 ? -5.962 -5.192 24.616 1.00 90.00 655 THR A N 1
ATOM 4981 C CA . THR A 1 655 ? -5.953 -3.925 23.867 1.00 90.00 655 THR A CA 1
ATOM 4982 C C . THR A 1 655 ? -5.876 -2.701 24.761 1.00 90.00 655 THR A C 1
ATOM 4984 O O . THR A 1 655 ? -5.460 -1.642 24.301 1.00 90.00 655 THR A O 1
ATOM 4987 N N . VAL A 1 656 ? -6.267 -2.826 26.031 1.00 90.75 656 VAL A N 1
ATOM 4988 C CA . VAL A 1 656 ? -6.178 -1.740 27.010 1.00 90.75 656 VAL A CA 1
ATOM 4989 C C . VAL A 1 656 ? -5.593 -2.278 28.303 1.00 90.75 656 VAL A C 1
ATOM 4991 O O . VAL A 1 656 ? -6.040 -3.300 28.822 1.00 90.75 656 VAL A O 1
ATOM 4994 N N . THR A 1 657 ? -4.625 -1.545 28.841 1.00 93.69 657 THR A N 1
ATOM 4995 C CA . THR A 1 657 ? -4.185 -1.660 30.228 1.00 93.69 657 THR A CA 1
ATOM 4996 C C . THR A 1 657 ? -4.139 -0.258 30.817 1.00 93.69 657 THR A C 1
ATOM 4998 O O . THR A 1 657 ? -3.473 0.630 30.285 1.00 93.69 657 THR A O 1
ATOM 5001 N N . ALA A 1 658 ? -4.918 -0.035 31.866 1.00 92.12 658 ALA A N 1
ATOM 5002 C CA . ALA A 1 658 ? -4.977 1.224 32.584 1.00 92.12 658 ALA A CA 1
ATOM 5003 C C . ALA A 1 658 ? -4.585 0.949 34.040 1.00 92.12 658 ALA A C 1
ATOM 5005 O O . ALA A 1 658 ? -5.332 0.259 34.741 1.00 92.12 658 ALA A O 1
ATOM 5006 N N . PRO A 1 659 ? -3.426 1.441 34.508 1.00 91.06 659 PRO A N 1
ATOM 5007 C CA . PRO A 1 659 ? -3.040 1.276 35.901 1.00 91.06 659 PRO A CA 1
ATOM 5008 C C . PRO A 1 659 ? -4.030 2.000 36.823 1.00 91.06 659 PRO A C 1
ATOM 5010 O O . PRO A 1 659 ? -4.523 3.086 36.506 1.00 91.06 659 PRO A O 1
ATOM 5013 N N . GLY A 1 660 ? -4.328 1.378 37.961 1.00 92.25 660 GLY A N 1
ATOM 5014 C CA . GLY A 1 660 ? -5.128 1.973 39.021 1.00 92.25 660 GLY A CA 1
ATOM 5015 C C . GLY A 1 660 ? -4.260 2.777 39.976 1.00 92.25 660 GLY A C 1
ATOM 5016 O O . GLY A 1 660 ? -3.128 2.398 40.269 1.00 92.25 660 GLY A O 1
ATOM 5017 N N . TYR A 1 661 ? -4.800 3.878 40.491 1.00 94.94 661 TYR A N 1
ATOM 5018 C CA . TYR A 1 661 ? -4.137 4.682 41.513 1.00 94.94 661 TYR A CA 1
ATOM 5019 C C . TYR A 1 661 ? -5.123 5.056 42.611 1.00 94.94 661 TYR A C 1
ATOM 5021 O O . TYR A 1 661 ? -6.247 5.484 42.325 1.00 94.94 661 TYR A O 1
ATOM 5029 N N . ALA A 1 662 ? -4.662 4.947 43.855 1.00 96.62 662 ALA A N 1
ATOM 5030 C CA . ALA A 1 662 ? -5.382 5.467 45.001 1.00 96.62 662 ALA A CA 1
ATOM 5031 C C . ALA A 1 662 ? -5.389 7.001 44.967 1.00 96.62 662 ALA A C 1
ATOM 5033 O O . ALA A 1 662 ? -4.363 7.637 44.709 1.00 96.62 662 ALA A O 1
ATOM 5034 N N . ARG A 1 663 ? -6.550 7.602 45.230 1.00 97.19 663 ARG A N 1
ATOM 5035 C CA . ARG A 1 663 ? -6.740 9.058 45.286 1.00 97.19 663 ARG A CA 1
ATOM 5036 C C . ARG A 1 663 ? -7.334 9.439 46.628 1.00 97.19 663 ARG A C 1
ATOM 5038 O O . ARG A 1 663 ? -8.274 8.795 47.078 1.00 97.19 663 ARG A O 1
ATOM 5045 N N . TYR A 1 664 ? -6.812 10.502 47.226 1.00 97.56 664 TYR A N 1
ATOM 5046 C CA . TYR A 1 664 ? -7.177 10.927 48.572 1.00 97.56 664 TYR A CA 1
ATOM 5047 C C . TYR A 1 664 ? -7.600 12.390 48.575 1.00 97.56 664 TYR A C 1
ATOM 5049 O O . TYR A 1 664 ? -6.939 13.230 47.965 1.00 97.56 664 TYR A O 1
ATOM 5057 N N . THR A 1 665 ? -8.674 12.691 49.295 1.00 98.06 665 THR A N 1
ATOM 5058 C CA . THR A 1 665 ? -9.151 14.048 49.560 1.00 98.06 665 THR A CA 1
ATOM 5059 C C . THR A 1 665 ? -9.341 14.213 51.061 1.00 98.06 665 THR A C 1
ATOM 5061 O O . THR A 1 665 ? -9.927 13.358 51.717 1.00 98.06 665 THR A O 1
ATOM 5064 N N . VAL A 1 666 ? -8.857 15.325 51.609 1.00 97.19 666 VAL A N 1
ATOM 5065 C CA . VAL A 1 666 ? -9.088 15.736 52.998 1.00 97.19 666 VAL A CA 1
ATOM 5066 C C . VAL A 1 666 ? -9.619 17.158 52.967 1.00 97.19 666 VAL A C 1
ATOM 5068 O O . VAL A 1 666 ? -9.117 17.985 52.205 1.00 97.19 666 VAL A O 1
ATOM 5071 N N . GLY A 1 667 ? -10.616 17.462 53.789 1.00 96.44 667 GLY A N 1
ATOM 5072 C CA . GLY A 1 667 ? -11.162 18.809 53.842 1.00 96.44 667 GLY A CA 1
ATOM 5073 C C . GLY A 1 667 ? -11.909 19.136 55.124 1.00 96.44 667 GLY A C 1
ATOM 5074 O O . GLY A 1 667 ? -12.125 18.297 56.000 1.00 96.44 667 GLY A O 1
ATOM 5075 N N . VAL A 1 668 ? -12.302 20.405 55.210 1.00 96.56 668 VAL A N 1
ATOM 5076 C CA . VAL A 1 668 ? -13.076 20.978 56.312 1.00 96.56 668 VAL A CA 1
ATOM 5077 C C . VAL A 1 668 ? -14.300 21.672 55.728 1.00 96.56 668 VAL A C 1
ATOM 5079 O O . VAL A 1 668 ? -14.187 22.418 54.756 1.00 96.56 668 VAL A O 1
ATOM 5082 N N . ARG A 1 669 ? -15.476 21.438 56.312 1.00 95.19 669 ARG A N 1
ATOM 5083 C CA . ARG A 1 669 ? -16.733 22.104 55.952 1.00 95.19 669 ARG A CA 1
ATOM 5084 C C . ARG A 1 669 ? -17.242 22.917 57.137 1.00 95.19 669 ARG A C 1
ATOM 5086 O O . ARG A 1 669 ? -17.360 22.376 58.231 1.00 95.19 669 ARG A O 1
ATOM 5093 N N . TYR A 1 670 ? -17.571 24.188 56.904 1.00 95.19 670 TYR A N 1
ATOM 5094 C CA . TYR A 1 670 ? -18.154 25.085 57.905 1.00 95.19 670 TYR A CA 1
ATOM 5095 C C . TYR A 1 670 ? -19.571 25.509 57.498 1.00 95.19 670 TYR A C 1
ATOM 5097 O O . TYR A 1 670 ? -19.786 25.876 56.341 1.00 95.19 670 TYR A O 1
ATOM 5105 N N . ARG A 1 671 ? -20.535 25.463 58.425 1.00 92.06 671 ARG A N 1
ATOM 5106 C CA . ARG A 1 671 ? -21.925 25.897 58.193 1.00 92.06 671 ARG A CA 1
ATOM 5107 C C . ARG A 1 671 ? -22.203 27.208 58.935 1.00 92.06 671 ARG A C 1
ATOM 5109 O O . ARG A 1 671 ? -22.169 27.223 60.163 1.00 92.06 671 ARG A O 1
ATOM 5116 N N . PHE A 1 672 ? -22.463 28.279 58.186 1.00 86.25 672 PHE A N 1
ATOM 5117 C CA . PHE A 1 672 ? -22.756 29.616 58.719 1.00 86.25 672 PHE A CA 1
ATOM 5118 C C . PHE A 1 672 ? -24.203 29.768 59.192 1.00 86.25 672 PHE A C 1
ATOM 5120 O O . PHE A 1 672 ? -25.100 29.142 58.577 1.00 86.25 672 PHE A O 1
#

pLDDT: mean 89.32, std 15.34, range [25.0, 98.88]

Radius of gyration: 35.97 Å; chains: 1; bounding box: 84×95×105 Å